Protein 6ZMB (pdb70)

Radius of gyration: 22.96 Å; Cα contacts (8 Å, |Δi|>4): 533; chains: 2; bounding box: 63×50×47 Å

Organism: Pseudomonas putida (NCBI:txid303)

Nearest PDB structures (foldseek):
  6zmb-assembly1_B  TM=1.005E+00  e=4.692E-27  Pseudomonas putida KT2440
  2itb-assembly1_B  TM=9.977E-01  e=9.093E-25  Pseudomonas putida KT2440
  8fhc-assembly1_A  TM=9.819E-01  e=8.764E-17  gamma proteobacterium HdN1
  8fhb-assembly1_A  TM=9.103E-01  e=1.667E-10  Synechococcus sp. RCC307
  5ux1-assembly1_A  TM=9.449E-01  e=4.009E-09  Synechococcus sp. CC9605

Structure (mmCIF, N/CA/C/O backbone):
data_6ZMB
#
_entry.id   6ZMB
#
_cell.length_a   116.797
_cell.length_b   50.929
_cell.length_c   76.258
_cell.angle_alpha   90.000
_cell.angle_beta   91.000
_cell.angle_gamma   90.000
#
_symmetry.space_group_name_H-M   'C 1 2 1'
#
loop_
_entity.id
_entity.type
_entity.pdbx_description
1 polymer 'tRNA hydroxylase'
2 non-polymer 'FE (III) ION'
3 non-polymer 'CHLORIDE ION'
4 non-polymer 'CALCIUM ION'
5 non-polymer 2-AMINO-2-HYDROXYMETHYL-PROPANE-1,3-DIOL
6 non-polymer DI(HYDROXYETHYL)ETHER
7 non-polymer 'TETRAETHYLENE GLYCOL'
8 non-polymer 'TRIETHYLENE GLYCOL'
9 non-polymer 1-(2-METHOXY-ETHOXY)-2-{2-[2-(2-METHOXY-ETHOXY]-ETHOXY}-ETHANE
10 water water
#
loop_
_atom_site.group_PDB
_atom_site.id
_atom_site.type_symbol
_atom_site.label_atom_id
_atom_site.label_alt_id
_atom_site.label_comp_id
_atom_site.label_asym_id
_atom_site.label_entity_id
_atom_site.label_seq_id
_atom_site.pdbx_PDB_ins_code
_atom_site.Cartn_x
_atom_site.Cartn_y
_atom_site.Cartn_z
_atom_site.occupancy
_atom_site.B_iso_or_equiv
_atom_site.auth_seq_id
_atom_site.auth_comp_id
_atom_site.auth_asym_id
_atom_site.auth_atom_id
_atom_site.pdbx_PDB_model_num
ATOM 1 N N . LEU A 1 2 ? 7.170 -39.445 35.909 1.00 62.32 3 LEU B N 1
ATOM 2 C CA . LEU A 1 2 ? 7.924 -38.241 36.185 1.00 58.80 3 LEU B CA 1
ATOM 3 C C . LEU A 1 2 ? 7.907 -37.286 35.000 1.00 66.01 3 LEU B C 1
ATOM 4 O O . LEU A 1 2 ? 8.269 -36.110 35.138 1.00 64.32 3 LEU B O 1
ATOM 9 N N . ILE A 1 3 ? 7.475 -37.804 33.854 1.00 51.56 4 ILE B N 1
ATOM 10 C CA . ILE A 1 3 ? 7.361 -37.004 32.632 1.00 56.58 4 ILE B CA 1
ATOM 11 C C . ILE A 1 3 ? 8.760 -36.721 32.094 1.00 48.03 4 ILE B C 1
ATOM 12 O O . ILE A 1 3 ? 9.509 -35.931 32.690 1.00 51.45 4 ILE B O 1
ATOM 17 N N . PRO A 1 4 ? 9.156 -37.344 30.986 1.00 47.39 5 PRO B N 1
ATOM 18 C CA . PRO A 1 4 ? 10.485 -37.073 30.417 1.00 45.33 5 PRO B CA 1
ATOM 19 C C . PRO A 1 4 ? 10.563 -35.675 29.819 1.00 51.68 5 PRO B C 1
ATOM 20 O O . PRO A 1 4 ? 9.550 -35.041 29.511 1.00 52.28 5 PRO B O 1
ATOM 24 N N . GLU A 1 5 ? 11.793 -35.188 29.657 1.00 40.98 6 GLU B N 1
ATOM 25 C CA . GLU A 1 5 ? 11.954 -33.923 28.957 1.00 41.76 6 GLU B CA 1
ATOM 26 C C . GLU A 1 5 ? 11.607 -34.122 27.480 1.00 28.56 6 GLU B C 1
ATOM 27 O O . GLU A 1 5 ? 11.456 -35.247 27.004 1.00 31.63 6 GLU B O 1
ATOM 33 N N . ILE A 1 6 ? 11.444 -33.004 26.767 1.00 35.34 7 ILE B N 1
ATOM 34 C CA . ILE A 1 6 ? 10.845 -33.014 25.429 1.00 29.16 7 ILE B CA 1
ATOM 35 C C . ILE A 1 6 ? 11.704 -33.809 24.452 1.00 28.09 7 ILE B C 1
ATOM 36 O O . ILE A 1 6 ? 11.213 -34.696 23.740 1.00 28.74 7 ILE B O 1
ATOM 41 N N . ASP A 1 7 ? 12.992 -33.491 24.388 1.00 29.70 8 ASP B N 1
ATOM 42 C CA . ASP A 1 7 ? 13.856 -34.174 23.432 1.00 32.53 8 ASP B CA 1
ATOM 43 C C . ASP A 1 7 ? 14.013 -35.654 23.765 1.00 31.65 8 ASP B C 1
ATOM 44 O O . ASP A 1 7 ? 14.148 -36.477 22.856 1.00 33.32 8 ASP B O 1
ATOM 49 N N . ALA A 1 8 ? 14.006 -36.006 25.053 1.00 31.54 9 ALA B N 1
ATOM 50 C CA . ALA A 1 8 ? 14.002 -37.413 25.458 1.00 32.24 9 ALA B CA 1
ATOM 51 C C . ALA A 1 8 ? 12.732 -38.125 24.999 1.00 33.85 9 ALA B C 1
ATOM 52 O O . ALA A 1 8 ? 12.776 -39.251 24.486 1.00 29.72 9 ALA B O 1
ATOM 54 N N . PHE A 1 9 ? 11.581 -37.486 25.199 1.00 32.33 10 PHE B N 1
ATOM 55 C CA . PHE A 1 9 ? 10.307 -38.100 24.845 1.00 30.47 10 PHE B CA 1
ATOM 56 C C . PHE A 1 9 ? 10.192 -38.331 23.343 1.00 26.74 10 PHE B C 1
ATOM 57 O O . PHE A 1 9 ? 9.621 -39.340 22.909 1.00 33.13 10 PHE B O 1
ATOM 65 N N . LEU A 1 10 ? 10.732 -37.419 22.537 1.00 29.72 11 LEU B N 1
ATOM 66 C CA . LEU A 1 10 ? 10.553 -37.480 21.091 1.00 22.41 11 LEU B CA 1
ATOM 67 C C . LEU A 1 10 ? 11.581 -38.395 20.439 1.00 29.72 11 LEU B C 1
ATOM 68 O O . LEU A 1 10 ? 12.701 -38.569 20.930 1.00 29.39 11 LEU B O 1
ATOM 73 N N . GLY A 1 11 ? 11.180 -38.978 19.316 1.00 29.51 12 GLY B N 1
ATOM 74 C CA . GLY A 1 11 ? 12.023 -39.899 18.581 1.00 29.55 12 GLY B CA 1
ATOM 75 C C . GLY A 1 11 ? 13.041 -39.266 17.666 1.00 30.86 12 GLY B C 1
ATOM 76 O O . GLY A 1 11 ? 13.952 -39.964 17.228 1.00 32.99 12 GLY B O 1
ATOM 77 N N . CYS A 1 12 ? 12.942 -37.977 17.362 1.00 29.63 13 CYS B N 1
ATOM 78 C CA . CYS A 1 12 ? 13.919 -37.384 16.460 1.00 28.79 13 CYS B CA 1
ATOM 79 C C . CYS A 1 12 ? 13.826 -35.875 16.577 1.00 31.37 13 CYS B C 1
ATOM 80 O O . CYS A 1 12 ? 12.806 -35.348 17.037 1.00 30.21 13 CYS B O 1
ATOM 83 N N . PRO A 1 13 ? 14.859 -35.154 16.166 1.00 26.06 14 PRO B N 1
ATOM 84 C CA . PRO A 1 13 ? 14.763 -33.696 16.110 1.00 24.75 14 PRO B CA 1
ATOM 85 C C . PRO A 1 13 ? 14.015 -33.275 14.862 1.00 29.37 14 PRO B C 1
ATOM 86 O O . PRO A 1 13 ? 13.845 -34.052 13.921 1.00 30.34 14 PRO B O 1
ATOM 90 N N . THR A 1 14 ? 13.557 -32.028 14.874 1.00 28.46 15 THR B N 1
ATOM 91 C CA . THR A 1 14 ? 13.045 -31.445 13.640 1.00 26.82 15 THR B CA 1
ATOM 92 C C . THR A 1 14 ? 14.192 -31.376 12.645 1.00 29.32 15 THR B C 1
ATOM 93 O O . THR A 1 14 ? 15.275 -30.896 12.996 1.00 26.52 15 THR B O 1
ATOM 97 N N . PRO A 1 15 ? 14.018 -31.876 11.434 1.00 26.95 16 PRO B N 1
ATOM 98 C CA . PRO A 1 15 ? 15.130 -31.872 10.481 1.00 24.01 16 PRO B CA 1
ATOM 99 C C . PRO A 1 15 ? 15.427 -30.476 9.967 1.00 29.99 16 PRO B C 1
ATOM 100 O O . PRO A 1 15 ? 14.531 -29.650 9.791 1.00 28.35 16 PRO B O 1
ATOM 104 N N . ASP A 1 16 ? 16.716 -30.230 9.684 1.00 23.98 17 ASP B N 1
ATOM 105 C CA . ASP A 1 16 ? 17.114 -28.946 9.124 1.00 29.49 17 ASP B CA 1
ATOM 106 C C . ASP A 1 16 ? 16.325 -28.623 7.867 1.00 26.25 17 ASP B C 1
ATOM 107 O O . ASP A 1 16 ? 15.975 -27.463 7.625 1.00 31.89 17 ASP B O 1
ATOM 112 N N . ALA A 1 17 ? 16.068 -29.635 7.039 1.00 28.52 18 ALA B N 1
ATOM 113 C CA . ALA A 1 17 ? 15.380 -29.394 5.775 1.00 32.23 18 ALA B CA 1
ATOM 114 C C . ALA A 1 17 ? 13.961 -28.882 5.997 1.00 28.04 18 ALA B C 1
ATOM 115 O O . ALA A 1 17 ? 13.444 -28.118 5.171 1.00 28.17 18 ALA B O 1
ATOM 117 N N . TRP A 1 18 ? 13.312 -29.280 7.103 1.00 30.65 19 TRP B N 1
ATOM 118 C CA . TRP A 1 18 ? 11.992 -28.724 7.383 1.00 26.99 19 TRP B CA 1
ATOM 119 C C . TRP A 1 18 ? 12.099 -27.254 7.768 1.00 28.62 19 TRP B C 1
ATOM 120 O O . TRP A 1 18 ? 11.289 -26.428 7.329 1.00 29.12 19 TRP B O 1
ATOM 131 N N . ILE A 1 19 ? 13.085 -26.914 8.603 1.00 24.72 20 ILE B N 1
ATOM 132 C CA . ILE A 1 19 ? 13.279 -25.522 8.998 1.00 24.27 20 ILE B CA 1
ATOM 133 C C . ILE A 1 19 ? 13.514 -24.643 7.779 1.00 29.70 20 ILE B C 1
ATOM 134 O O . ILE A 1 19 ? 12.969 -23.535 7.674 1.00 27.66 20 ILE B O 1
ATOM 139 N N . GLU A 1 20 ? 14.349 -25.104 6.852 1.00 32.47 21 GLU B N 1
ATOM 140 C CA . GLU A 1 20 ? 14.577 -24.334 5.640 1.00 32.66 21 GLU B CA 1
ATOM 141 C C . GLU A 1 20 ? 13.273 -24.113 4.886 1.00 30.30 21 GLU B C 1
ATOM 142 O O . GLU A 1 20 ? 12.966 -22.987 4.480 1.00 30.86 21 GLU B O 1
ATOM 148 N N . ALA A 1 21 ? 12.477 -25.175 4.722 1.00 32.16 22 ALA B N 1
ATOM 149 C CA . ALA A 1 21 ? 11.202 -25.044 4.021 1.00 32.47 22 ALA B CA 1
ATOM 150 C C . ALA A 1 21 ? 10.260 -24.091 4.745 1.00 30.74 22 ALA B C 1
ATOM 151 O O . ALA A 1 21 ? 9.570 -23.284 4.108 1.00 30.30 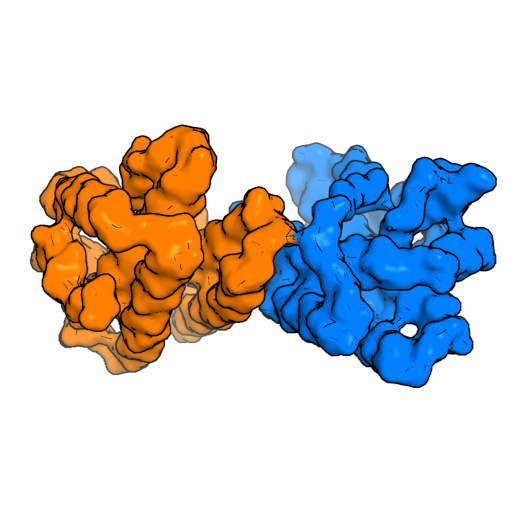22 ALA B O 1
ATOM 153 N N . ALA A 1 22 ? 10.221 -24.154 6.078 1.00 27.96 23 ALA B N 1
ATOM 154 C CA . ALA A 1 22 ? 9.306 -23.289 6.816 1.00 31.38 23 ALA B CA 1
ATOM 155 C C . ALA A 1 22 ? 9.707 -21.823 6.709 1.00 30.86 23 ALA B C 1
ATOM 156 O O . ALA A 1 22 ? 8.846 -20.946 6.588 1.00 28.13 23 ALA B O 1
ATOM 158 N N . LEU A 1 23 ? 11.008 -21.528 6.748 1.00 28.78 24 LEU B N 1
ATOM 159 C CA . LEU A 1 23 ? 11.430 -20.133 6.694 1.00 29.67 24 LEU B CA 1
ATOM 160 C C . LEU A 1 23 ? 11.153 -19.515 5.331 1.00 32.77 24 LEU B C 1
ATOM 161 O O . LEU A 1 23 ? 10.970 -18.296 5.231 1.00 34.33 24 LEU B O 1
ATOM 166 N N . ALA A 1 24 ? 11.110 -20.338 4.283 1.00 27.23 25 ALA B N 1
ATOM 167 C CA . ALA A 1 24 ? 10.836 -19.865 2.933 1.00 34.28 25 ALA B CA 1
ATOM 168 C C . ALA A 1 24 ? 9.353 -19.693 2.648 1.00 36.20 25 ALA B C 1
ATOM 169 O O . ALA A 1 24 ? 8.992 -19.081 1.636 1.00 31.52 25 ALA B O 1
ATOM 171 N N . ASP A 1 25 ? 8.475 -20.201 3.508 1.00 33.55 26 ASP B N 1
ATOM 172 C CA . ASP A 1 25 ? 7.054 -20.043 3.293 1.00 28.29 26 ASP B CA 1
ATOM 173 C C . ASP A 1 25 ? 6.409 -19.833 4.657 1.00 31.03 26 ASP B C 1
ATOM 174 O O . ASP A 1 25 ? 5.673 -20.677 5.153 1.00 33.71 26 ASP B O 1
ATOM 179 N N . GLN A 1 26 ? 6.692 -18.678 5.254 1.00 29.78 27 GLN B N 1
ATOM 180 C CA . GLN A 1 26 ? 6.144 -18.398 6.577 1.00 31.41 27 GLN B CA 1
ATOM 181 C C . GLN A 1 26 ? 4.657 -18.096 6.538 1.00 33.61 27 GLN B C 1
ATOM 182 O O . GLN A 1 26 ? 4.000 -18.195 7.577 1.00 32.63 27 GLN B O 1
ATOM 188 N N . GLU A 1 27 ? 4.107 -17.733 5.375 1.00 33.28 28 GLU B N 1
ATOM 189 C CA . GLU A 1 27 ? 2.669 -17.504 5.295 1.00 37.90 28 GLU B CA 1
ATOM 190 C C . GLU A 1 27 ? 1.900 -18.811 5.444 1.00 31.30 28 GLU B C 1
ATOM 191 O O . GLU A 1 27 ? 0.933 -18.891 6.213 1.00 30.49 28 GLU B O 1
ATOM 197 N N . THR A 1 28 ? 2.321 -19.856 4.735 1.00 25.78 29 THR B N 1
ATOM 198 C CA . THR A 1 28 ? 1.678 -21.154 4.921 1.00 29.80 29 THR B CA 1
ATOM 199 C C . THR A 1 28 ? 1.912 -21.681 6.327 1.00 34.06 29 THR B C 1
ATOM 200 O O . THR A 1 28 ? 1.006 -22.261 6.943 1.00 33.06 29 THR B O 1
ATOM 204 N N . LEU A 1 29 ? 3.113 -21.471 6.859 1.00 31.07 30 LEU B N 1
ATOM 205 C CA . LEU A 1 29 ? 3.387 -21.880 8.236 1.00 28.31 30 LEU B CA 1
ATOM 206 C C . LEU A 1 29 ? 2.409 -21.239 9.213 1.00 27.32 30 LEU B C 1
ATOM 207 O O . LEU A 1 29 ? 1.821 -21.922 10.061 1.00 29.62 30 LEU B O 1
ATOM 212 N N A LEU A 1 30 ? 2.216 -19.924 9.099 0.42 29.41 31 LEU B N 1
ATOM 213 N N B LEU A 1 30 ? 2.239 -19.917 9.130 0.58 29.41 31 LEU B N 1
ATOM 214 C CA A LEU A 1 30 ? 1.385 -19.201 10.055 0.42 29.38 31 LEU B CA 1
ATOM 215 C CA B LEU A 1 30 ? 1.369 -19.232 10.083 0.58 29.34 31 LEU B CA 1
ATOM 216 C C A LEU A 1 30 ? -0.085 -19.581 9.927 0.42 28.81 31 LEU B C 1
ATOM 217 C C B LEU A 1 30 ? -0.071 -19.702 9.947 0.58 28.74 31 LEU B C 1
ATOM 218 O O A LEU A 1 30 ? -0.814 -19.576 10.925 0.42 25.31 31 LEU B O 1
ATOM 219 O O B LEU A 1 30 ? -0.767 -19.887 10.951 0.58 24.73 31 LEU B O 1
ATOM 228 N N . ILE A 1 31 ? -0.539 -19.908 8.717 1.00 30.11 32 ILE B N 1
ATOM 229 C CA . ILE A 1 31 ? -1.927 -20.317 8.537 1.00 30.46 32 ILE B CA 1
ATOM 230 C C . ILE A 1 31 ? -2.145 -21.727 9.061 1.00 27.94 32 ILE B C 1
ATOM 231 O O . ILE A 1 31 ? -3.141 -21.992 9.746 1.00 28.14 32 ILE B O 1
ATOM 236 N N . ASP A 1 32 ? -1.229 -22.658 8.768 1.00 27.43 33 ASP B N 1
ATOM 237 C CA . ASP A 1 32 ? -1.419 -24.001 9.315 1.00 27.47 33 ASP B CA 1
ATOM 238 C C . ASP A 1 32 ? -1.252 -24.011 10.827 1.00 26.33 33 ASP B C 1
ATOM 239 O O . ASP A 1 32 ? -1.964 -24.754 11.519 1.00 29.16 33 ASP B O 1
ATOM 244 N N . HIS A 1 33 ? -0.343 -23.184 11.354 1.00 25.66 34 HIS B N 1
ATOM 245 C CA . HIS A 1 33 ? -0.251 -22.981 12.802 1.00 26.51 34 HIS B CA 1
ATOM 246 C C . HIS A 1 33 ? -1.592 -22.537 13.381 1.00 28.67 34 HIS B C 1
ATOM 247 O O . HIS A 1 33 ? -2.098 -23.140 14.330 1.00 23.44 34 HIS B O 1
ATOM 254 N N . LYS A 1 34 ? -2.185 -21.481 12.817 1.00 25.58 35 LYS B N 1
ATOM 255 C CA . LYS A 1 34 ? -3.529 -21.056 13.230 1.00 24.21 35 LYS B CA 1
ATOM 256 C C . LYS A 1 34 ? -4.530 -22.219 13.217 1.00 30.65 35 LYS B C 1
ATOM 257 O O . LYS A 1 34 ? -5.330 -22.396 14.156 1.00 25.70 35 LYS B O 1
ATOM 263 N N . ASN A 1 35 ? -4.512 -23.018 12.147 1.00 26.17 36 ASN B N 1
ATOM 264 C CA . ASN A 1 35 ? -5.430 -24.147 12.038 1.00 27.60 36 ASN B CA 1
ATOM 265 C C . ASN A 1 35 ? -5.125 -25.227 13.059 1.00 26.87 36 ASN B C 1
ATOM 266 O O . ASN A 1 35 ? -6.054 -25.887 13.556 1.00 29.01 36 ASN B O 1
ATOM 271 N N . CYS A 1 36 ? -3.852 -25.394 13.413 1.00 24.85 37 CYS B N 1
ATOM 272 C CA . CYS A 1 36 ? -3.501 -26.383 14.428 1.00 21.66 37 CYS B CA 1
ATOM 273 C C . CYS A 1 36 ? -4.002 -25.965 15.798 1.00 25.92 37 CYS B C 1
ATOM 274 O O . CYS A 1 36 ? -4.406 -26.819 16.593 1.00 26.56 37 CYS B O 1
ATOM 277 N N . GLU A 1 37 ? -3.929 -24.670 16.116 1.00 22.40 38 GLU B N 1
ATOM 278 C CA . GLU A 1 37 ? -4.487 -24.227 17.398 1.00 21.88 38 GLU B CA 1
ATOM 279 C C . GLU A 1 37 ? -5.971 -24.510 17.441 1.00 25.87 38 GLU B C 1
ATOM 280 O O . GLU A 1 37 ? -6.486 -25.019 18.440 1.00 22.64 38 GLU B O 1
ATOM 286 N N . PHE A 1 38 ? -6.676 -24.195 16.355 1.00 25.40 39 PHE B N 1
ATOM 287 C CA . PHE A 1 38 ? -8.105 -24.485 16.283 1.00 30.33 39 PHE B CA 1
ATOM 288 C C . PHE A 1 38 ? -8.369 -25.977 16.417 1.00 25.54 39 PHE B C 1
ATOM 289 O O . PHE A 1 38 ? -9.284 -26.402 17.134 1.00 27.76 39 PHE B O 1
ATOM 297 N N . LYS A 1 39 ? -7.602 -26.790 15.696 1.00 22.63 40 LYS B N 1
ATOM 298 C CA . LYS A 1 39 ? -7.849 -28.221 15.737 1.00 24.56 40 LYS B CA 1
ATOM 299 C C . LYS A 1 39 ? -7.560 -28.804 17.113 1.00 24.21 40 LYS B C 1
ATOM 300 O O . LYS A 1 39 ? -8.210 -29.780 17.506 1.00 26.93 40 LYS B O 1
ATOM 306 N N . ALA A 1 40 ? -6.602 -28.231 17.847 1.00 26.21 41 ALA B N 1
ATOM 307 C CA . ALA A 1 40 ? -6.356 -28.684 19.214 1.00 22.63 41 ALA B CA 1
ATOM 308 C C . ALA A 1 40 ? -7.584 -28.436 20.071 1.00 25.19 41 ALA B C 1
ATOM 309 O O . ALA A 1 40 ? -7.990 -29.300 20.858 1.00 24.93 41 ALA B O 1
ATOM 311 N N . ALA A 1 41 ? -8.197 -27.263 19.914 1.00 22.19 42 ALA B N 1
ATOM 312 C CA . ALA A 1 41 ? -9.416 -26.983 20.672 1.00 22.36 42 ALA B CA 1
ATOM 313 C C . ALA A 1 41 ? -10.545 -27.897 20.226 1.00 27.42 42 ALA B C 1
ATOM 314 O O . ALA A 1 41 ? -11.288 -28.438 21.052 1.00 24.22 42 ALA B O 1
ATOM 316 N N . SER A 1 42 ? -10.699 -28.070 18.914 1.00 25.40 43 SER B N 1
ATOM 317 C CA . SER A 1 42 ? -11.734 -28.952 18.396 1.00 24.17 43 SER B CA 1
ATOM 318 C C . SER A 1 42 ? -11.558 -30.380 18.911 1.00 27.48 43 SER B C 1
ATOM 319 O O . SER A 1 42 ? -12.539 -31.032 19.291 1.00 26.35 43 SER B O 1
ATOM 322 N N . THR A 1 43 ? -10.309 -30.874 18.939 1.00 24.20 44 THR B N 1
ATOM 323 C CA . THR A 1 43 ? -10.026 -32.213 19.457 1.00 20.88 44 THR B CA 1
ATOM 324 C C . THR A 1 43 ? -10.374 -32.307 20.931 1.00 21.19 44 THR B C 1
ATOM 325 O O . THR A 1 43 ? -10.971 -33.297 21.375 1.00 26.49 44 THR B O 1
ATOM 329 N N . ALA A 1 44 ? -10.010 -31.283 21.706 1.00 21.99 45 ALA B N 1
ATOM 330 C CA . ALA A 1 44 ? -10.381 -31.274 23.117 1.00 23.10 45 ALA B CA 1
ATOM 331 C C . ALA A 1 44 ? -11.890 -31.398 23.279 1.00 23.75 45 ALA B C 1
ATOM 332 O O . ALA A 1 44 ? -12.369 -32.161 24.129 1.00 23.19 45 ALA B O 1
ATOM 334 N N . LEU A 1 45 ? -12.666 -30.677 22.466 1.00 25.27 46 LEU B N 1
ATOM 335 C CA . LEU A 1 45 ? -14.123 -30.739 22.633 1.00 23.62 46 LEU B CA 1
ATOM 336 C C . LEU A 1 45 ? -14.678 -32.091 22.189 1.00 24.79 46 LEU B C 1
ATOM 337 O O . LEU A 1 45 ? -15.675 -32.565 22.739 1.00 24.43 46 LEU B O 1
ATOM 342 N N A SER A 1 46 ? -14.046 -32.720 21.194 0.37 23.78 47 SER B N 1
ATOM 343 N N B SER A 1 46 ? -14.050 -32.723 21.195 0.63 23.73 47 SER B N 1
ATOM 344 C CA A SER A 1 46 ? -14.456 -34.059 20.784 0.37 25.73 47 SER B CA 1
ATOM 345 C CA B SER A 1 46 ? -14.465 -34.063 20.792 0.63 25.72 47 SER B CA 1
ATOM 346 C C A SER A 1 46 ? -14.257 -35.057 21.915 0.37 25.89 47 SER B C 1
ATOM 347 C C B SER A 1 46 ? -14.259 -35.060 21.919 0.63 25.90 47 SER B C 1
ATOM 348 O O A SER A 1 46 ? -15.063 -35.980 22.089 0.37 26.70 47 SER B O 1
ATOM 349 O O B SER A 1 46 ? -15.066 -35.982 22.099 0.63 26.73 47 SER B O 1
ATOM 354 N N . LEU A 1 47 ? -13.190 -34.881 22.699 1.00 23.25 48 LEU B N 1
ATOM 355 C CA . LEU A 1 47 ? -12.953 -35.755 23.843 1.00 24.85 48 LEU B CA 1
ATOM 356 C C . LEU A 1 47 ? -14.001 -35.545 24.928 1.00 24.80 48 LEU B C 1
ATOM 357 O O . LEU A 1 47 ? -14.465 -36.513 25.541 1.00 24.54 48 LEU B O 1
ATOM 362 N N . ILE A 1 48 ? -14.362 -34.290 25.196 1.00 24.86 49 ILE B N 1
ATOM 363 C CA . ILE A 1 48 ? -15.458 -34.029 26.146 1.00 22.66 49 ILE B CA 1
ATOM 364 C C . ILE A 1 48 ? -16.738 -34.711 25.686 1.00 26.20 49 ILE B C 1
ATOM 365 O O . ILE A 1 48 ? -17.462 -35.322 26.486 1.00 30.49 49 ILE B O 1
ATOM 370 N N . ALA A 1 49 ? -17.053 -34.595 24.392 1.00 23.94 50 ALA B N 1
ATOM 371 C CA . ALA A 1 49 ? -18.281 -35.182 23.873 1.00 27.33 50 ALA B CA 1
ATOM 372 C C . ALA A 1 49 ? -18.279 -36.697 24.024 1.00 33.85 50 ALA B C 1
ATOM 373 O O . ALA A 1 49 ? -19.309 -37.292 24.358 1.00 31.30 50 ALA B O 1
ATOM 375 N N . LYS A 1 50 ? -17.131 -37.339 23.798 1.00 31.49 51 LYS B N 1
ATOM 376 C CA . LYS A 1 50 ? -17.066 -38.796 23.883 1.00 32.72 51 LYS B CA 1
ATOM 377 C C . LYS A 1 50 ? -17.002 -39.288 25.326 1.00 36.03 51 LYS B C 1
ATOM 378 O O . LYS A 1 50 ? -17.604 -40.315 25.659 1.00 36.02 51 LYS B O 1
ATOM 384 N N . TYR A 1 51 ? -16.277 -38.582 26.192 1.00 29.55 52 TYR B N 1
ATOM 385 C CA . TYR A 1 51 ? -16.101 -39.025 27.568 1.00 32.47 52 TYR B CA 1
ATOM 386 C C . TYR A 1 51 ? -16.877 -38.099 28.496 1.00 28.72 52 TYR B C 1
ATOM 387 O O . TYR A 1 51 ? -16.321 -37.502 29.423 1.00 29.22 52 TYR B O 1
ATOM 396 N N . ASN A 1 52 ? -18.184 -38.012 28.255 1.00 32.28 53 ASN B N 1
ATOM 397 C CA . ASN A 1 52 ? -19.028 -36.930 28.747 1.00 34.23 53 ASN B CA 1
ATOM 398 C C . ASN A 1 52 ? -19.390 -37.041 30.228 1.00 31.42 53 ASN B C 1
ATOM 399 O O . ASN A 1 52 ? -20.041 -36.132 30.748 1.00 33.79 53 ASN B O 1
ATOM 404 N N . THR A 1 53 ? -18.968 -38.094 30.926 1.00 30.73 54 THR B N 1
ATOM 405 C CA . THR A 1 53 ? -19.062 -38.129 32.382 1.00 30.87 54 THR B CA 1
ATOM 406 C C . THR A 1 53 ? -17.703 -38.342 33.052 1.00 35.07 54 THR B C 1
ATOM 407 O O . THR A 1 53 ? -17.657 -38.657 34.245 1.00 39.66 54 THR B O 1
ATOM 411 N N . HIS A 1 54 ? -16.595 -38.173 32.324 1.00 34.64 55 HIS B N 1
ATOM 412 C CA . HIS A 1 54 ? -15.248 -38.225 32.904 1.00 31.90 55 HIS B CA 1
ATOM 413 C C . HIS A 1 54 ? -14.901 -36.828 33.406 1.00 40.45 55 HIS B C 1
ATOM 414 O O . HIS A 1 54 ? -14.379 -36.000 32.660 1.00 35.43 55 HIS B O 1
ATOM 421 N N . LEU A 1 55 ? -15.153 -36.563 34.690 1.00 37.68 56 LEU B N 1
ATOM 422 C CA . LEU A 1 55 ? -15.075 -35.185 35.174 1.00 41.74 56 LEU B CA 1
ATOM 423 C C . LEU A 1 55 ? -13.658 -34.613 35.076 1.00 36.74 56 LEU B C 1
ATOM 424 O O . LEU A 1 55 ? -13.478 -33.451 34.686 1.00 38.84 56 LEU B O 1
ATOM 429 N N . ASP A 1 56 ? -12.639 -35.402 35.421 1.00 38.23 57 ASP B N 1
ATOM 430 C CA . ASP A 1 56 ? -11.260 -34.925 35.307 1.00 36.83 57 ASP B CA 1
ATOM 431 C C . ASP A 1 56 ? -10.931 -34.537 33.871 1.00 32.14 57 ASP B C 1
ATOM 432 O O . ASP A 1 56 ? -10.353 -33.473 33.608 1.00 31.67 57 ASP B O 1
ATOM 437 N N . LEU A 1 57 ? -11.277 -35.414 32.933 1.00 30.40 58 LEU B N 1
ATOM 438 C CA . LEU A 1 57 ? -11.015 -35.134 31.531 1.00 32.83 58 LEU B CA 1
ATOM 439 C C . LEU A 1 57 ? -11.749 -33.878 31.076 1.00 27.86 58 LEU B C 1
ATOM 440 O O . LEU A 1 57 ? -11.164 -33.026 30.396 1.00 31.20 58 LEU B O 1
ATOM 445 N N A ILE A 1 58 ? -13.022 -33.742 31.456 0.64 27.61 59 ILE B N 1
ATOM 446 N N B ILE A 1 58 ? -13.023 -33.731 31.441 0.36 27.66 59 ILE B N 1
ATOM 447 C CA A ILE A 1 58 ? -13.842 -32.666 30.910 0.64 26.99 59 ILE B CA 1
ATOM 448 C CA B ILE A 1 58 ? -13.786 -32.644 30.834 0.36 26.98 59 ILE B CA 1
ATOM 449 C C A ILE A 1 58 ? -13.355 -31.320 31.420 0.64 27.16 59 ILE B C 1
ATOM 450 C C B ILE A 1 58 ? -13.394 -31.295 31.426 0.36 27.16 59 ILE B C 1
ATOM 451 O O A ILE A 1 58 ? -13.295 -30.339 30.674 0.64 24.00 59 ILE B O 1
ATOM 452 O O B ILE A 1 58 ? -13.439 -30.277 30.729 0.36 24.19 59 ILE B O 1
ATOM 461 N N . ASN A 1 59 ? -12.998 -31.254 32.702 1.00 26.27 60 ASN B N 1
ATOM 462 C CA . ASN A 1 59 ? -12.506 -30.006 33.268 1.00 31.25 60 ASN B CA 1
ATOM 463 C C . ASN A 1 59 ? -11.175 -29.599 32.656 1.00 29.71 60 ASN B C 1
ATOM 464 O O . ASN A 1 59 ? -10.977 -28.422 32.328 1.00 30.39 60 ASN B O 1
ATOM 469 N N . MET A 1 60 ? -10.257 -30.556 32.491 1.00 30.10 61 MET B N 1
ATOM 470 C CA . MET A 1 60 ? -8.990 -30.260 31.838 1.00 26.66 61 MET B CA 1
ATOM 471 C C . MET A 1 60 ? -9.201 -29.843 30.390 1.00 29.18 61 MET B C 1
ATOM 472 O O . MET A 1 60 ? -8.610 -28.862 29.926 1.00 28.83 61 MET B O 1
ATOM 477 N N . MET A 1 61 ? -10.027 -30.596 29.657 1.00 27.02 62 MET B N 1
ATOM 478 C CA . MET A 1 61 ? -10.196 -30.342 28.230 1.00 24.62 62 MET B CA 1
ATOM 479 C C . MET A 1 61 ? -10.889 -29.015 27.970 1.00 25.08 62 MET B C 1
ATOM 480 O O . MET A 1 61 ? -10.554 -28.315 27.008 1.00 24.55 62 MET B O 1
ATOM 485 N N . SER A 1 62 ? -11.898 -28.670 28.776 1.00 22.86 63 SER B N 1
ATOM 486 C CA . SER A 1 62 ? -12.563 -27.396 28.564 1.00 24.63 63 SER B CA 1
ATOM 487 C C . SER A 1 62 ? -11.588 -26.236 28.730 1.00 24.34 63 SER B C 1
ATOM 488 O O . SER A 1 62 ? -11.580 -25.306 27.922 1.00 24.06 63 SER B O 1
ATOM 491 N N . ARG A 1 63 ? -10.749 -26.276 29.769 1.00 23.97 64 ARG B N 1
ATOM 492 C CA A ARG A 1 63 ? -9.791 -25.202 29.989 0.53 23.02 64 ARG B CA 1
ATOM 493 C CA B ARG A 1 63 ? -9.807 -25.190 29.976 0.47 23.00 64 ARG B CA 1
ATOM 494 C C . ARG A 1 63 ? -8.701 -25.229 28.928 1.00 21.77 64 ARG B C 1
ATOM 495 O O . ARG A 1 63 ? -8.231 -24.175 28.485 1.00 25.40 64 ARG B O 1
ATOM 510 N N . LEU A 1 64 ? -8.312 -26.427 28.501 1.00 23.10 65 LEU B N 1
ATOM 511 C CA . LEU A 1 64 ? -7.316 -26.536 27.437 1.00 21.63 65 LEU B CA 1
ATOM 512 C C . LEU A 1 64 ? -7.866 -25.973 26.141 1.00 21.65 65 LEU B C 1
ATOM 513 O O . LEU A 1 64 ? -7.160 -25.262 25.413 1.00 25.62 65 LEU B O 1
ATOM 518 N N . ALA A 1 65 ? -9.133 -26.273 25.842 1.00 22.34 66 ALA B N 1
ATOM 519 C CA . ALA A 1 65 ? -9.730 -25.750 24.620 1.00 22.23 66 ALA B CA 1
ATOM 520 C C . ALA A 1 65 ? -9.717 -24.229 24.626 1.00 26.28 66 ALA B C 1
ATOM 521 O O . ALA A 1 65 ? -9.423 -23.607 23.609 1.00 24.75 66 ALA B O 1
ATOM 523 N N . ARG A 1 66 ? -10.013 -23.605 25.772 1.00 21.04 67 ARG B N 1
ATOM 524 C CA . ARG A 1 66 ? -10.005 -22.142 25.823 1.00 21.66 67 ARG B CA 1
ATOM 525 C C . ARG A 1 66 ? -8.613 -21.559 25.576 1.00 23.34 67 ARG B C 1
ATOM 526 O O . ARG A 1 66 ? -8.482 -20.519 24.919 1.00 24.89 67 ARG B O 1
ATOM 534 N N . GLU A 1 67 ? -7.570 -22.172 26.146 1.00 23.25 68 GLU B N 1
ATOM 535 C CA . GLU A 1 67 ? -6.226 -21.670 25.905 1.00 26.66 68 GLU B CA 1
ATOM 536 C C . GLU A 1 67 ? -5.844 -21.810 24.438 1.00 23.09 68 GLU B C 1
ATOM 537 O O . GLU A 1 67 ? -5.166 -20.933 23.885 1.00 27.34 68 GLU B O 1
ATOM 543 N N . GLU A 1 68 ? -6.267 -22.900 23.790 1.00 21.93 69 GLU B N 1
ATOM 544 C CA . GLU A 1 68 ? -5.919 -23.068 22.378 1.00 22.54 69 GLU B CA 1
ATOM 545 C C . GLU A 1 68 ? -6.678 -22.087 21.500 1.00 27.26 69 GLU B C 1
ATOM 546 O O . GLU A 1 68 ? -6.169 -21.656 20.461 1.00 25.82 69 GLU B O 1
ATOM 552 N N . LEU A 1 69 ? -7.899 -21.733 21.888 1.00 22.46 70 LEU B N 1
ATOM 553 C CA . LEU A 1 69 ? -8.641 -20.733 21.130 1.00 21.11 70 LEU B CA 1
ATOM 554 C C . LEU A 1 69 ? -8.026 -19.353 21.311 1.00 23.77 70 LEU B C 1
ATOM 555 O O . LEU A 1 69 ? -8.066 -18.534 20.386 1.00 27.13 70 LEU B O 1
ATOM 560 N N . VAL A 1 70 ? -7.446 -19.077 22.485 1.00 26.53 71 VAL B N 1
ATOM 561 C CA . VAL A 1 70 ? -6.704 -17.831 22.650 1.00 23.72 71 VAL B CA 1
ATOM 562 C C . VAL A 1 70 ? -5.528 -17.809 21.682 1.00 25.05 71 VAL B C 1
ATOM 563 O O . VAL A 1 70 ? -5.320 -16.829 20.957 1.00 28.18 71 VAL B O 1
ATOM 567 N N . HIS A 1 71 ? -4.766 -18.910 21.632 1.00 24.81 72 HIS B N 1
ATOM 568 C CA . HIS A 1 71 ? -3.660 -19.000 20.667 1.00 21.96 72 HIS B CA 1
ATOM 569 C C . HIS A 1 71 ? -4.168 -18.854 19.239 1.00 28.17 72 HIS B C 1
ATOM 570 O O . HIS A 1 71 ? -3.537 -18.179 18.412 1.00 29.35 72 HIS B O 1
ATOM 577 N N . HIS A 1 72 ? -5.298 -19.495 18.926 1.00 27.07 73 HIS B N 1
ATOM 578 C CA . HIS A 1 72 ? -5.920 -19.352 17.608 1.00 27.15 73 HIS B CA 1
ATOM 579 C C . HIS A 1 72 ? -6.154 -17.879 17.264 1.00 27.48 73 HIS B C 1
ATOM 580 O O . HIS A 1 72 ? -5.760 -17.404 16.189 1.00 27.58 73 HIS B O 1
ATOM 587 N N . GLU A 1 73 ? -6.780 -17.134 18.182 1.00 27.13 74 GLU B N 1
ATOM 588 C CA . GLU A 1 73 ? -7.023 -15.710 17.951 1.00 28.78 74 GLU B CA 1
ATOM 589 C C . GLU A 1 73 ? -5.718 -14.915 17.874 1.00 31.06 74 GLU B C 1
ATOM 590 O O . GLU A 1 73 ? -5.606 -13.972 17.079 1.00 31.66 74 GLU B O 1
ATOM 596 N N . GLN A 1 74 ? -4.725 -15.278 18.688 1.00 26.69 75 GLN B N 1
ATOM 597 C CA . GLN A 1 74 ? -3.440 -14.586 18.639 1.00 31.06 75 GLN B CA 1
ATOM 598 C C . GLN A 1 74 ? -2.757 -14.763 17.284 1.00 37.83 75 GLN B C 1
ATOM 599 O O . GLN A 1 74 ? -2.116 -13.827 16.784 1.00 33.76 75 GLN B O 1
ATOM 605 N N . VAL A 1 75 ? -2.871 -15.947 16.667 1.00 31.82 76 VAL B N 1
ATOM 606 C CA . VAL A 1 75 ? -2.257 -16.103 15.344 1.00 29.59 76 VAL B CA 1
ATOM 607 C C . VAL A 1 75 ? -3.036 -15.302 14.311 1.00 34.09 76 VAL B C 1
ATOM 608 O O . VAL A 1 75 ? -2.452 -14.692 13.402 1.00 31.63 76 VAL B O 1
ATOM 612 N N . LEU A 1 76 ? -4.364 -15.284 14.429 1.00 33.47 77 LEU B N 1
ATOM 613 C CA . LEU A 1 76 ? -5.166 -14.492 13.500 1.00 34.92 77 LEU B CA 1
ATOM 614 C C . LEU A 1 76 ? -4.794 -13.018 13.577 1.00 28.98 77 LEU B C 1
ATOM 615 O O . LEU A 1 76 ? -4.776 -12.320 12.558 1.00 33.32 77 LEU B O 1
ATOM 620 N N A ARG A 1 77 ? -4.512 -12.522 14.785 0.34 31.03 78 ARG B N 1
ATOM 621 N N B ARG A 1 77 ? -4.496 -12.523 14.780 0.66 30.84 78 ARG B N 1
ATOM 622 C CA A ARG A 1 77 ? -4.118 -11.126 14.941 0.34 37.06 78 ARG B CA 1
ATOM 623 C CA B ARG A 1 77 ? -4.119 -11.119 14.921 0.66 37.00 78 ARG B CA 1
ATOM 624 C C A ARG A 1 77 ? -2.748 -10.881 14.324 0.34 40.37 78 ARG B C 1
ATOM 625 C C B ARG A 1 77 ? -2.735 -10.869 14.338 0.66 40.37 78 ARG B C 1
ATOM 626 O O A ARG A 1 77 ? -2.515 -9.837 13.702 0.34 44.26 78 ARG B O 1
ATOM 627 O O B ARG A 1 77 ? -2.482 -9.813 13.746 0.66 44.36 78 ARG B O 1
ATOM 642 N N . LEU A 1 78 ? -1.833 -11.840 14.479 1.00 35.96 79 LEU B N 1
ATOM 643 C CA . LEU A 1 78 ? -0.518 -11.721 13.865 1.00 40.78 79 LEU B CA 1
ATOM 644 C C . LEU A 1 78 ? -0.628 -11.765 12.351 1.00 41.50 79 LEU B C 1
ATOM 645 O O . LEU A 1 78 ? 0.068 -11.019 11.649 1.00 48.79 79 LEU B O 1
ATOM 650 N N . MET A 1 79 ? -1.503 -12.628 11.829 1.00 35.51 80 MET B N 1
ATOM 651 C CA . MET A 1 79 ? -1.778 -12.629 10.398 1.00 39.98 80 MET B CA 1
ATOM 652 C C . MET A 1 79 ? -2.306 -11.273 9.937 1.00 46.07 80 MET B C 1
ATOM 653 O O . MET A 1 79 ? -1.895 -10.765 8.887 1.00 45.69 80 MET B O 1
ATOM 658 N N . LYS A 1 80 ? -3.207 -10.661 10.716 1.00 37.61 81 LYS B N 1
ATOM 659 C CA . LYS A 1 80 ? -3.737 -9.355 10.332 1.00 45.15 81 LYS B CA 1
ATOM 660 C C . LYS A 1 80 ? -2.634 -8.303 10.318 1.00 48.05 81 LYS B C 1
ATOM 661 O O . LYS A 1 80 ? -2.545 -7.499 9.383 1.00 53.41 81 LYS B O 1
ATOM 667 N N . ARG A 1 81 ? -1.764 -8.320 11.332 1.00 50.26 82 ARG B N 1
ATOM 668 C CA . ARG A 1 81 ? -0.672 -7.356 11.403 1.00 47.01 82 ARG B CA 1
ATOM 669 C C . ARG A 1 81 ? 0.274 -7.489 10.217 1.00 50.85 82 ARG B C 1
ATOM 670 O O . ARG A 1 81 ? 0.791 -6.487 9.714 1.00 53.80 82 ARG B O 1
ATOM 678 N N . ARG A 1 82 ? 0.520 -8.717 9.764 1.00 39.05 83 ARG B N 1
ATOM 679 C CA . ARG A 1 82 ? 1.500 -8.993 8.726 1.00 46.92 83 ARG B CA 1
ATOM 680 C C . ARG A 1 82 ? 0.881 -9.168 7.347 1.00 49.19 83 ARG B C 1
ATOM 681 O O . ARG A 1 82 ? 1.588 -9.547 6.408 1.00 52.78 83 ARG B O 1
ATOM 689 N N . GLY A 1 83 ? -0.416 -8.916 7.203 1.00 48.83 84 GLY B N 1
ATOM 690 C CA . GLY A 1 83 ? -1.048 -8.994 5.900 1.00 42.99 84 GLY B CA 1
ATOM 691 C C . GLY A 1 83 ? -1.115 -10.377 5.294 1.00 51.26 84 GLY B C 1
ATOM 692 O O . GLY A 1 83 ? -1.169 -10.502 4.066 1.00 44.31 84 GLY B O 1
ATOM 693 N N . VAL A 1 84 ? -1.112 -11.421 6.114 1.00 41.12 85 VAL B N 1
ATOM 694 C CA . VAL A 1 84 ? -1.260 -12.785 5.601 1.00 44.00 85 VAL B CA 1
ATOM 695 C C . VAL A 1 84 ? -2.737 -13.049 5.314 1.00 47.14 85 VAL B C 1
ATOM 696 O O . VAL A 1 84 ? -3.572 -12.898 6.220 1.00 46.88 85 VAL B O 1
ATOM 700 N N . PRO A 1 85 ? -3.090 -13.482 4.108 1.00 51.77 86 PRO B N 1
ATOM 701 C CA . PRO A 1 85 ? -4.502 -13.690 3.779 1.00 51.50 86 PRO B CA 1
ATOM 702 C C . PRO A 1 85 ? -5.066 -14.972 4.374 1.00 52.39 86 PRO B C 1
ATOM 703 O O . PRO A 1 85 ? -4.363 -15.965 4.573 1.00 46.69 86 PRO B O 1
ATOM 707 N N . LEU A 1 86 ? -6.375 -14.937 4.635 1.00 35.66 87 LEU B N 1
ATOM 708 C CA . LEU A 1 86 ? -7.123 -16.111 5.081 1.00 36.86 87 LEU B CA 1
ATOM 709 C C . LEU A 1 86 ? -7.229 -17.086 3.912 1.00 35.79 87 LEU B C 1
ATOM 710 O O . LEU A 1 86 ? -8.239 -17.179 3.211 1.00 47.50 87 LEU B O 1
ATOM 715 N N A ARG A 1 87 ? -6.154 -17.818 3.699 0.19 42.06 88 ARG B N 1
ATOM 716 N N B ARG A 1 87 ? -6.186 -17.813 3.707 0.81 42.29 88 ARG B N 1
ATOM 717 C CA A ARG A 1 87 ? -6.049 -18.774 2.609 0.19 39.80 88 ARG B CA 1
ATOM 718 C CA B ARG A 1 87 ? -6.127 -18.735 2.590 0.81 39.92 88 ARG B CA 1
ATOM 719 C C A ARG A 1 87 ? -6.406 -20.162 3.108 0.19 34.78 88 ARG B C 1
ATOM 720 C C B ARG A 1 87 ? -6.383 -20.154 3.073 0.81 34.61 88 ARG B C 1
ATOM 721 O O A ARG A 1 87 ? -5.912 -20.571 4.169 0.19 36.86 88 ARG B O 1
ATOM 722 O O B ARG A 1 87 ? -5.796 -20.567 4.082 0.81 36.91 88 ARG B O 1
ATOM 737 N N . PRO A 1 88 ? -7.249 -20.915 2.404 1.00 30.56 89 PRO B N 1
ATOM 738 C CA . PRO A 1 88 ? -7.518 -22.297 2.831 1.00 30.81 89 PRO B CA 1
ATOM 739 C C . PRO A 1 88 ? -6.264 -23.158 2.748 1.00 46.73 89 PRO B C 1
ATOM 740 O O . PRO A 1 88 ? -5.586 -23.204 1.716 1.00 37.75 89 PRO B O 1
ATOM 744 N N . VAL A 1 89 ? -5.956 -23.841 3.849 1.00 36.67 90 VAL B N 1
ATOM 745 C CA . VAL A 1 89 ? -4.821 -24.756 3.932 1.00 30.60 90 VAL B CA 1
ATOM 746 C C . VAL A 1 89 ? -5.353 -26.054 4.515 1.00 36.13 90 VAL B C 1
ATOM 747 O O . VAL A 1 89 ? -5.815 -26.081 5.665 1.00 34.07 90 VAL B O 1
ATOM 751 N N . SER A 1 90 ? -5.333 -27.114 3.719 1.00 29.02 91 SER B N 1
ATOM 752 C CA . SER A 1 90 ? -5.878 -28.393 4.136 1.00 36.50 91 SER B CA 1
ATOM 753 C C . SER A 1 90 ? -5.042 -28.993 5.260 1.00 35.97 91 SER B C 1
ATOM 754 O O . SER A 1 90 ? -3.860 -28.689 5.421 1.00 41.49 91 SER B O 1
ATOM 757 N N . ALA A 1 91 ? -5.677 -29.866 6.042 1.00 30.82 92 ALA B N 1
ATOM 758 C CA . ALA A 1 91 ? -4.963 -30.563 7.102 1.00 33.50 92 ALA B CA 1
ATOM 759 C C . ALA A 1 91 ? -3.883 -31.481 6.536 1.00 45.22 92 ALA B C 1
ATOM 760 O O . ALA A 1 91 ? -4.071 -32.146 5.512 1.00 39.15 92 ALA B O 1
ATOM 762 N N . GLY A 1 92 ? -2.746 -31.526 7.227 1.00 39.28 93 GLY B N 1
ATOM 763 C CA . GLY A 1 92 ? -1.678 -32.435 6.874 1.00 40.01 93 GLY B CA 1
ATOM 764 C C . GLY A 1 92 ? -1.931 -33.846 7.371 1.00 38.71 93 GLY B C 1
ATOM 765 O O . GLY A 1 92 ? -2.956 -34.165 7.979 1.00 35.26 93 GLY B O 1
ATOM 766 N N . ARG A 1 93 ? -0.946 -34.703 7.119 1.00 31.46 94 ARG B N 1
ATOM 767 C CA . ARG A 1 93 ? -1.052 -36.131 7.388 1.00 33.07 94 ARG B CA 1
ATOM 768 C C . ARG A 1 93 ? -0.747 -36.510 8.833 1.00 33.40 94 ARG B C 1
ATOM 769 O O . ARG A 1 93 ? -1.018 -37.653 9.219 1.00 37.73 94 ARG B O 1
ATOM 777 N N . TYR A 1 94 ? -0.205 -35.590 9.634 1.00 33.91 95 TYR B N 1
ATOM 778 C CA . TYR A 1 94 ? 0.458 -35.968 10.885 1.00 29.73 95 TYR B CA 1
ATOM 779 C C . TYR A 1 94 ? -0.534 -36.497 11.922 1.00 31.07 95 TYR B C 1
ATOM 780 O O . TYR A 1 94 ? -0.432 -37.648 12.361 1.00 32.88 95 TYR B O 1
ATOM 789 N N . ALA A 1 95 ? -1.496 -35.669 12.335 1.00 34.53 96 ALA B N 1
ATOM 790 C CA . ALA A 1 95 ? -2.388 -36.085 13.417 1.00 34.88 96 ALA B CA 1
ATOM 791 C C . ALA A 1 95 ? -3.212 -37.305 13.018 1.00 39.74 96 ALA B C 1
ATOM 792 O O . ALA A 1 95 ? -3.354 -38.251 13.802 1.00 35.97 96 ALA B O 1
ATOM 794 N N . SER A 1 96 ? -3.734 -37.328 11.791 1.00 37.35 97 SER B N 1
ATOM 795 C CA . SER A 1 96 ? -4.534 -38.486 11.398 1.00 37.71 97 SER B CA 1
ATOM 796 C C . SER A 1 96 ? -3.675 -39.740 11.281 1.00 46.10 97 SER B C 1
ATOM 797 O O . SER A 1 96 ? -4.152 -40.843 11.572 1.00 39.54 97 SER B O 1
ATOM 800 N N . GLY A 1 97 ? -2.405 -39.592 10.889 1.00 38.13 98 GLY B N 1
ATOM 801 C CA . GLY A 1 97 ? -1.508 -40.734 10.889 1.00 41.68 98 GLY B CA 1
ATOM 802 C C . GLY A 1 97 ? -1.302 -41.312 12.278 1.00 42.12 98 GLY B C 1
ATOM 803 O O . GLY A 1 97 ? -1.274 -42.532 12.456 1.00 45.28 98 GLY B O 1
ATOM 804 N N . LEU A 1 98 ? -1.160 -40.444 13.286 1.00 29.41 99 LEU B N 1
ATOM 805 C CA . LEU A 1 98 ? -1.008 -40.936 14.651 1.00 33.88 99 LEU B CA 1
ATOM 806 C C . LEU A 1 98 ? -2.310 -41.538 15.175 1.00 36.49 99 LEU B C 1
ATOM 807 O O . LEU A 1 98 ? -2.287 -42.563 15.866 1.00 37.13 99 LEU B O 1
ATOM 812 N N A ARG A 1 99 ? -3.453 -40.927 14.855 0.34 39.26 100 ARG B N 1
ATOM 813 N N B ARG A 1 99 ? -3.452 -40.916 14.855 0.66 39.22 100 ARG B N 1
ATOM 814 C CA A ARG A 1 99 ? -4.719 -41.430 15.379 0.34 40.65 100 ARG B CA 1
ATOM 815 C CA B ARG A 1 99 ? -4.732 -41.417 15.354 0.66 40.59 100 ARG B CA 1
ATOM 816 C C A ARG A 1 99 ? -5.090 -42.793 14.804 0.34 40.99 100 ARG B C 1
ATOM 817 C C B ARG A 1 99 ? -5.016 -42.830 14.859 0.66 40.91 100 ARG B C 1
ATOM 818 O O A ARG A 1 99 ? -5.961 -43.469 15.360 0.34 43.36 100 ARG B O 1
ATOM 819 O O B ARG A 1 99 ? -5.740 -43.582 15.519 0.66 42.82 100 ARG B O 1
ATOM 834 N N . ARG A 1 100 ? -4.438 -43.221 13.719 1.00 50.58 101 ARG B N 1
ATOM 835 C CA . ARG A 1 100 ? -4.603 -44.588 13.233 1.00 49.76 101 ARG B CA 1
ATOM 836 C C . ARG A 1 100 ? -4.079 -45.618 14.217 1.00 47.76 101 ARG B C 1
ATOM 837 O O . ARG A 1 100 ? -4.455 -46.791 14.131 1.00 50.42 101 ARG B O 1
ATOM 845 N N . LEU A 1 101 ? -3.199 -45.220 15.125 1.00 45.11 102 LEU B N 1
ATOM 846 C CA . LEU A 1 101 ? -2.585 -46.169 16.034 1.00 39.51 102 LEU B CA 1
ATOM 847 C C . LEU A 1 101 ? -3.414 -46.429 17.281 1.00 39.42 102 LEU B C 1
ATOM 848 O O . LEU A 1 101 ? -3.066 -47.330 18.050 1.00 50.08 102 LEU B O 1
ATOM 853 N N . VAL A 1 102 ? -4.482 -45.666 17.513 1.00 43.73 103 VAL B N 1
ATOM 854 C CA . VAL A 1 102 ? -5.229 -45.818 18.755 1.00 44.33 103 VAL B CA 1
ATOM 855 C C . VAL A 1 102 ? -6.063 -47.091 18.698 1.00 46.58 103 VAL B C 1
ATOM 856 O O . VAL A 1 102 ? -6.703 -47.401 17.681 1.00 46.52 103 VAL B O 1
ATOM 860 N N . ARG A 1 103 ? -6.027 -47.857 19.785 1.00 52.31 104 ARG B N 1
ATOM 861 C CA . ARG A 1 103 ? -6.758 -49.111 19.862 1.00 46.66 104 ARG B CA 1
ATOM 862 C C . ARG A 1 103 ? -8.258 -48.846 19.955 1.00 52.50 104 ARG B C 1
ATOM 863 O O . ARG A 1 103 ? -8.700 -47.771 20.360 1.00 46.03 104 ARG B O 1
ATOM 871 N N . ALA A 1 104 ? -9.044 -49.848 19.565 1.00 54.13 105 ALA B N 1
ATOM 872 C CA . ALA A 1 104 ? -10.468 -49.658 19.317 1.00 60.88 105 ALA B CA 1
ATOM 873 C C . ALA A 1 104 ? -11.343 -49.831 20.552 1.00 59.47 105 ALA B C 1
ATOM 874 O O . ALA A 1 104 ? -12.522 -49.462 20.510 1.00 64.97 105 ALA B O 1
ATOM 876 N N . HIS A 1 105 ? -10.802 -50.357 21.646 1.00 57.14 106 HIS B N 1
ATOM 877 C CA . HIS A 1 105 ? -11.591 -50.791 22.791 1.00 61.11 106 HIS B CA 1
ATOM 878 C C . HIS A 1 105 ? -11.236 -49.976 24.028 1.00 55.90 106 HIS B C 1
ATOM 879 O O . HIS A 1 105 ? -10.061 -49.711 24.291 1.00 49.66 106 HIS B O 1
ATOM 886 N N . GLU A 1 106 ? -12.253 -49.587 24.793 1.00 50.84 107 GLU B N 1
ATOM 887 C CA . GLU A 1 106 ? -12.022 -48.881 26.049 1.00 46.87 107 GLU B CA 1
ATOM 888 C C . GLU A 1 106 ? -11.570 -49.875 27.110 1.00 53.96 107 GLU B C 1
ATOM 889 O O . GLU A 1 106 ? -11.969 -51.035 27.070 1.00 65.39 107 GLU B O 1
ATOM 895 N N . PRO A 1 107 ? -10.742 -49.433 28.069 1.00 47.69 108 PRO B N 1
ATOM 896 C CA . PRO A 1 107 ? -10.257 -48.068 28.308 1.00 52.75 108 PRO B CA 1
ATOM 897 C C . PRO A 1 107 ? -8.989 -47.673 27.550 1.00 51.69 108 PRO B C 1
ATOM 898 O O . PRO A 1 107 ? -8.628 -46.495 27.583 1.00 47.92 108 PRO B O 1
ATOM 902 N N . VAL A 1 108 ? -8.316 -48.626 26.897 1.00 52.12 109 VAL B N 1
ATOM 903 C CA . VAL A 1 108 ? -7.041 -48.303 26.265 1.00 51.08 109 VAL B CA 1
ATOM 904 C C . VAL A 1 108 ? -7.221 -47.399 25.053 1.00 50.55 109 VAL B C 1
ATOM 905 O O . VAL A 1 108 ? -6.269 -46.727 24.642 1.00 42.87 109 VAL B O 1
ATOM 909 N N . LYS A 1 109 ? -8.418 -47.364 24.466 1.00 44.18 110 LYS B N 1
ATOM 910 C CA . LYS A 1 109 ? -8.691 -46.398 23.408 1.00 48.57 110 LYS B CA 1
ATOM 911 C C . LYS A 1 109 ? -8.469 -44.971 23.900 1.00 43.00 110 LYS B C 1
ATOM 912 O O . LYS A 1 109 ? -7.791 -44.172 23.242 1.00 37.26 110 LYS B O 1
ATOM 918 N N . LEU A 1 110 ? -9.040 -44.634 25.061 1.00 38.52 111 LEU B N 1
ATOM 919 C CA . LEU A 1 110 ? -8.830 -43.314 25.652 1.00 34.48 111 LEU B CA 1
ATOM 920 C C . LEU A 1 110 ? -7.360 -43.085 25.985 1.00 41.48 111 LEU B C 1
ATOM 921 O O . LEU A 1 110 ? -6.802 -42.022 25.693 1.00 35.47 111 LEU B O 1
ATOM 926 N N . VAL A 1 111 ? -6.721 -44.070 26.616 1.00 37.38 112 VAL B N 1
ATOM 927 C CA . VAL A 1 111 ? -5.306 -43.940 26.957 1.00 35.64 112 VAL B CA 1
ATOM 928 C C . VAL A 1 111 ? -4.476 -43.651 25.708 1.00 34.96 112 VAL B C 1
ATOM 929 O O . VAL A 1 111 ? -3.639 -42.742 25.702 1.00 37.01 112 VAL B O 1
ATOM 933 N N . ASP A 1 112 ? -4.704 -44.410 24.626 1.00 37.91 113 ASP B N 1
ATOM 934 C CA . ASP A 1 112 ? -3.954 -44.183 23.386 1.00 38.67 113 ASP B CA 1
ATOM 935 C C . ASP A 1 112 ? -4.188 -42.777 22.849 1.00 37.72 113 ASP B C 1
ATOM 936 O O . ASP A 1 112 ? -3.266 -42.136 22.333 1.00 31.19 113 ASP B O 1
ATOM 941 N N . THR A 1 113 ? -5.425 -42.287 22.955 1.00 33.57 114 THR B N 1
ATOM 942 C CA . THR A 1 113 ? -5.747 -40.962 22.438 1.00 30.27 114 THR B CA 1
ATOM 943 C C . THR A 1 113 ? -4.984 -39.881 23.186 1.00 26.18 114 THR B C 1
ATOM 944 O O . THR A 1 113 ? -4.496 -38.918 22.580 1.00 28.89 114 THR B O 1
ATOM 948 N N . LEU A 1 114 ? -4.862 -40.029 24.508 1.00 26.15 115 LEU B N 1
ATOM 949 C CA . LEU A 1 114 ? -4.134 -39.053 25.309 1.00 26.25 115 LEU B CA 1
ATOM 950 C C . LEU A 1 114 ? -2.625 -39.104 25.038 1.00 27.01 115 LEU B C 1
ATOM 951 O O . LEU A 1 114 ? -1.962 -38.064 25.047 1.00 26.36 115 LEU B O 1
ATOM 956 N N . VAL A 1 115 ? -2.067 -40.299 24.823 1.00 26.24 116 VAL B N 1
ATOM 957 C CA . VAL A 1 115 ? -0.649 -40.405 24.454 1.00 25.54 116 VAL B CA 1
ATOM 958 C C . VAL A 1 115 ? -0.389 -39.707 23.131 1.00 29.17 116 VAL B C 1
ATOM 959 O O . VAL A 1 115 ? 0.592 -38.968 22.987 1.00 27.16 116 VAL B O 1
ATOM 963 N N . VAL A 1 116 ? -1.266 -39.911 22.145 1.00 28.43 117 VAL B N 1
ATOM 964 C CA . VAL A 1 116 ? -1.108 -39.192 20.889 1.00 26.24 117 VAL B CA 1
ATOM 965 C C . VAL A 1 116 ? -1.108 -37.691 21.139 1.00 26.82 117 VAL B C 1
ATOM 966 O O . VAL A 1 116 ? -0.285 -36.955 20.577 1.00 28.39 117 VAL B O 1
ATOM 970 N N . GLY A 1 117 ? -2.006 -37.219 22.014 1.00 25.77 118 GLY B N 1
ATOM 971 C CA . GLY A 1 117 ? -2.029 -35.802 22.336 1.00 26.40 118 GLY B CA 1
ATOM 972 C C . GLY A 1 117 ? -0.714 -35.310 22.906 1.00 26.26 118 GLY B C 1
ATOM 973 O O . GLY A 1 117 ? -0.254 -34.219 22.574 1.00 25.22 118 GLY B O 1
ATOM 974 N N . ALA A 1 118 ? -0.098 -36.104 23.778 1.00 26.35 119 ALA B N 1
ATOM 975 C CA . ALA A 1 118 ? 1.172 -35.712 24.365 1.00 24.42 119 ALA B CA 1
ATOM 976 C C . ALA A 1 118 ? 2.249 -35.590 23.291 1.00 22.11 119 ALA B C 1
ATOM 977 O O . ALA A 1 118 ? 3.058 -34.658 23.311 1.00 25.88 119 ALA B O 1
ATOM 979 N N . PHE A 1 119 ? 2.251 -36.510 22.329 1.00 23.49 120 PHE B N 1
ATOM 980 C CA . PHE A 1 119 ? 3.244 -36.432 21.267 1.00 22.95 120 PHE B CA 1
ATOM 981 C C . PHE A 1 119 ? 3.043 -35.197 20.402 1.00 26.35 120 PHE B C 1
ATOM 982 O O . PHE A 1 119 ? 4.023 -34.565 19.986 1.00 24.71 120 PHE B O 1
ATOM 990 N N . ILE A 1 120 ? 1.792 -34.878 20.059 1.00 24.47 121 ILE B N 1
ATOM 991 C CA . ILE A 1 120 ? 1.550 -33.701 19.226 1.00 22.82 121 ILE B CA 1
ATOM 992 C C . ILE A 1 120 ? 2.011 -32.439 19.948 1.00 25.86 121 ILE B C 1
ATOM 993 O O . ILE A 1 120 ? 2.691 -31.591 19.367 1.00 27.06 121 ILE B O 1
ATOM 998 N N . GLU A 1 121 ? 1.682 -32.313 21.239 1.00 22.92 122 GLU B N 1
ATOM 999 C CA . GLU A 1 121 ? 2.142 -31.149 21.989 1.00 24.31 122 GLU B CA 1
ATOM 1000 C C . GLU A 1 121 ? 3.660 -31.140 22.139 1.00 25.72 122 GLU B C 1
ATOM 1001 O O . GLU A 1 121 ? 4.287 -30.078 22.066 1.00 25.83 122 GLU B O 1
ATOM 1007 N N . ALA A 1 122 ? 4.266 -32.300 22.401 1.00 27.35 123 ALA B N 1
ATOM 1008 C CA . ALA A 1 122 ? 5.714 -32.332 22.569 1.00 22.89 123 ALA B CA 1
ATOM 1009 C C . ALA A 1 122 ? 6.415 -31.950 21.270 1.00 26.12 123 ALA B C 1
ATOM 1010 O O . ALA A 1 122 ? 7.370 -31.170 21.277 1.00 23.92 123 ALA B O 1
ATOM 1012 N N . ARG A 1 123 ? 5.923 -32.448 20.140 1.00 25.49 124 ARG B N 1
ATOM 1013 C CA . ARG A 1 123 ? 6.549 -32.075 18.878 1.00 25.56 124 ARG B CA 1
ATOM 1014 C C . ARG A 1 123 ? 6.396 -30.584 18.616 1.00 23.90 124 ARG B C 1
ATOM 1015 O O . ARG A 1 123 ? 7.323 -29.940 18.112 1.00 24.80 124 ARG B O 1
ATOM 1023 N N . SER A 1 124 ? 5.223 -30.020 18.941 1.00 23.81 125 SER B N 1
ATOM 1024 C CA . SER A 1 124 ? 5.009 -28.590 18.738 1.00 23.13 125 SER B CA 1
ATOM 1025 C C . SER A 1 124 ? 6.001 -27.779 19.548 1.00 24.12 125 SER B C 1
ATOM 1026 O O . SER A 1 124 ? 6.585 -26.813 19.053 1.00 24.65 125 SER B O 1
ATOM 1029 N N . CYS A 1 125 ? 6.210 -28.171 20.797 1.00 24.60 126 CYS B N 1
ATOM 1030 C CA . CYS A 1 125 ? 7.204 -27.512 21.636 1.00 23.95 126 CYS B CA 1
ATOM 1031 C C . CYS A 1 125 ? 8.596 -27.577 21.001 1.00 25.07 126 CYS B C 1
ATOM 1032 O O . CYS A 1 125 ? 9.246 -26.551 20.802 1.00 26.86 126 CYS B O 1
ATOM 1035 N N . GLU A 1 126 ? 9.049 -28.782 20.644 1.00 20.34 127 GLU B N 1
ATOM 1036 C CA . GLU A 1 126 ? 10.369 -28.938 20.032 1.00 21.86 127 GLU B CA 1
ATOM 1037 C C . GLU A 1 126 ? 10.485 -28.129 18.750 1.00 26.93 127 GLU B C 1
ATOM 1038 O O . GLU A 1 126 ? 11.540 -27.548 18.454 1.00 26.96 127 GLU B O 1
ATOM 1044 N N . ARG A 1 127 ? 9.406 -28.071 17.979 1.00 26.52 128 ARG B N 1
ATOM 1045 C CA . ARG A 1 127 ? 9.496 -27.432 16.680 1.00 25.17 128 ARG B CA 1
ATOM 1046 C C . ARG A 1 127 ? 9.468 -25.913 16.792 1.00 29.70 128 ARG B C 1
ATOM 1047 O O . ARG A 1 127 ? 10.197 -25.226 16.068 1.00 27.87 128 ARG B O 1
ATOM 1055 N N . PHE A 1 128 ? 8.627 -25.374 17.679 1.00 30.05 129 PHE B N 1
ATOM 1056 C CA . PHE A 1 128 ? 8.720 -23.956 18.013 1.00 28.91 129 PHE B CA 1
ATOM 1057 C C . PHE A 1 128 ? 10.145 -23.602 18.440 1.00 28.94 129 PHE B C 1
ATOM 1058 O O . PHE A 1 128 ? 10.719 -22.602 17.990 1.00 30.95 129 PHE B O 1
ATOM 1066 N N . ALA A 1 129 ? 10.724 -24.418 19.324 1.00 27.24 130 ALA B N 1
ATOM 1067 C CA . ALA A 1 129 ? 12.079 -24.165 19.811 1.00 33.20 130 ALA B CA 1
ATOM 1068 C C . ALA A 1 129 ? 13.084 -24.149 18.669 1.00 35.46 130 ALA B C 1
ATOM 1069 O O . ALA A 1 129 ? 14.021 -23.342 18.669 1.00 33.50 130 ALA B O 1
ATOM 1071 N N . ALA A 1 130 ? 12.910 -25.045 17.696 1.00 29.45 131 ALA B N 1
ATOM 1072 C CA . ALA A 1 130 ? 13.823 -25.119 16.561 1.00 31.83 131 ALA B CA 1
ATOM 1073 C C . ALA A 1 130 ? 13.734 -23.892 15.671 1.00 38.09 131 ALA B C 1
ATOM 1074 O O . ALA A 1 130 ? 14.726 -23.531 15.020 1.00 30.48 131 ALA B O 1
ATOM 1076 N N . LEU A 1 131 ? 12.561 -23.258 15.604 1.00 30.03 132 LEU B N 1
ATOM 1077 C CA . LEU A 1 131 ? 12.344 -22.125 14.709 1.00 29.93 132 LEU B CA 1
ATOM 1078 C C . LEU A 1 131 ? 12.766 -20.796 15.307 1.00 32.69 132 LEU B C 1
ATOM 1079 O O . LEU A 1 131 ? 13.242 -19.921 14.570 1.00 34.70 132 LEU B O 1
ATOM 1084 N N . VAL A 1 132 ? 12.592 -20.641 16.624 1.00 30.66 133 VAL B N 1
ATOM 1085 C CA . VAL A 1 132 ? 12.764 -19.337 17.272 1.00 33.23 133 VAL B CA 1
ATOM 1086 C C . VAL A 1 132 ? 14.044 -18.613 16.849 1.00 37.34 133 VAL B C 1
ATOM 1087 O O . VAL A 1 132 ? 13.959 -17.438 16.466 1.00 39.66 133 VAL B O 1
ATOM 1091 N N . PRO A 1 133 ? 15.230 -19.225 16.890 1.00 35.04 134 PRO B N 1
ATOM 1092 C CA . PRO A 1 133 ? 16.448 -18.454 16.569 1.00 37.03 134 PRO B CA 1
ATOM 1093 C C . PRO A 1 133 ? 16.521 -17.961 15.131 1.00 47.58 134 PRO B C 1
ATOM 1094 O O . PRO A 1 133 ? 17.337 -17.074 14.847 1.00 41.98 134 PRO B O 1
ATOM 1098 N N . HIS A 1 134 ? 15.697 -18.481 14.216 1.00 39.15 135 HIS B N 1
ATOM 1099 C CA . HIS A 1 134 ? 15.744 -18.072 12.813 1.00 34.26 135 HIS B CA 1
ATOM 1100 C C . HIS A 1 134 ? 14.666 -17.071 12.422 1.00 42.05 135 HIS B C 1
ATOM 1101 O O . HIS A 1 134 ? 14.658 -16.609 11.272 1.00 38.25 135 HIS B O 1
ATOM 1108 N N . LEU A 1 135 ? 13.752 -16.745 13.327 1.00 41.57 136 LEU B N 1
ATOM 1109 C CA . LEU A 1 135 ? 12.619 -15.884 13.030 1.00 40.90 136 LEU B CA 1
ATOM 1110 C C . LEU A 1 135 ? 12.926 -14.432 13.379 1.00 45.41 136 LEU B C 1
ATOM 1111 O O . LEU A 1 135 ? 13.838 -14.132 14.152 1.00 44.93 136 LEU B O 1
ATOM 1116 N N . ASP A 1 136 ? 12.139 -13.525 12.805 1.00 40.30 137 ASP B N 1
ATOM 1117 C CA . ASP A 1 136 ? 12.222 -12.130 13.215 1.00 47.36 137 ASP B CA 1
ATOM 1118 C C . ASP A 1 136 ? 11.850 -11.998 14.690 1.00 45.17 137 ASP B C 1
ATOM 1119 O O . ASP A 1 136 ? 11.263 -12.905 15.289 1.00 45.19 137 ASP B O 1
ATOM 1124 N N . GLU A 1 137 ? 12.192 -10.842 15.275 1.00 47.41 138 GLU B N 1
ATOM 1125 C CA . GLU A 1 137 ? 12.134 -10.688 16.731 1.00 52.93 138 GLU B CA 1
ATOM 1126 C C . GLU A 1 137 ? 10.724 -10.929 17.267 1.00 45.97 138 GLU B C 1
ATOM 1127 O O . GLU A 1 137 ? 10.535 -11.663 18.244 1.00 49.54 138 GLU B O 1
ATOM 1133 N N . GLU A 1 138 ? 9.722 -10.329 16.631 1.00 50.02 139 GLU B N 1
ATOM 1134 C CA . GLU A 1 138 ? 8.359 -10.393 17.144 1.00 45.87 139 GLU B CA 1
ATOM 1135 C C . GLU A 1 138 ? 7.816 -11.816 17.084 1.00 49.72 139 GLU B C 1
ATOM 1136 O O . GLU A 1 138 ? 7.248 -12.320 18.063 1.00 44.41 139 GLU B O 1
ATOM 1142 N N . LEU A 1 139 ? 8.001 -12.488 15.945 1.00 51.55 140 LEU B N 1
ATOM 1143 C CA . LEU A 1 139 ? 7.473 -13.839 15.791 1.00 50.76 140 LEU B CA 1
ATOM 1144 C C . LEU A 1 139 ? 8.263 -14.838 16.627 1.00 41.74 140 LEU B C 1
ATOM 1145 O O . LEU A 1 139 ? 7.688 -15.775 17.192 1.00 38.96 140 LEU B O 1
ATOM 1150 N N . GLY A 1 140 ? 9.574 -14.644 16.742 1.00 42.70 141 GLY B N 1
ATOM 1151 C CA . GLY A 1 140 ? 10.352 -15.492 17.628 1.00 41.06 141 GLY B CA 1
ATOM 1152 C C . GLY A 1 140 ? 9.930 -15.360 19.079 1.00 38.22 141 GLY B C 1
ATOM 1153 O O . GLY A 1 140 ? 9.850 -16.354 19.807 1.00 39.76 141 GLY B O 1
ATOM 1154 N N . ARG A 1 141 ? 9.646 -14.130 19.521 1.00 36.36 142 ARG B N 1
ATOM 1155 C CA . ARG A 1 141 ? 9.157 -13.932 20.882 1.00 40.14 142 ARG B CA 1
ATOM 1156 C C . ARG A 1 141 ? 7.794 -14.586 21.075 1.00 40.23 142 ARG B C 1
ATOM 1157 O O . ARG A 1 141 ? 7.516 -15.157 22.136 1.00 39.15 142 ARG B O 1
ATOM 1160 N N . PHE A 1 142 ? 6.932 -14.502 20.059 1.00 37.77 143 PHE B N 1
ATOM 1161 C CA . PHE A 1 142 ? 5.619 -15.141 20.115 1.00 34.21 143 PHE B CA 1
ATOM 1162 C C . PHE A 1 142 ? 5.751 -16.653 20.243 1.00 33.87 143 PHE B C 1
ATOM 1163 O O . PHE A 1 142 ? 5.140 -17.275 21.121 1.00 31.83 143 PHE B O 1
ATOM 1171 N N . TYR A 1 143 ? 6.561 -17.258 19.372 1.00 32.42 144 TYR B N 1
ATOM 1172 C CA . TYR A 1 143 ? 6.754 -18.703 19.379 1.00 33.03 144 TYR B CA 1
ATOM 1173 C C . TYR A 1 143 ? 7.475 -19.166 20.635 1.00 36.80 144 TYR B C 1
ATOM 1174 O O . TYR A 1 143 ? 7.184 -20.248 21.163 1.00 39.77 144 TYR B O 1
ATOM 1183 N N . HIS A 1 144 ? 8.427 -18.371 21.127 1.00 34.25 145 HIS B N 1
ATOM 1184 C CA . HIS A 1 144 ? 9.057 -18.706 22.399 1.00 35.20 145 HIS B CA 1
ATOM 1185 C C . HIS A 1 144 ? 8.037 -18.664 23.530 1.00 38.95 145 HIS B C 1
ATOM 1186 O O . HIS A 1 144 ? 8.086 -19.487 24.450 1.00 41.09 145 HIS B O 1
ATOM 1193 N N . GLY A 1 145 ? 7.083 -17.731 23.455 1.00 42.96 146 GLY B N 1
ATOM 1194 C CA . GLY A 1 145 ? 5.989 -17.714 24.417 1.00 33.45 146 GLY B CA 1
ATOM 1195 C C . GLY A 1 145 ? 5.080 -18.930 24.326 1.00 45.10 146 GLY B C 1
ATOM 1196 O O . GLY A 1 145 ? 4.640 -19.461 25.349 1.00 43.68 146 GLY B O 1
ATOM 1197 N N . LEU A 1 146 ? 4.773 -19.382 23.106 1.00 35.53 147 LEU B N 1
ATOM 1198 C CA . LEU A 1 146 ? 3.954 -20.585 22.956 1.00 35.53 147 LEU B CA 1
ATOM 1199 C C . LEU A 1 146 ? 4.703 -21.830 23.395 1.00 43.86 147 LEU B C 1
ATOM 1200 O O . LEU A 1 146 ? 4.084 -22.804 23.843 1.00 34.09 147 LEU B O 1
ATOM 1205 N N A LEU A 1 147 ? 6.031 -21.801 23.253 0.21 38.72 148 LEU B N 1
ATOM 1206 N N B LEU A 1 147 ? 6.029 -21.826 23.254 0.79 38.63 148 LEU B N 1
ATOM 1207 C CA A LEU A 1 147 ? 6.909 -22.894 23.656 0.21 41.26 148 LEU B CA 1
ATOM 1208 C CA B LEU A 1 147 ? 6.848 -22.969 23.642 0.79 41.26 148 LEU B CA 1
ATOM 1209 C C A LEU A 1 147 ? 6.565 -23.417 25.046 0.21 41.45 148 LEU B C 1
ATOM 1210 C C B LEU A 1 147 ? 6.531 -23.440 25.059 0.79 41.52 148 LEU B C 1
ATOM 1211 O O A LEU A 1 147 ? 6.461 -24.629 25.264 0.21 41.56 148 LEU B O 1
ATOM 1212 O O B LEU A 1 147 ? 6.397 -24.645 25.309 0.79 41.70 148 LEU B O 1
ATOM 1221 N N . LYS A 1 148 ? 6.375 -22.505 25.998 1.00 45.42 149 LYS B N 1
ATOM 1222 C CA . LYS A 1 148 ? 6.137 -22.901 27.380 1.00 38.63 149 LYS B CA 1
ATOM 1223 C C . LYS A 1 148 ? 4.748 -23.505 27.582 1.00 34.40 149 LYS B C 1
ATOM 1224 O O . LYS A 1 148 ? 4.588 -24.428 28.391 1.00 38.24 149 LYS B O 1
ATOM 1230 N N . SER A 1 149 ? 3.740 -23.017 26.859 1.00 33.73 150 SER B N 1
ATOM 1231 C CA . SER A 1 149 ? 2.404 -23.593 27.003 1.00 34.42 150 SER B CA 1
ATOM 1232 C C . SER A 1 149 ? 2.357 -25.009 26.437 1.00 33.61 150 SER B C 1
ATOM 1233 O O . SER A 1 149 ? 1.691 -25.888 27.000 1.00 31.35 150 SER B O 1
ATOM 1236 N N . GLU A 1 150 ? 3.069 -25.257 25.329 1.00 30.69 151 GLU B N 1
ATOM 1237 C CA . GLU A 1 150 ? 3.071 -26.602 24.760 1.00 29.16 151 GLU B CA 1
ATOM 1238 C C . GLU A 1 150 ? 3.679 -27.599 25.729 1.00 29.12 151 GLU B C 1
ATOM 1239 O O . GLU A 1 150 ? 3.247 -28.751 25.796 1.00 29.14 151 GLU B O 1
ATOM 1245 N N . ALA A 1 151 ? 4.718 -27.186 26.460 1.00 32.21 152 ALA B N 1
ATOM 1246 C CA . ALA A 1 151 ? 5.336 -28.088 27.422 1.00 29.26 152 ALA B CA 1
ATOM 1247 C C . ALA A 1 151 ? 4.348 -28.470 28.512 1.00 29.23 152 ALA B C 1
ATOM 1248 O O . ALA A 1 151 ? 4.267 -29.637 28.911 1.00 29.77 152 ALA B O 1
ATOM 1250 N N . ARG A 1 152 ? 3.580 -27.496 28.989 1.00 34.02 153 ARG B N 1
ATOM 1251 C CA . ARG A 1 152 ? 2.538 -27.767 29.973 1.00 35.18 153 ARG B CA 1
ATOM 1252 C C . ARG A 1 152 ? 1.457 -28.683 29.405 1.00 34.85 153 ARG B C 1
ATOM 1253 O O . ARG A 1 152 ? 0.959 -29.577 30.103 1.00 33.38 153 ARG B O 1
ATOM 1261 N N . HIS A 1 153 ? 1.078 -28.480 28.136 1.00 30.43 154 HIS B N 1
ATOM 1262 C CA . HIS A 1 153 ? 0.025 -29.308 27.550 1.00 28.60 154 HIS B CA 1
ATOM 1263 C C . HIS A 1 153 ? 0.504 -30.733 27.335 1.00 30.88 154 HIS B C 1
ATOM 1264 O O . HIS A 1 153 ? -0.265 -31.684 27.497 1.00 26.80 154 HIS B O 1
ATOM 1271 N N . TYR A 1 154 ? 1.762 -30.900 26.923 1.00 24.96 155 TYR B N 1
ATOM 1272 C CA . TYR A 1 154 ? 2.302 -32.242 26.782 1.00 26.47 155 TYR B CA 1
ATOM 1273 C C . TYR A 1 154 ? 2.281 -32.962 28.123 1.00 33.12 155 TYR B C 1
ATOM 1274 O O . TYR A 1 154 ? 1.836 -34.112 28.221 1.00 29.00 155 TYR B O 1
ATOM 1283 N N . GLN A 1 155 ? 2.710 -32.272 29.179 1.00 34.42 156 GLN B N 1
ATOM 1284 C CA . GLN A 1 155 ? 2.684 -32.854 30.518 1.00 34.23 156 GLN B CA 1
ATOM 1285 C C . GLN A 1 155 ? 1.269 -33.220 30.939 1.00 30.90 156 GLN B C 1
ATOM 1286 O O . GLN A 1 155 ? 1.053 -34.261 31.575 1.00 36.74 156 GLN B O 1
ATOM 1292 N N . GLY A 1 156 ? 0.294 -32.370 30.605 1.00 31.49 157 GLY B N 1
ATOM 1293 C CA . GLY A 1 156 ? -1.075 -32.630 31.024 1.00 30.22 157 GLY B CA 1
ATOM 1294 C C . GLY A 1 156 ? -1.679 -33.851 30.354 1.00 36.32 157 GLY B C 1
ATOM 1295 O O . GLY A 1 156 ? -2.326 -34.669 31.003 1.00 31.19 157 GLY B O 1
ATOM 1296 N N . TYR A 1 157 ? -1.487 -33.989 29.043 1.00 27.33 158 TYR B N 1
ATOM 1297 C CA . TYR A 1 157 ? -1.994 -35.167 28.347 1.00 31.18 158 TYR B CA 1
ATOM 1298 C C . TYR A 1 157 ? -1.397 -36.448 28.914 1.00 27.66 158 TYR B C 1
ATOM 1299 O O . TYR A 1 157 ? -2.103 -37.439 29.125 1.00 30.75 158 TYR B O 1
ATOM 1308 N N . LEU A 1 158 ? -0.079 -36.458 29.122 1.00 28.93 159 LEU B N 1
ATOM 1309 C CA . LEU A 1 158 ? 0.580 -37.654 29.625 1.00 34.13 159 LEU B CA 1
ATOM 1310 C C . LEU A 1 158 ? 0.154 -37.956 31.058 1.00 35.87 159 LEU B C 1
ATOM 1311 O O . LEU A 1 158 ? -0.043 -39.123 31.417 1.00 39.03 159 LEU B O 1
ATOM 1316 N N . LYS A 1 159 ? -0.015 -36.917 31.882 1.00 37.68 160 LYS B N 1
ATOM 1317 C CA . LYS A 1 159 ? -0.541 -37.121 33.229 1.00 38.55 160 LYS B CA 1
ATOM 1318 C C . LYS A 1 159 ? -1.977 -37.626 33.200 1.00 40.65 160 LYS B C 1
ATOM 1319 O O . LYS A 1 159 ? -2.344 -38.510 33.981 1.00 40.98 160 LYS B O 1
ATOM 1325 N N . LEU A 1 160 ? -2.813 -37.080 32.315 1.00 34.00 161 LEU B N 1
ATOM 1326 C CA . LEU A 1 160 ? -4.175 -37.593 32.222 1.00 33.10 161 LEU B CA 1
ATOM 1327 C C . LEU A 1 160 ? -4.182 -39.034 31.741 1.00 35.18 161 LEU B C 1
ATOM 1328 O O . LEU A 1 160 ? -5.045 -39.818 32.142 1.00 38.00 161 LEU B O 1
ATOM 1333 N N . ALA A 1 161 ? -3.227 -39.404 30.883 1.00 35.95 162 ALA B N 1
ATOM 1334 C CA . ALA A 1 161 ? -3.110 -40.802 30.487 1.00 40.69 162 ALA B CA 1
ATOM 1335 C C . ALA A 1 161 ? -2.876 -41.695 31.703 1.00 50.20 162 ALA B C 1
ATOM 1336 O O . ALA A 1 161 ? -3.469 -42.775 31.811 1.00 40.45 162 ALA B O 1
ATOM 1338 N N . HIS A 1 162 ? -2.026 -41.254 32.638 1.00 44.26 163 HIS B N 1
ATOM 1339 C CA . HIS A 1 162 ? -1.735 -42.073 33.812 1.00 47.48 163 HIS B CA 1
ATOM 1340 C C . HIS A 1 162 ? -2.918 -42.120 34.765 1.00 55.39 163 HIS B C 1
ATOM 1341 O O . HIS A 1 162 ? -3.087 -43.100 35.501 1.00 55.23 163 HIS B O 1
ATOM 1348 N N . ASN A 1 163 ? -3.748 -41.079 34.760 1.00 49.49 164 ASN B N 1
ATOM 1349 C CA . ASN A 1 163 ? -4.961 -41.095 35.560 1.00 45.13 164 ASN B CA 1
ATOM 1350 C C . ASN A 1 163 ? -5.943 -42.159 35.087 1.00 50.10 164 ASN B C 1
ATOM 1351 O O . ASN A 1 163 ? -6.818 -42.560 35.860 1.00 59.27 164 ASN B O 1
ATOM 1356 N N . TYR A 1 164 ? -5.808 -42.651 33.852 1.00 47.66 165 TYR B N 1
ATOM 1357 C CA . TYR A 1 164 ? -6.778 -43.589 33.302 1.00 47.84 165 TYR B CA 1
ATOM 1358 C C . TYR A 1 164 ? -6.185 -44.906 32.821 1.00 45.18 165 TYR B C 1
ATOM 1359 O O . TYR A 1 164 ? -6.943 -45.766 32.360 1.00 55.45 165 TYR B O 1
ATOM 1368 N N . GLY A 1 165 ? -4.864 -45.100 32.909 1.00 45.44 166 GLY B N 1
ATOM 1369 C CA . GLY A 1 165 ? -4.248 -46.307 32.402 1.00 40.85 166 GLY B CA 1
ATOM 1370 C C . GLY A 1 165 ? -3.123 -46.780 33.302 1.00 52.93 166 GLY B C 1
ATOM 1371 O O . GLY A 1 165 ? -2.662 -46.056 34.188 1.00 58.30 166 GLY B O 1
ATOM 1372 N N . ASP A 1 166 ? -2.685 -48.013 33.054 1.00 56.37 167 ASP B N 1
ATOM 1373 C CA . ASP A 1 166 ? -1.608 -48.612 33.831 1.00 59.35 167 ASP B CA 1
ATOM 1374 C C . ASP A 1 166 ? -0.250 -48.189 33.285 1.00 61.14 167 ASP B C 1
ATOM 1375 O O . ASP A 1 166 ? -0.097 -47.914 32.092 1.00 51.99 167 ASP B O 1
ATOM 1380 N N . GLU A 1 167 ? 0.745 -48.154 34.177 1.00 61.62 168 GLU B N 1
ATOM 1381 C CA . GLU A 1 167 ? 2.087 -47.728 33.787 1.00 59.75 168 GLU B CA 1
ATOM 1382 C C . GLU A 1 167 ? 2.633 -48.587 32.653 1.00 59.30 168 GLU B C 1
ATOM 1383 O O . GLU A 1 167 ? 3.171 -48.066 31.669 1.00 58.89 168 GLU B O 1
ATOM 1389 N N . ALA A 1 168 ? 2.492 -49.909 32.768 1.00 60.10 169 ALA B N 1
ATOM 1390 C CA . ALA A 1 168 ? 3.038 -50.800 31.748 1.00 69.17 169 ALA B CA 1
ATOM 1391 C C . ALA A 1 168 ? 2.322 -50.631 30.413 1.00 64.65 169 ALA B C 1
ATOM 1392 O O . ALA A 1 168 ? 2.949 -50.720 29.351 1.00 64.46 169 ALA B O 1
ATOM 1394 N N . ASP A 1 169 ? 1.012 -50.382 30.444 1.00 60.75 170 ASP B N 1
ATOM 1395 C CA . ASP A 1 169 ? 0.245 -50.248 29.210 1.00 58.63 170 ASP B CA 1
ATOM 1396 C C . ASP A 1 169 ? 0.503 -48.916 28.517 1.00 55.83 170 ASP B C 1
ATOM 1397 O O . ASP A 1 169 ? 0.408 -48.831 27.288 1.00 51.42 170 ASP B O 1
ATOM 1402 N N . ILE A 1 170 ? 0.810 -47.868 29.282 1.00 45.68 171 ILE B N 1
ATOM 1403 C CA . ILE A 1 170 ? 1.171 -46.592 28.678 1.00 46.17 171 ILE B CA 1
ATOM 1404 C C . ILE A 1 170 ? 2.571 -46.672 28.083 1.00 48.41 171 ILE B C 1
ATOM 1405 O O . ILE A 1 170 ? 2.841 -46.115 27.012 1.00 43.81 171 ILE B O 1
ATOM 1410 N N . ALA A 1 171 ? 3.473 -47.388 28.759 1.00 49.94 172 ALA B N 1
ATOM 1411 C CA . ALA A 1 171 ? 4.839 -47.553 28.268 1.00 46.99 172 ALA B CA 1
ATOM 1412 C C . ALA A 1 171 ? 4.860 -48.146 26.863 1.00 47.50 172 ALA B C 1
ATOM 1413 O O . ALA A 1 171 ? 5.490 -47.589 25.958 1.00 48.51 172 ALA B O 1
ATOM 1415 N N . ARG A 1 172 ? 4.175 -49.276 26.656 1.00 54.28 173 ARG B N 1
ATOM 1416 C CA . ARG A 1 172 ? 4.138 -49.870 25.319 1.00 56.45 173 ARG B CA 1
ATOM 1417 C C . ARG A 1 172 ? 3.520 -48.916 24.309 1.00 51.44 173 ARG B C 1
ATOM 1418 O O . ARG A 1 172 ? 3.980 -48.825 23.164 1.00 47.45 173 ARG B O 1
ATOM 1426 N N . ARG A 1 173 ? 2.483 -48.188 24.715 1.00 49.83 174 ARG B N 1
ATOM 1427 C CA . ARG A 1 173 ? 1.812 -47.299 23.779 1.00 41.07 174 ARG B CA 1
ATOM 1428 C C . ARG A 1 173 ? 2.723 -46.153 23.355 1.00 33.79 174 ARG B C 1
ATOM 1429 O O . ARG A 1 173 ? 2.770 -45.794 22.173 1.00 38.68 174 ARG B O 1
ATOM 1433 N N . VAL A 1 174 ? 3.416 -45.538 24.316 1.00 39.62 175 VAL B N 1
ATOM 1434 C CA . VAL A 1 174 ? 4.345 -44.453 24.004 1.00 33.83 175 VAL B CA 1
ATOM 1435 C C . VAL A 1 174 ? 5.420 -44.942 23.046 1.00 46.41 175 VAL B C 1
ATOM 1436 O O . VAL A 1 174 ? 5.789 -44.250 22.086 1.00 36.09 175 VAL B O 1
ATOM 1440 N N . GLU A 1 175 ? 5.913 -46.162 23.266 1.00 43.49 176 GLU B N 1
ATOM 1441 C CA . GLU A 1 175 ? 6.940 -46.705 22.383 1.00 44.65 176 GLU B CA 1
ATOM 1442 C C . GLU A 1 175 ? 6.411 -46.870 20.965 1.00 45.31 176 GLU B C 1
ATOM 1443 O O . GLU A 1 175 ? 7.133 -46.617 19.990 1.00 46.33 176 GLU B O 1
ATOM 1449 N N . LEU A 1 176 ? 5.141 -47.261 20.829 1.00 43.12 177 LEU B N 1
ATOM 1450 C CA . LEU A 1 176 ? 4.560 -47.466 19.506 1.00 38.21 177 LEU B CA 1
ATOM 1451 C C . LEU A 1 176 ? 4.316 -46.142 18.793 1.00 40.82 177 LEU B C 1
ATOM 1452 O O . LEU A 1 176 ? 4.598 -46.013 17.596 1.00 33.49 177 LEU B O 1
ATOM 1457 N N . VAL A 1 177 ? 3.777 -45.150 19.503 1.00 34.80 178 VAL B N 1
ATOM 1458 C CA . VAL A 1 177 ? 3.522 -43.858 18.871 1.00 34.48 178 VAL B CA 1
ATOM 1459 C C . VAL A 1 177 ? 4.837 -43.162 18.522 1.00 33.39 178 VAL B C 1
ATOM 1460 O O . VAL A 1 177 ? 4.971 -42.544 17.458 1.00 31.32 178 VAL B O 1
ATOM 1464 N N . ARG A 1 178 ? 5.825 -43.259 19.405 1.00 32.19 179 ARG B N 1
ATOM 1465 C CA . ARG A 1 178 ? 7.103 -42.595 19.168 1.00 29.25 179 ARG B CA 1
ATOM 1466 C C . ARG A 1 178 ? 7.722 -43.054 17.855 1.00 29.89 179 ARG B C 1
ATOM 1467 O O . ARG A 1 178 ? 8.220 -42.233 17.080 1.00 30.09 179 ARG B O 1
ATOM 1475 N N . ALA A 1 179 ? 7.650 -44.357 17.567 1.00 36.15 180 ALA B N 1
ATOM 14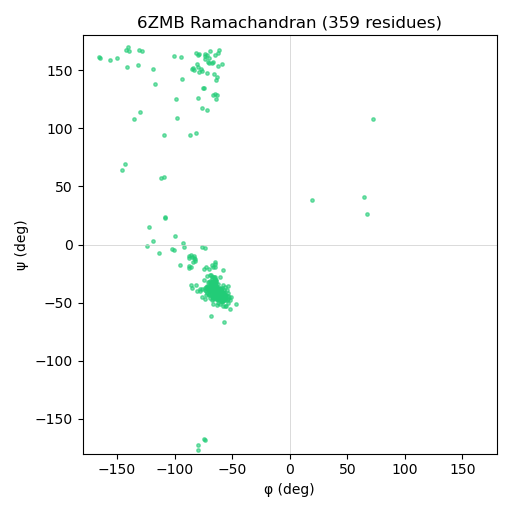76 C CA . ALA A 1 179 ? 8.203 -44.877 16.320 1.00 34.37 180 ALA B CA 1
ATOM 1477 C C . ALA A 1 179 ? 7.456 -44.334 15.111 1.00 33.62 180 ALA B C 1
ATOM 1478 O O . ALA A 1 179 ? 8.071 -43.970 14.102 1.00 31.23 180 ALA B O 1
ATOM 1480 N N . ALA A 1 180 ? 6.127 -44.269 15.190 1.00 33.16 181 ALA B N 1
ATOM 1481 C CA . ALA A 1 180 ? 5.365 -43.782 14.050 1.00 34.04 181 ALA B CA 1
ATOM 1482 C C . ALA A 1 180 ? 5.532 -42.284 13.890 1.00 28.44 181 ALA B C 1
ATOM 1483 O O . ALA A 1 180 ? 5.541 -41.773 12.769 1.00 30.77 181 ALA B O 1
ATOM 1485 N N . GLU A 1 181 ? 5.606 -41.565 15.011 1.00 29.05 182 GLU B N 1
ATOM 1486 C CA . GLU A 1 181 ? 5.764 -40.117 14.961 1.00 27.68 182 GLU B CA 1
ATOM 1487 C C . GLU A 1 181 ? 7.089 -39.741 14.304 1.00 29.15 182 GLU B C 1
ATOM 1488 O O . GLU A 1 181 ? 7.138 -38.868 13.429 1.00 30.74 182 GLU B O 1
ATOM 1494 N N . MET A 1 182 ? 8.173 -40.405 14.711 1.00 29.51 183 MET B N 1
ATOM 1495 C CA . MET A 1 182 ? 9.470 -40.185 14.072 1.00 28.65 183 MET B CA 1
ATOM 1496 C C . MET A 1 182 ? 9.411 -40.444 12.572 1.00 32.71 183 MET B C 1
ATOM 1497 O O . MET A 1 182 ? 10.024 -39.712 11.782 1.00 30.91 183 MET B O 1
ATOM 1502 N N . GLU A 1 183 ? 8.702 -41.493 12.159 1.00 33.93 184 GLU B N 1
ATOM 1503 C CA . GLU A 1 183 ? 8.589 -41.772 10.732 1.00 34.74 184 GLU B CA 1
ATOM 1504 C C . GLU A 1 183 ? 7.852 -40.652 10.011 1.00 34.65 184 GLU B C 1
ATOM 1505 O O . GLU A 1 183 ? 8.267 -40.232 8.926 1.00 36.80 184 GLU B O 1
ATOM 1511 N N . LEU A 1 184 ? 6.767 -40.138 10.606 1.00 33.73 185 LEU B N 1
ATOM 1512 C CA . LEU A 1 184 ? 6.033 -39.043 9.976 1.00 27.39 185 LEU B CA 1
ATOM 1513 C C . LEU A 1 184 ? 6.884 -37.784 9.867 1.00 29.83 185 LEU B C 1
ATOM 1514 O O . LEU A 1 184 ? 6.734 -37.013 8.911 1.00 31.94 185 LEU B O 1
ATOM 1519 N N . ILE A 1 185 ? 7.780 -37.555 10.829 1.00 26.44 186 ILE B N 1
ATOM 1520 C CA . ILE A 1 185 ? 8.574 -36.333 10.828 1.00 22.16 186 ILE B CA 1
ATOM 1521 C C . ILE A 1 185 ? 9.767 -36.465 9.877 1.00 25.23 186 ILE B C 1
ATOM 1522 O O . ILE A 1 185 ? 10.150 -35.489 9.224 1.00 29.83 186 ILE B O 1
ATOM 1527 N N . GLN A 1 186 ? 10.342 -37.660 9.762 1.00 29.57 187 GLN B N 1
ATOM 1528 C CA . GLN A 1 186 ? 11.561 -37.819 8.971 1.00 30.28 187 GLN B CA 1
ATOM 1529 C C . GLN A 1 186 ? 11.307 -38.230 7.532 1.00 40.09 187 GLN B C 1
ATOM 1530 O O . GLN A 1 186 ? 12.199 -38.058 6.693 1.00 44.03 187 GLN B O 1
ATOM 1536 N N A SER A 1 187 ? 10.132 -38.769 7.220 0.41 37.05 188 SER B N 1
ATOM 1537 N N B SER A 1 187 ? 10.128 -38.758 7.220 0.59 37.05 188 SER B N 1
ATOM 1538 C CA A SER A 1 187 ? 9.876 -39.223 5.864 0.41 37.68 188 SER B CA 1
ATOM 1539 C CA B SER A 1 187 ? 9.876 -39.219 5.865 0.59 37.66 188 SER B CA 1
ATOM 1540 C C A SER A 1 187 ? 9.550 -38.043 4.958 0.41 40.50 188 SER B C 1
ATOM 1541 C C B SER A 1 187 ? 9.544 -38.043 4.957 0.59 40.54 188 SER B C 1
ATOM 1542 O O A SER A 1 187 ? 9.173 -36.966 5.430 0.41 39.55 188 SER B O 1
ATOM 1543 O O B SER A 1 187 ? 9.164 -36.966 5.427 0.59 39.55 188 SER B O 1
ATOM 1548 N N . PRO A 1 188 ? 9.720 -38.209 3.648 1.00 38.67 189 PRO B N 1
ATOM 1549 C CA . PRO A 1 188 ? 9.353 -37.135 2.725 1.00 39.68 189 PRO B CA 1
ATOM 1550 C C . PRO A 1 188 ? 7.859 -36.862 2.772 1.00 37.96 189 PRO B C 1
ATOM 1551 O O . PRO A 1 188 ? 7.040 -37.763 2.966 1.00 41.41 189 PRO B O 1
ATOM 1555 N N . ASP A 1 189 ? 7.513 -35.593 2.630 1.00 38.57 190 ASP B N 1
ATOM 1556 C CA . ASP A 1 189 ? 6.134 -35.158 2.665 1.00 47.07 190 ASP B CA 1
ATOM 1557 C C . ASP A 1 189 ? 5.911 -34.260 1.470 1.00 53.72 190 ASP B C 1
ATOM 1558 O O . ASP A 1 189 ? 6.846 -33.635 0.962 1.00 54.89 190 ASP B O 1
ATOM 1563 N N . GLN A 1 190 ? 4.666 -34.190 1.023 1.00 55.63 191 GLN B N 1
ATOM 1564 C CA . GLN A 1 190 ? 4.424 -33.380 -0.156 1.00 62.67 191 GLN B CA 1
ATOM 1565 C C . GLN A 1 190 ? 4.533 -31.898 0.153 1.00 60.62 191 GLN B C 1
ATOM 1566 O O . GLN A 1 190 ? 5.083 -31.142 -0.650 1.00 67.29 191 GLN B O 1
ATOM 1572 N N . GLU A 1 191 ? 4.073 -31.454 1.317 1.00 46.84 192 GLU B N 1
ATOM 1573 C CA . GLU A 1 191 ? 3.999 -30.013 1.500 1.00 49.06 192 GLU B CA 1
ATOM 1574 C C . GLU A 1 191 ? 4.416 -29.592 2.901 1.00 40.51 192 GLU B C 1
ATOM 1575 O O . GLU A 1 191 ? 4.587 -30.409 3.806 1.00 47.71 192 GLU B O 1
ATOM 1581 N N . LEU A 1 192 ? 4.569 -28.283 3.045 1.00 40.48 193 LEU B N 1
ATOM 1582 C CA . LEU A 1 192 ? 4.835 -27.637 4.314 1.00 30.24 193 LEU B CA 1
ATOM 1583 C C . LEU A 1 192 ? 3.579 -27.559 5.171 1.00 34.38 193 LEU B C 1
ATOM 1584 O O . LEU A 1 192 ? 2.577 -26.938 4.790 1.00 33.26 193 LEU B O 1
ATOM 1589 N N . ARG A 1 193 ? 3.632 -28.211 6.325 1.00 28.67 194 ARG B N 1
ATOM 1590 C CA . ARG A 1 193 ? 2.703 -27.974 7.413 1.00 30.57 194 ARG B CA 1
ATOM 1591 C C . ARG A 1 193 ? 3.544 -27.787 8.664 1.00 24.34 194 ARG B C 1
ATOM 1592 O O . ARG A 1 193 ? 4.748 -28.038 8.668 1.00 27.93 194 ARG B O 1
ATOM 1600 N N . PHE A 1 194 ? 2.914 -27.299 9.733 1.00 26.69 195 PHE B N 1
ATOM 1601 C CA . PHE A 1 194 ? 3.668 -27.174 10.966 1.00 26.08 195 PHE B CA 1
ATOM 1602 C C . PHE A 1 194 ? 4.242 -28.525 11.373 1.00 25.23 195 PHE B C 1
ATOM 1603 O O . PHE A 1 194 ? 5.396 -28.612 11.809 1.00 28.96 195 PHE B O 1
ATOM 1611 N N . HIS A 1 195 ? 3.470 -29.598 11.178 1.00 26.21 196 HIS B N 1
ATOM 1612 C CA . HIS A 1 195 ? 3.865 -30.945 11.568 1.00 25.14 196 HIS B CA 1
ATOM 1613 C C . HIS A 1 195 ? 4.191 -31.828 10.370 1.00 29.64 196 HIS B C 1
ATOM 1614 O O . HIS A 1 195 ? 4.109 -33.057 10.471 1.00 26.41 196 HIS B O 1
ATOM 1621 N N . SER A 1 196 ? 4.561 -31.232 9.240 1.00 28.53 197 SER B N 1
ATOM 1622 C CA . SER A 1 196 ? 4.809 -32.036 8.056 1.00 25.81 197 SER B CA 1
ATOM 1623 C C . SER A 1 196 ? 6.187 -32.704 8.114 1.00 32.52 197 SER B C 1
ATOM 1624 O O . SER A 1 196 ? 7.074 -32.318 8.883 1.00 28.90 197 SER B O 1
ATOM 1627 N N . GLY A 1 197 ? 6.361 -33.707 7.260 1.00 30.37 198 GLY B N 1
ATOM 1628 C CA . GLY A 1 197 ? 7.654 -34.321 7.055 1.00 28.15 198 GLY B CA 1
ATOM 1629 C C . GLY A 1 197 ? 8.560 -33.429 6.235 1.00 38.94 198 GLY B C 1
ATOM 1630 O O . GLY A 1 197 ? 8.293 -32.246 6.005 1.00 36.00 198 GLY B O 1
ATOM 1631 N N . ILE A 1 198 ? 9.654 -34.029 5.777 1.00 41.96 199 ILE B N 1
ATOM 1632 C CA . ILE A 1 198 ? 10.669 -33.363 4.965 1.00 47.26 199 ILE B CA 1
ATOM 1633 C C . ILE A 1 198 ? 10.131 -33.191 3.548 1.00 53.53 199 ILE B C 1
ATOM 1634 O O . ILE A 1 198 ? 9.523 -34.122 3.000 1.00 47.72 199 ILE B O 1
ATOM 1639 N N . PRO A 1 199 ? 10.283 -32.025 2.933 1.00 59.55 200 PRO B N 1
ATOM 1640 C CA . PRO A 1 199 ? 9.824 -31.861 1.551 1.00 72.01 200 PRO B CA 1
ATOM 1641 C C . PRO A 1 199 ? 10.710 -32.608 0.563 1.00 70.53 200 PRO B C 1
ATOM 1642 O O . PRO A 1 199 ? 11.841 -33.004 0.858 1.00 62.60 200 PRO B O 1
ATOM 1646 N N . GLN A 1 200 ? 10.164 -32.798 -0.632 1.00 76.48 201 GLN B N 1
ATOM 1647 C CA . GLN A 1 200 ? 10.847 -33.518 -1.698 1.00 68.79 201 GLN B CA 1
ATOM 1648 C C . GLN A 1 200 ? 11.819 -32.613 -2.450 1.00 72.87 201 GLN B C 1
ATOM 1649 O O . GLN A 1 200 ? 13.022 -32.615 -2.183 1.00 80.85 201 GLN B O 1
ATOM 1655 N N . SER B 1 1 ? -33.241 -0.548 13.824 1.00 83.06 2 SER C N 1
ATOM 1656 C CA . SER B 1 1 ? -32.207 -1.321 14.503 1.00 82.32 2 SER C CA 1
ATOM 1657 C C . SER B 1 1 ? -32.358 -2.802 14.189 1.00 71.87 2 SER C C 1
ATOM 1658 O O . SER B 1 1 ? -31.414 -3.578 14.329 1.00 76.21 2 SER C O 1
ATOM 1661 N N . LEU B 1 2 ? -33.570 -3.158 13.759 1.00 73.72 3 LEU C N 1
ATOM 1662 C CA . LEU B 1 2 ? -34.068 -4.516 13.534 1.00 67.77 3 LEU C CA 1
ATOM 1663 C C . LEU B 1 2 ? -33.291 -5.629 14.227 1.00 59.81 3 LEU C C 1
ATOM 1664 O O . LEU B 1 2 ? -33.102 -6.715 13.669 1.00 59.18 3 LEU C O 1
ATOM 1669 N N . ILE B 1 3 ? -32.848 -5.358 15.449 1.00 57.12 4 ILE C N 1
ATOM 1670 C CA . ILE B 1 3 ? -32.640 -6.394 16.450 1.00 46.40 4 ILE C CA 1
ATOM 1671 C C . ILE B 1 3 ? -33.743 -6.177 17.475 1.00 39.80 4 ILE C C 1
ATOM 1672 O O . ILE B 1 3 ? -33.596 -5.337 18.375 1.00 48.29 4 ILE C O 1
ATOM 1677 N N . PRO B 1 4 ? -34.870 -6.874 17.351 1.00 39.26 5 PRO C N 1
ATOM 1678 C CA . PRO B 1 4 ? -35.976 -6.686 18.293 1.00 37.30 5 PRO C CA 1
ATOM 1679 C C . PRO B 1 4 ? -35.562 -7.048 19.710 1.00 41.68 5 PRO C C 1
ATOM 1680 O O . PRO B 1 4 ? -34.506 -7.641 19.952 1.00 38.39 5 PRO C O 1
ATOM 1684 N N . GLU B 1 5 ? -36.418 -6.656 20.658 1.00 38.63 6 GLU C N 1
ATOM 1685 C CA . GLU B 1 5 ? -36.340 -7.176 22.016 1.00 36.99 6 GLU C CA 1
ATOM 1686 C C . GLU B 1 5 ? -36.581 -8.677 21.999 1.00 29.43 6 GLU C C 1
ATOM 1687 O O . GLU B 1 5 ? -37.262 -9.199 21.115 1.00 29.81 6 GLU C O 1
ATOM 1693 N N . ILE B 1 6 ? -36.020 -9.367 23.001 1.00 27.29 7 ILE C N 1
ATOM 1694 C CA . ILE B 1 6 ? -36.116 -10.833 23.082 1.00 27.02 7 ILE C CA 1
ATOM 1695 C C . ILE B 1 6 ? -37.559 -11.297 22.970 1.00 28.27 7 ILE C C 1
ATOM 1696 O O . ILE B 1 6 ? -37.890 -12.171 22.164 1.00 27.16 7 ILE C O 1
ATOM 1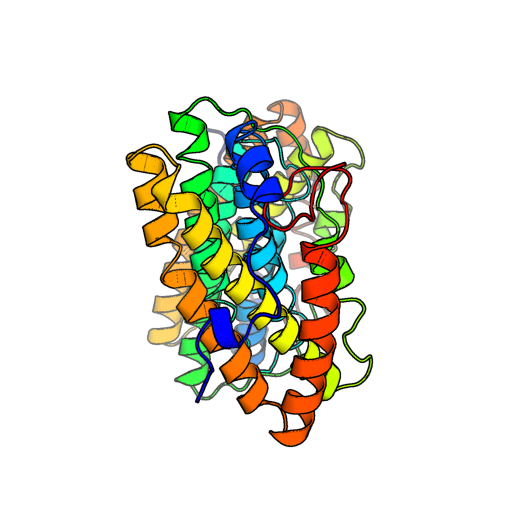701 N N . ASP B 1 7 ? -38.429 -10.767 23.843 1.00 26.90 8 ASP C N 1
ATOM 1702 C CA . ASP B 1 7 ? -39.815 -11.220 23.860 1.00 28.83 8 ASP C CA 1
ATOM 1703 C C . ASP B 1 7 ? -40.517 -10.929 22.543 1.00 25.87 8 ASP C C 1
ATOM 1704 O O . ASP B 1 7 ? -41.377 -11.706 22.121 1.00 31.62 8 ASP C O 1
ATOM 1709 N N . ALA B 1 8 ? -40.169 -9.821 21.895 1.00 31.50 9 ALA C N 1
ATOM 1710 C CA . ALA B 1 8 ? -40.750 -9.509 20.595 1.00 32.75 9 ALA C CA 1
ATOM 1711 C C . ALA B 1 8 ? -40.221 -10.452 19.525 1.00 31.18 9 ALA C C 1
ATOM 1712 O O . ALA B 1 8 ? -40.971 -10.894 18.644 1.00 27.94 9 ALA C O 1
ATOM 1714 N N . PHE B 1 9 ? -38.933 -10.789 19.601 1.00 29.73 10 PHE C N 1
ATOM 1715 C CA . PHE B 1 9 ? -38.349 -11.702 18.623 1.00 27.03 10 PHE C CA 1
ATOM 1716 C C . PHE B 1 9 ? -38.970 -13.091 18.737 1.00 25.56 10 PHE C C 1
ATOM 1717 O O . PHE B 1 9 ? -39.226 -13.757 17.727 1.00 26.13 10 PHE C O 1
ATOM 1725 N N . LEU B 1 10 ? -39.253 -13.532 19.961 1.00 25.55 11 LEU C N 1
ATOM 1726 C CA . LEU B 1 10 ? -39.726 -14.886 20.190 1.00 25.03 11 LEU C CA 1
ATOM 1727 C C . LEU B 1 10 ? -41.227 -15.008 19.955 1.00 27.55 11 LEU C C 1
ATOM 1728 O O . LEU B 1 10 ? -41.997 -14.069 20.183 1.00 30.15 11 LEU C O 1
ATOM 1733 N N . GLY B 1 11 ? -41.638 -16.202 19.533 1.00 26.00 12 GLY C N 1
ATOM 1734 C CA . GLY B 1 11 ? -43.017 -16.475 19.197 1.00 29.02 12 GLY C CA 1
ATOM 1735 C C . GLY B 1 11 ? -43.916 -16.847 20.354 1.00 26.21 12 GLY C C 1
ATOM 1736 O O . GLY B 1 11 ? -45.129 -16.911 20.148 1.00 32.04 12 GLY C O 1
ATOM 1737 N N . CYS B 1 12 ? -43.377 -17.112 21.542 1.00 25.47 13 CYS C N 1
ATOM 1738 C CA . CYS B 1 12 ? -44.221 -17.455 22.684 1.00 30.90 13 CYS C CA 1
ATOM 1739 C C . CYS B 1 12 ? -43.381 -17.351 23.956 1.00 25.18 13 CYS C C 1
ATOM 1740 O O . CYS B 1 12 ? -42.154 -17.329 23.888 1.00 28.32 13 CYS C O 1
ATOM 1743 N N . PRO B 1 13 ? -44.023 -17.244 25.116 1.00 24.93 14 PRO C N 1
ATOM 1744 C CA . PRO B 1 13 ? -43.284 -17.331 26.377 1.00 24.03 14 PRO C CA 1
ATOM 1745 C C . PRO B 1 13 ? -43.043 -18.786 26.721 1.00 22.56 14 PRO C C 1
ATOM 1746 O O . PRO B 1 13 ? -43.662 -19.688 26.159 1.00 24.99 14 PRO C O 1
ATOM 1750 N N . THR B 1 14 ? -42.125 -19.005 27.656 1.00 24.04 15 THR C N 1
ATOM 1751 C CA . THR B 1 14 ? -41.950 -20.341 28.219 1.00 25.17 15 THR C CA 1
ATOM 1752 C C . THR B 1 14 ? -43.224 -20.741 28.959 1.00 25.51 15 THR C C 1
ATOM 1753 O O . THR B 1 14 ? -43.674 -19.998 29.829 1.00 27.91 15 THR C O 1
ATOM 1757 N N . PRO B 1 15 ? -43.827 -21.885 28.642 1.00 23.18 16 PRO C N 1
ATOM 1758 C CA . PRO B 1 15 ? -45.084 -22.263 29.305 1.00 23.76 16 PRO C CA 1
ATOM 1759 C C . PRO B 1 15 ? -44.871 -22.518 30.783 1.00 29.06 16 PRO C C 1
ATOM 1760 O O . PRO B 1 15 ? -43.832 -23.022 31.204 1.00 27.90 16 PRO C O 1
ATOM 1764 N N . ASP B 1 16 ? -45.894 -22.190 31.577 1.00 26.84 17 ASP C N 1
ATOM 1765 C CA . ASP B 1 16 ? -45.844 -22.497 33.001 1.00 25.59 17 ASP C CA 1
ATOM 1766 C C . ASP B 1 16 ? -45.650 -23.983 33.251 1.00 23.77 17 ASP C C 1
ATOM 1767 O O . ASP B 1 16 ? -44.976 -24.366 34.211 1.00 26.91 17 ASP C O 1
ATOM 1772 N N . ALA B 1 17 ? -46.220 -24.835 32.396 1.00 27.92 18 ALA C N 1
ATOM 1773 C CA . ALA B 1 17 ? -46.077 -26.275 32.587 1.00 33.07 18 ALA C CA 1
ATOM 1774 C C . ALA B 1 17 ? -44.630 -26.729 32.429 1.00 29.13 18 ALA C C 1
ATOM 1775 O O . ALA B 1 17 ? -44.210 -27.701 33.071 1.00 28.76 18 ALA C O 1
ATOM 1777 N N . TRP B 1 18 ? -43.843 -26.038 31.600 1.00 24.32 19 TRP C N 1
ATOM 1778 C CA . TRP B 1 18 ? -42.427 -26.378 31.523 1.00 23.74 19 TRP C CA 1
ATOM 1779 C C . TRP B 1 18 ? -41.699 -25.973 32.799 1.00 23.95 19 TRP C C 1
ATOM 1780 O O . TRP B 1 18 ? -40.884 -26.739 33.326 1.00 25.78 19 TRP C O 1
ATOM 1791 N N . ILE B 1 19 ? -41.986 -24.770 33.309 1.00 26.93 20 ILE C N 1
ATOM 1792 C CA . ILE B 1 19 ? -41.377 -24.307 34.558 1.00 25.26 20 ILE C CA 1
ATOM 1793 C C . ILE B 1 19 ? -41.659 -25.290 35.691 1.00 24.58 20 ILE C C 1
ATOM 1794 O O . ILE B 1 19 ? -40.768 -25.640 36.478 1.00 26.79 20 ILE C O 1
ATOM 1799 N N . GLU B 1 20 ? -42.915 -25.735 35.803 1.00 28.13 21 GLU C N 1
ATOM 1800 C CA . GLU B 1 20 ? -43.257 -26.678 36.863 1.00 30.99 21 GLU C CA 1
ATOM 1801 C C . GLU B 1 20 ? -42.448 -27.959 36.735 1.00 32.63 21 GLU C C 1
ATOM 1802 O O . GLU B 1 20 ? -41.939 -28.487 37.732 1.00 31.93 21 GLU C O 1
ATOM 1808 N N . ALA B 1 21 ? -42.286 -28.453 35.507 1.00 29.89 22 ALA C N 1
ATOM 1809 C CA . ALA B 1 21 ? -41.495 -29.657 35.298 1.00 29.71 22 ALA C CA 1
ATOM 1810 C C . ALA B 1 21 ? -40.021 -29.399 35.582 1.00 32.36 22 ALA C C 1
ATOM 1811 O O . ALA B 1 21 ? -39.346 -30.232 36.197 1.00 31.56 22 ALA C O 1
ATOM 1813 N N . ALA B 1 22 ? -39.515 -28.229 35.181 1.00 25.49 23 ALA C N 1
ATOM 1814 C CA . ALA B 1 22 ? -38.107 -27.916 35.408 1.00 23.87 23 ALA C CA 1
ATOM 1815 C C . ALA B 1 22 ? -37.797 -27.815 36.895 1.00 29.09 23 ALA C C 1
ATOM 1816 O O . ALA B 1 22 ? -36.749 -28.290 37.356 1.00 28.08 23 ALA C O 1
ATOM 1818 N N . LEU B 1 23 ? -38.708 -27.222 37.668 1.00 32.35 24 LEU C N 1
ATOM 1819 C CA . LEU B 1 23 ? -38.455 -27.060 39.095 1.00 32.71 24 LEU C CA 1
ATOM 1820 C C . LEU B 1 23 ? -38.483 -28.391 39.825 1.00 30.27 24 LEU C C 1
ATOM 1821 O O . LEU B 1 23 ? -37.840 -28.529 40.871 1.00 35.55 24 LEU C O 1
ATOM 1826 N N . ALA B 1 24 ? -39.211 -29.377 39.296 1.00 29.44 25 ALA C N 1
ATOM 1827 C CA . ALA B 1 24 ? -39.275 -30.696 39.914 1.00 33.69 25 ALA C CA 1
ATOM 1828 C C . ALA B 1 24 ? -38.100 -31.590 39.546 1.00 36.01 25 ALA C C 1
ATOM 1829 O O . ALA B 1 24 ? -37.944 -32.658 40.145 1.00 34.37 25 ALA C O 1
ATOM 1831 N N . ASP B 1 25 ? -37.275 -31.194 38.583 1.00 32.35 26 ASP C N 1
ATOM 1832 C CA . ASP B 1 25 ? -36.090 -31.964 38.215 1.00 31.16 26 ASP C CA 1
ATOM 1833 C C . ASP B 1 25 ? -34.982 -30.998 37.806 1.00 31.37 26 ASP C C 1
ATOM 1834 O O . ASP B 1 25 ? -34.511 -30.985 36.671 1.00 27.88 26 ASP C O 1
ATOM 1839 N N . GLN B 1 26 ? -34.528 -30.187 38.762 1.00 25.22 27 GLN C N 1
ATOM 1840 C CA . GLN B 1 26 ? -33.456 -29.244 38.491 1.00 29.14 27 GLN C CA 1
ATOM 1841 C C . GLN B 1 26 ? -32.135 -29.939 38.227 1.00 27.75 27 GLN C C 1
ATOM 1842 O O . GLN B 1 26 ? -31.221 -29.318 37.672 1.00 30.38 27 GLN C O 1
ATOM 1848 N N . GLU B 1 27 ? -32.003 -31.212 38.612 1.00 27.54 28 GLU C N 1
ATOM 1849 C CA . GLU B 1 27 ? -30.756 -31.924 38.353 1.00 33.27 28 GLU C CA 1
ATOM 1850 C C . GLU B 1 27 ? -30.616 -32.273 36.875 1.00 27.57 28 GLU C C 1
ATOM 1851 O O . GLU B 1 27 ? -29.554 -32.048 36.277 1.00 26.22 28 GLU C O 1
ATOM 1857 N N . THR B 1 28 ? -31.673 -32.817 36.263 1.00 28.07 29 THR C N 1
ATOM 1858 C CA . THR B 1 28 ? -31.651 -32.993 34.807 1.00 26.42 29 THR C CA 1
ATOM 1859 C C . THR B 1 28 ? -31.455 -31.656 34.109 1.00 25.90 29 THR C C 1
ATOM 1860 O O . THR B 1 28 ? -30.702 -31.559 33.129 1.00 27.04 29 THR C O 1
ATOM 1864 N N . LEU B 1 29 ? -32.134 -30.614 34.599 1.00 28.18 30 LEU C N 1
ATOM 1865 C CA . LEU B 1 29 ? -32.009 -29.292 33.994 1.00 27.05 30 LEU C CA 1
ATOM 1866 C C . LEU B 1 29 ? -30.564 -28.811 34.026 1.00 26.16 30 LEU C C 1
ATOM 1867 O O . LEU B 1 29 ? -30.045 -28.319 33.026 1.00 27.00 30 LEU C O 1
ATOM 1872 N N . LEU B 1 30 ? -29.903 -28.931 35.181 1.00 22.58 31 LEU C N 1
ATOM 1873 C CA . LEU B 1 30 ? -28.516 -28.489 35.291 1.00 23.83 31 LEU C CA 1
ATOM 1874 C C . LEU B 1 30 ? -27.595 -29.281 34.381 1.00 26.47 31 LEU C C 1
ATOM 1875 O O . LEU B 1 30 ? -26.724 -28.702 33.717 1.00 26.15 31 LEU C O 1
ATOM 1880 N N . ILE B 1 31 ? -27.760 -30.605 34.342 1.00 26.56 32 ILE C N 1
ATOM 1881 C CA . ILE B 1 31 ? -26.889 -31.419 33.496 1.00 25.55 32 ILE C CA 1
ATOM 1882 C C . ILE B 1 31 ? -27.103 -31.073 32.030 1.00 23.53 32 ILE C C 1
ATOM 1883 O O . ILE B 1 31 ? -26.137 -30.936 31.264 1.00 25.66 32 ILE C O 1
ATOM 1888 N N . ASP B 1 32 ? -28.368 -30.948 31.609 1.00 26.07 33 ASP C N 1
ATOM 1889 C CA . ASP B 1 32 ? -28.632 -30.600 30.212 1.00 25.18 33 ASP C CA 1
ATOM 1890 C C . ASP B 1 32 ? -28.135 -29.196 29.893 1.00 25.18 33 ASP C C 1
ATOM 1891 O O . ASP B 1 32 ? -27.621 -28.945 28.793 1.00 27.29 33 ASP C O 1
ATOM 1896 N N . HIS B 1 33 ? -28.293 -28.270 30.833 1.00 26.05 34 HIS C N 1
ATOM 1897 C CA . HIS B 1 33 ? -27.778 -26.919 30.640 1.00 26.94 34 HIS C CA 1
ATOM 1898 C C . HIS B 1 33 ? -26.272 -26.955 30.417 1.00 23.69 34 HIS C C 1
ATOM 1899 O O . HIS B 1 33 ? -25.753 -26.360 29.466 1.00 24.93 34 HIS C O 1
ATOM 1906 N N . LYS B 1 34 ? -25.557 -27.671 31.280 1.00 24.26 35 LYS C N 1
ATOM 1907 C CA . LYS B 1 34 ? -24.119 -27.837 31.101 1.00 22.51 35 LYS C CA 1
ATOM 1908 C C . LYS B 1 34 ? -23.782 -28.363 29.711 1.00 23.36 35 LYS C C 1
ATOM 1909 O O . LYS B 1 34 ? -22.838 -27.881 29.068 1.00 27.65 35 LYS C O 1
ATOM 1915 N N . ASN B 1 35 ? -24.525 -29.364 29.233 1.00 24.22 36 ASN C N 1
ATOM 1916 C CA . ASN B 1 35 ? -24.254 -29.884 27.896 1.00 29.41 36 ASN C CA 1
ATOM 1917 C C . ASN B 1 35 ? -24.578 -28.859 26.815 1.00 28.40 36 ASN C C 1
ATOM 1918 O O . ASN B 1 35 ? -23.878 -28.801 25.787 1.00 26.57 36 ASN C O 1
ATOM 1923 N N . CYS B 1 36 ? -25.617 -28.050 27.024 1.00 26.26 37 CYS C N 1
ATOM 1924 C CA . CYS B 1 36 ? -25.938 -26.996 26.061 1.00 27.95 37 CYS C CA 1
ATOM 1925 C C . CYS B 1 36 ? -24.826 -25.958 25.961 1.00 24.83 37 CYS C C 1
ATOM 1926 O O . CYS B 1 36 ? -24.543 -25.460 24.864 1.00 27.28 37 CYS C O 1
ATOM 1929 N N . GLU B 1 37 ? -24.208 -25.580 27.095 1.00 24.77 38 GLU C N 1
ATOM 1930 C CA . GLU B 1 37 ? -23.070 -24.665 27.015 1.00 26.29 38 GLU C CA 1
ATOM 1931 C C . GLU B 1 37 ? -21.954 -25.299 26.209 1.00 24.54 38 GLU C C 1
ATOM 1932 O O . GLU B 1 37 ? -21.369 -24.666 25.320 1.00 26.11 38 GLU C O 1
ATOM 1938 N N . PHE B 1 38 ? -21.675 -26.570 26.484 1.00 25.89 39 PHE C N 1
ATOM 1939 C CA . PHE B 1 38 ? -20.707 -27.308 25.682 1.00 27.24 39 PHE C CA 1
ATOM 1940 C C . PHE B 1 38 ? -21.086 -27.296 24.205 1.00 28.50 39 PHE C C 1
ATOM 1941 O O . PHE B 1 38 ? -20.239 -27.037 23.324 1.00 24.59 39 PHE C O 1
ATOM 1949 N N . LYS B 1 39 ? -22.355 -27.599 23.915 1.00 27.71 40 LYS C N 1
ATOM 1950 C CA . LYS B 1 39 ? -22.809 -27.726 22.531 1.00 27.19 40 LYS C CA 1
ATOM 1951 C C . LYS B 1 39 ? -22.792 -26.391 21.807 1.00 25.00 40 LYS C C 1
ATOM 1952 O O . LYS B 1 39 ? -22.612 -26.362 20.584 1.00 28.73 40 LYS C O 1
ATOM 1958 N N . ALA B 1 40 ? -22.956 -25.285 22.531 1.00 27.31 41 ALA C N 1
ATOM 1959 C CA . ALA B 1 40 ? -22.820 -23.975 21.902 1.00 29.94 41 ALA C CA 1
ATOM 1960 C C . ALA B 1 40 ? -21.387 -23.740 21.445 1.00 27.32 41 ALA C C 1
ATOM 1961 O O . ALA B 1 40 ? -21.152 -23.230 20.343 1.00 28.19 41 ALA C O 1
ATOM 1963 N N . ALA B 1 41 ? -20.416 -24.078 22.294 1.00 23.30 42 ALA C N 1
ATOM 1964 C CA . ALA B 1 41 ? -19.018 -23.929 21.897 1.00 21.79 42 ALA C CA 1
ATOM 1965 C C . ALA B 1 41 ? -18.685 -24.831 20.721 1.00 26.20 42 ALA C C 1
ATOM 1966 O O . ALA B 1 41 ? -17.985 -24.411 19.790 1.00 26.06 42 ALA C O 1
ATOM 1968 N N . SER B 1 42 ? -19.142 -26.086 20.754 1.00 24.54 43 SER C N 1
ATOM 1969 C CA . SER B 1 42 ? -18.785 -26.990 19.668 1.00 30.58 43 SER C CA 1
ATOM 1970 C C . SER B 1 42 ? -19.442 -26.576 18.358 1.00 28.39 43 SER C C 1
ATOM 1971 O O . SER B 1 42 ? -18.834 -26.741 17.284 1.00 27.59 43 SER C O 1
ATOM 1974 N N . THR B 1 43 ? -20.655 -26.015 18.429 1.00 26.19 44 THR C N 1
ATOM 1975 C CA . THR B 1 43 ? -21.300 -25.473 17.234 1.00 27.43 44 THR C CA 1
ATOM 1976 C C . THR B 1 43 ? -20.529 -24.277 16.682 1.00 29.19 44 THR C C 1
ATOM 1977 O O . THR B 1 43 ? -20.340 -24.164 15.464 1.00 29.89 44 THR C O 1
ATOM 1981 N N . ALA B 1 44 ? -20.070 -23.378 17.558 1.00 28.41 45 ALA C N 1
ATOM 1982 C CA . ALA B 1 44 ? -19.245 -22.259 17.118 1.00 23.05 45 ALA C CA 1
ATOM 1983 C C . ALA B 1 44 ? -17.987 -22.750 16.402 1.00 24.27 45 ALA C C 1
ATOM 1984 O O . ALA B 1 44 ? -17.621 -22.218 15.351 1.00 28.99 45 ALA C O 1
ATOM 1986 N N . LEU B 1 45 ? -17.305 -23.765 16.968 1.00 24.39 46 LEU C N 1
ATOM 1987 C CA . LEU B 1 45 ? -16.127 -24.315 16.291 1.00 27.12 46 LEU C CA 1
ATOM 1988 C C . LEU B 1 45 ? -16.523 -25.004 14.989 1.00 28.12 46 LEU C C 1
ATOM 1989 O O . LEU B 1 45 ? -15.770 -24.954 14.011 1.00 27.86 46 LEU C O 1
ATOM 1994 N N A SER B 1 46 ? -17.696 -25.648 14.957 0.27 26.91 47 SER C N 1
ATOM 1995 N N B SER B 1 46 ? -17.695 -25.650 14.951 0.73 26.84 47 SER C N 1
ATOM 1996 C CA A SER B 1 46 ? -18.166 -26.268 13.721 0.27 28.91 47 SER C CA 1
ATOM 1997 C CA B SER B 1 46 ? -18.136 -26.269 13.702 0.73 28.86 47 SER C CA 1
ATOM 1998 C C A SER B 1 46 ? -18.342 -25.228 12.626 0.27 29.57 47 SER C C 1
ATOM 1999 C C B SER B 1 46 ? -18.325 -25.220 12.618 0.73 29.55 47 SER C C 1
ATOM 2000 O O A SER B 1 46 ? -18.023 -25.481 11.457 0.27 32.39 47 SER C O 1
ATOM 2001 O O B SER B 1 46 ? -17.983 -25.455 11.449 0.73 32.52 47 SER C O 1
ATOM 2006 N N . LEU B 1 47 ? -18.842 -24.047 12.991 1.00 26.46 48 LEU C N 1
ATOM 2007 C CA . LEU B 1 47 ? -18.995 -22.967 12.023 1.00 30.80 48 LEU C CA 1
ATOM 2008 C C . LEU B 1 47 ? -17.641 -22.462 11.542 1.00 30.15 48 LEU C C 1
ATOM 2009 O O . LEU B 1 47 ? -17.481 -22.177 10.354 1.00 32.52 48 LEU C O 1
ATOM 2014 N N . ILE B 1 48 ? -16.667 -22.316 12.455 1.00 30.66 49 ILE C N 1
ATOM 2015 C CA . ILE B 1 48 ? -15.315 -21.904 12.058 1.00 29.25 49 ILE C CA 1
ATOM 2016 C C . ILE B 1 48 ? -14.738 -22.861 11.021 1.00 31.02 49 ILE C C 1
ATOM 2017 O O . ILE B 1 48 ? -14.131 -22.435 10.031 1.00 30.16 49 ILE C O 1
ATOM 2022 N N . ALA B 1 49 ? -14.869 -24.168 11.257 1.00 28.88 50 ALA C N 1
ATOM 2023 C CA . ALA B 1 49 ? -14.282 -25.135 10.327 1.00 28.91 50 ALA C CA 1
ATOM 2024 C C . ALA B 1 49 ? -14.969 -25.093 8.966 1.00 41.35 50 ALA C C 1
ATOM 2025 O O . ALA B 1 49 ? -14.306 -25.173 7.919 1.00 32.77 50 ALA C O 1
ATOM 2027 N N . LYS B 1 50 ? -16.297 -24.950 8.957 1.00 31.01 51 LYS C N 1
ATOM 2028 C CA . LYS B 1 50 ? -17.037 -24.957 7.698 1.00 31.54 51 LYS C CA 1
ATOM 2029 C C . LYS B 1 50 ? -16.842 -23.660 6.920 1.00 35.56 51 LYS C C 1
ATOM 2030 O O . LYS B 1 50 ? -16.733 -23.681 5.690 1.00 42.80 51 LYS C O 1
ATOM 2036 N N . TYR B 1 51 ? -16.804 -22.522 7.614 1.00 28.40 52 TYR C N 1
ATOM 2037 C CA . TYR B 1 51 ? -16.700 -21.209 6.985 1.00 30.81 52 TYR C CA 1
ATOM 2038 C C . TYR B 1 51 ? -15.331 -20.615 7.309 1.00 37.01 52 TYR C C 1
ATOM 2039 O O . TYR B 1 51 ? -15.208 -19.514 7.861 1.00 34.26 52 TYR C O 1
ATOM 2048 N N . ASN B 1 52 ? -14.289 -21.355 6.931 1.00 38.65 53 ASN C N 1
ATOM 2049 C CA . ASN B 1 52 ? -12.910 -21.121 7.343 1.00 37.12 53 ASN C CA 1
ATOM 2050 C C . ASN B 1 52 ? -12.259 -19.912 6.671 1.00 36.49 53 ASN C C 1
ATOM 2051 O O . ASN B 1 52 ? -11.110 -19.590 6.999 1.00 40.40 53 ASN C O 1
ATOM 2056 N N . THR B 1 53 ? -12.940 -19.229 5.753 1.00 35.69 54 THR C N 1
ATOM 2057 C CA . THR B 1 53 ? -12.439 -17.973 5.217 1.00 38.69 54 THR C CA 1
ATOM 2058 C C . THR B 1 53 ? -13.365 -16.800 5.498 1.00 40.18 54 THR C C 1
ATOM 2059 O O . THR B 1 53 ? -13.077 -15.683 5.056 1.00 38.57 54 THR C O 1
ATOM 2063 N N . HIS B 1 54 ? -14.458 -17.012 6.231 1.00 33.72 55 HIS C N 1
ATOM 2064 C CA . HIS B 1 54 ? -15.324 -15.916 6.661 1.00 35.93 55 HIS C CA 1
ATOM 2065 C C . HIS B 1 54 ? -14.689 -15.279 7.890 1.00 47.82 55 HIS C C 1
ATOM 2066 O O . HIS B 1 54 ? -14.900 -15.736 9.018 1.00 38.82 55 HIS C O 1
ATOM 2073 N N . LEU B 1 55 ? -13.931 -14.198 7.684 1.00 30.57 56 LEU C N 1
ATOM 2074 C CA . LEU B 1 55 ? -13.092 -13.673 8.760 1.00 32.16 56 LEU C CA 1
ATOM 2075 C C . LEU B 1 55 ? -13.912 -13.119 9.926 1.00 37.15 56 LEU C C 1
ATOM 2076 O O . LEU B 1 55 ? -13.574 -13.362 11.091 1.00 39.73 56 LEU C O 1
ATOM 2081 N N . ASP B 1 56 ? -14.962 -12.344 9.639 1.00 36.20 57 ASP C N 1
ATOM 2082 C CA . ASP B 1 56 ? -15.789 -11.796 10.718 1.00 38.86 57 ASP C CA 1
ATOM 2083 C C . ASP B 1 56 ? -16.433 -12.902 11.546 1.00 37.25 57 ASP C C 1
ATOM 2084 O O . ASP B 1 56 ? -16.542 -12.786 12.775 1.00 39.35 57 ASP C O 1
ATOM 2089 N N . LEU B 1 57 ? -16.901 -13.966 10.886 1.00 33.52 58 LEU C N 1
ATOM 2090 C CA . LEU B 1 57 ? -17.471 -15.100 11.609 1.00 37.89 58 LEU C CA 1
ATOM 2091 C C . LEU B 1 57 ? -16.430 -15.766 12.504 1.00 36.18 58 LEU C C 1
ATOM 2092 O O . LEU B 1 57 ? -16.703 -16.074 13.668 1.00 30.98 58 LEU C O 1
ATOM 2097 N N . ILE B 1 58 ? -15.220 -15.979 11.988 1.00 28.25 59 ILE C N 1
ATOM 2098 C CA . ILE B 1 58 ? -14.223 -16.726 12.748 1.00 25.66 59 ILE C CA 1
ATOM 2099 C C . ILE B 1 58 ? -13.821 -15.960 13.998 1.00 31.04 59 ILE C C 1
ATOM 2100 O O . ILE B 1 58 ? -13.689 -16.534 15.088 1.00 32.08 59 ILE C O 1
ATOM 2105 N N . ASN B 1 59 ? -13.638 -14.648 13.870 1.00 28.09 60 ASN C N 1
ATOM 2106 C CA . ASN B 1 59 ? -13.246 -13.861 15.027 1.00 29.77 60 ASN C CA 1
ATOM 2107 C C . ASN B 1 59 ? -14.348 -13.865 16.086 1.00 26.56 60 ASN C C 1
ATOM 2108 O O . ASN B 1 59 ? -14.062 -13.989 17.282 1.00 33.93 60 ASN C O 1
ATOM 2113 N N . MET B 1 60 ? -15.609 -13.754 15.662 1.00 28.20 61 MET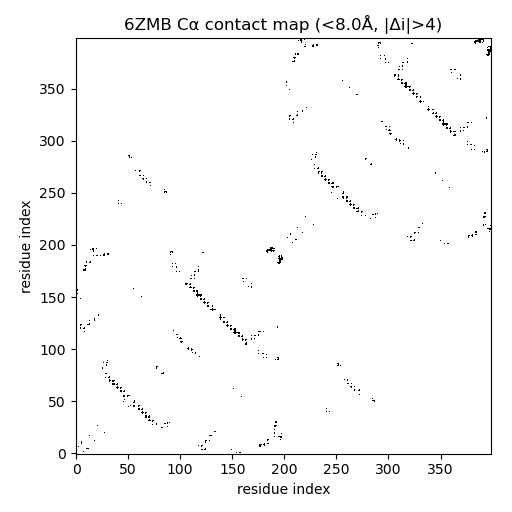 C N 1
ATOM 2114 C CA . MET B 1 60 ? -16.703 -13.807 16.632 1.00 29.81 61 MET C CA 1
ATOM 2115 C C . MET B 1 60 ? -16.818 -15.188 17.267 1.00 30.79 61 MET C C 1
ATOM 2116 O O . MET B 1 60 ? -16.919 -15.308 18.494 1.00 29.75 61 MET C O 1
ATOM 2121 N N . MET B 1 61 ? -16.863 -16.235 16.442 1.00 28.13 62 MET C N 1
ATOM 2122 C CA . MET B 1 61 ? -17.114 -17.583 16.942 1.00 25.71 62 MET C CA 1
ATOM 2123 C C . MET B 1 61 ? -16.003 -18.084 17.851 1.00 25.70 62 MET C C 1
ATOM 2124 O O . MET B 1 61 ? -16.265 -18.907 18.731 1.00 26.13 62 MET C O 1
ATOM 2129 N N . SER B 1 62 ? -14.749 -17.684 17.605 1.00 24.58 63 SER C N 1
ATOM 2130 C CA . SER B 1 62 ? -13.673 -18.131 18.479 1.00 25.34 63 SER C CA 1
ATOM 2131 C C . SER B 1 62 ? -13.849 -17.558 19.880 1.00 25.80 63 SER C C 1
ATOM 2132 O O . SER B 1 62 ? -13.733 -18.281 20.876 1.00 29.31 63 SER C O 1
ATOM 2135 N N . ARG B 1 63 ? -14.151 -16.260 19.974 1.00 28.43 64 ARG C N 1
ATOM 2136 C CA . ARG B 1 63 ? -14.404 -15.655 21.280 1.00 26.47 64 ARG C CA 1
ATOM 2137 C C . ARG B 1 63 ? -15.683 -16.203 21.903 1.00 24.50 64 ARG C C 1
ATOM 2138 O O . ARG B 1 63 ? -15.744 -16.401 23.126 1.00 23.39 64 ARG C O 1
ATOM 2146 N N . LEU B 1 64 ? -16.710 -16.439 21.085 1.00 25.91 65 LEU C N 1
ATOM 2147 C CA . LEU B 1 64 ? -17.969 -16.967 21.613 1.00 27.95 65 LEU C CA 1
ATOM 2148 C C . LEU B 1 64 ? -17.758 -18.354 22.196 1.00 24.52 65 LEU C C 1
ATOM 2149 O O . LEU B 1 64 ? -18.248 -18.662 23.285 1.00 26.39 65 LEU C O 1
ATOM 2154 N N . ALA B 1 65 ? -16.985 -19.194 21.492 1.00 25.37 66 ALA C N 1
ATOM 2155 C CA . ALA B 1 65 ? -16.703 -20.537 21.986 1.00 23.91 66 ALA C CA 1
ATOM 2156 C C . ALA B 1 65 ? -16.001 -20.486 23.336 1.00 25.53 66 ALA C C 1
ATOM 2157 O O . ALA B 1 65 ? -16.301 -21.295 24.216 1.00 28.30 66 ALA C O 1
ATOM 2159 N N . ARG B 1 66 ? -15.073 -19.534 23.520 1.00 19.89 67 ARG C N 1
ATOM 2160 C CA . ARG B 1 66 ? -14.395 -19.409 24.811 1.00 18.88 67 ARG C CA 1
ATOM 2161 C C . ARG B 1 66 ? -15.379 -19.010 25.904 1.00 23.93 67 ARG C C 1
ATOM 2162 O O . ARG B 1 66 ? -15.342 -19.567 27.003 1.00 23.67 67 ARG C O 1
ATOM 2170 N N . GLU B 1 67 ? -16.245 -18.039 25.622 1.00 23.03 68 GLU C N 1
ATOM 2171 C CA . GLU B 1 67 ? -17.249 -17.632 26.621 1.00 20.52 68 GLU C CA 1
ATOM 2172 C C . GLU B 1 67 ? -18.178 -18.787 26.991 1.00 25.80 68 GLU C C 1
ATOM 2173 O O . GLU B 1 67 ? -18.488 -18.986 28.174 1.00 25.83 68 GLU C O 1
ATOM 2179 N N . GLU B 1 68 ? -18.622 -19.576 26.009 1.00 24.38 69 GLU C N 1
ATOM 2180 C CA . GLU B 1 68 ? -19.493 -20.704 26.328 1.00 23.99 69 GLU C CA 1
ATOM 2181 C C . GLU B 1 68 ? -18.754 -21.794 27.097 1.00 25.04 69 GLU C C 1
ATOM 2182 O O . GLU B 1 68 ? -19.364 -22.486 27.916 1.00 24.04 69 GLU C O 1
ATOM 2188 N N . LEU B 1 69 ? -17.458 -21.978 26.833 1.00 20.80 70 LEU C N 1
ATOM 2189 C CA . LEU B 1 69 ? -16.690 -22.950 27.607 1.00 20.17 70 LEU C CA 1
ATOM 2190 C C . LEU B 1 69 ? -16.518 -22.464 29.039 1.00 21.71 70 LEU C C 1
ATOM 2191 O O . LEU B 1 69 ? -16.540 -23.266 29.983 1.00 24.71 70 LEU C O 1
ATOM 2196 N N . VAL B 1 70 ? -16.362 -21.151 29.229 1.00 22.77 71 VAL C N 1
ATOM 2197 C CA . VAL B 1 70 ? -16.371 -20.624 30.594 1.00 22.03 71 VAL C CA 1
ATOM 2198 C C . VAL B 1 70 ? -17.692 -20.973 31.274 1.00 21.63 71 VAL C C 1
ATOM 2199 O O . VAL B 1 70 ? -17.714 -21.425 32.431 1.00 24.88 71 VAL C O 1
ATOM 2203 N N . HIS B 1 71 ? -18.810 -20.803 30.562 1.00 21.28 72 HIS C N 1
ATOM 2204 C CA . HIS B 1 71 ? -20.110 -21.135 31.170 1.00 24.03 72 HIS C CA 1
ATOM 2205 C C . HIS B 1 71 ? -20.201 -22.625 31.475 1.00 23.05 72 HIS C C 1
ATOM 2206 O O . HIS B 1 71 ? -20.719 -23.026 32.516 1.00 25.13 72 HIS C O 1
ATOM 2213 N N . HIS B 1 72 ? -19.736 -23.456 30.543 1.00 24.74 73 HIS C N 1
ATOM 2214 C CA . HIS B 1 72 ? -19.655 -24.900 30.762 1.00 25.74 73 HIS C CA 1
ATOM 2215 C C . HIS B 1 72 ? -18.912 -25.216 32.060 1.00 26.39 73 HIS C C 1
ATOM 2216 O O . HIS B 1 72 ? -19.395 -25.992 32.892 1.00 21.46 73 HIS C O 1
ATOM 2223 N N . GLU B 1 73 ? -17.753 -24.581 32.268 1.00 21.39 74 GLU C N 1
ATOM 2224 C CA . GLU B 1 73 ? -16.973 -24.831 33.481 1.00 20.11 74 GLU C CA 1
ATOM 2225 C C . GLU B 1 73 ? -17.681 -24.289 34.712 1.00 23.03 74 GLU C C 1
ATOM 2226 O O . GLU B 1 73 ? -17.561 -24.868 35.799 1.00 24.35 74 GLU C O 1
ATOM 2232 N N . GLN B 1 74 ? -18.392 -23.172 34.560 1.00 23.99 75 GLN C N 1
ATOM 2233 C CA . GLN B 1 74 ? -19.129 -22.601 35.687 1.00 25.28 75 GLN C CA 1
ATOM 2234 C C . GLN B 1 74 ? -20.278 -23.507 36.124 1.00 27.23 75 GLN C C 1
ATOM 2235 O O . GLN B 1 74 ? -20.526 -23.657 37.326 1.00 25.27 75 GLN C O 1
ATOM 2241 N N . VAL B 1 75 ? -20.998 -24.118 35.175 1.00 23.28 76 VAL C N 1
ATOM 2242 C CA . VAL B 1 75 ? -22.057 -25.055 35.557 1.00 22.76 76 VAL C CA 1
ATOM 2243 C C . VAL B 1 75 ? -21.451 -26.254 36.268 1.00 23.91 76 VAL C C 1
ATOM 2244 O O . VAL B 1 75 ? -21.985 -26.748 37.267 1.00 25.46 76 VAL C O 1
ATOM 2248 N N . LEU B 1 76 ? -20.330 -26.757 35.747 1.00 24.04 77 LEU C N 1
ATOM 2249 C CA . LEU B 1 76 ? -19.662 -27.877 36.395 1.00 23.98 77 LEU C CA 1
ATOM 2250 C C . LEU B 1 76 ? -19.257 -27.523 37.814 1.00 23.15 77 LEU C C 1
ATOM 2251 O O . LEU B 1 76 ? -19.376 -28.353 38.721 1.00 27.85 77 LEU C O 1
ATOM 2256 N N . ARG B 1 77 ? -18.769 -26.301 38.021 1.00 25.11 78 ARG C N 1
ATOM 2257 C CA . ARG B 1 77 ? -18.343 -25.911 39.362 1.00 28.88 78 ARG C CA 1
ATOM 2258 C C . ARG B 1 77 ? -19.533 -25.830 40.297 1.00 29.34 78 ARG C C 1
ATOM 2259 O O . ARG B 1 77 ? -19.459 -26.259 41.455 1.00 29.72 78 ARG C O 1
ATOM 2265 N N . LEU B 1 78 ? -20.630 -25.261 39.808 1.00 24.69 79 LEU C N 1
ATOM 2266 C CA . LEU B 1 78 ? -21.863 -25.201 40.584 1.00 25.41 79 LEU C CA 1
ATOM 2267 C C . LEU B 1 78 ? -22.398 -26.600 40.872 1.00 31.73 79 LEU C C 1
ATOM 2268 O O . LEU B 1 78 ? -22.836 -26.880 41.995 1.00 31.65 79 LEU C O 1
ATOM 2273 N N . MET B 1 79 ? -22.347 -27.504 39.887 1.00 25.09 80 MET C N 1
ATOM 2274 C CA . MET B 1 79 ? -22.757 -28.886 40.135 1.00 31.62 80 MET C CA 1
ATOM 2275 C C . MET B 1 79 ? -21.894 -29.546 41.208 1.00 37.88 80 MET C C 1
ATOM 2276 O O . MET B 1 79 ? -22.411 -30.259 42.076 1.00 35.75 80 MET C O 1
ATOM 2281 N N . LYS B 1 80 ? -20.579 -29.332 41.164 1.00 30.23 81 LYS C N 1
ATOM 2282 C CA . LYS B 1 80 ? -19.719 -29.925 42.184 1.00 33.69 81 LYS C CA 1
ATOM 2283 C C . LYS B 1 80 ? -20.072 -29.404 43.575 1.00 39.80 81 LYS C C 1
ATOM 2284 O O . LYS B 1 80 ? -20.182 -30.181 44.533 1.00 39.28 81 LYS C O 1
ATOM 2290 N N . ARG B 1 81 ? -20.291 -28.092 43.699 1.00 35.62 82 ARG C N 1
ATOM 2291 C CA . ARG B 1 81 ? -20.597 -27.517 45.007 1.00 38.95 82 ARG C CA 1
ATOM 2292 C C . ARG B 1 81 ? -21.926 -28.021 45.563 1.00 37.13 82 ARG C C 1
ATOM 2293 O O . ARG B 1 81 ? -22.117 -28.058 46.783 1.00 42.20 82 ARG C O 1
ATOM 2301 N N . ARG B 1 82 ? -22.864 -28.398 44.706 1.00 27.49 83 ARG C N 1
ATOM 2302 C CA A ARG B 1 82 ? -24.176 -28.829 45.164 0.47 32.67 83 ARG C CA 1
ATOM 2303 C CA B ARG B 1 82 ? -24.180 -28.831 45.149 0.53 32.66 83 ARG C CA 1
ATOM 2304 C C . ARG B 1 82 ? -24.349 -30.339 45.127 1.00 33.34 83 ARG C C 1
ATOM 2305 O O . ARG B 1 82 ? -25.466 -30.828 45.339 1.00 36.71 83 ARG C O 1
ATOM 2320 N N . GLY B 1 83 ? -23.278 -31.078 44.872 1.00 36.43 84 GLY C N 1
ATOM 2321 C CA . GLY B 1 83 ? -23.344 -32.526 44.828 1.00 39.77 84 GLY C CA 1
ATOM 2322 C C . GLY B 1 83 ? -24.205 -33.080 43.715 1.00 45.02 84 GLY C C 1
ATOM 2323 O O . GLY B 1 83 ? -24.948 -34.047 43.935 1.00 34.95 84 GLY C O 1
ATOM 2324 N N . VAL B 1 84 ? -24.129 -32.500 42.517 1.00 35.96 85 VAL C N 1
ATOM 2325 C CA . VAL B 1 84 ? -24.850 -33.016 41.361 1.00 29.45 85 VAL C CA 1
ATOM 2326 C C . VAL B 1 84 ? -23.874 -33.860 40.549 1.00 32.11 85 VAL C C 1
ATOM 2327 O O . VAL B 1 84 ? -22.947 -33.298 39.946 1.00 28.19 85 VAL C O 1
ATOM 2331 N N . PRO B 1 85 ? -24.014 -35.182 40.525 1.00 29.26 86 PRO C N 1
ATOM 2332 C CA . PRO B 1 85 ? -23.099 -36.005 39.729 1.00 27.56 86 PRO C CA 1
ATOM 2333 C C . PRO B 1 85 ? -23.399 -35.881 38.248 1.00 24.97 86 PRO C C 1
ATOM 2334 O O . PRO B 1 85 ? -24.502 -35.511 37.832 1.00 26.75 86 PRO C O 1
ATOM 2338 N N . LEU B 1 86 ? -22.389 -36.226 37.442 1.00 23.46 87 LEU C N 1
ATOM 2339 C CA . LEU B 1 86 ? -22.620 -36.340 36.016 1.00 27.43 87 LEU C CA 1
ATOM 2340 C C . LEU B 1 86 ? -23.303 -37.659 35.698 1.00 31.23 87 LEU C C 1
ATOM 2341 O O . LEU B 1 86 ? -23.086 -38.673 36.363 1.00 31.29 87 LEU C O 1
ATOM 2346 N N . ARG B 1 87 ? -24.121 -37.638 34.656 1.00 23.80 88 ARG C N 1
ATOM 2347 C CA . ARG B 1 87 ? -24.711 -38.842 34.098 1.00 28.39 88 ARG C CA 1
ATOM 2348 C C . ARG B 1 87 ? -25.066 -38.547 32.651 1.00 30.53 88 ARG C C 1
ATOM 2349 O O . ARG B 1 87 ? -25.174 -37.374 32.270 1.00 28.44 88 ARG C O 1
ATOM 2357 N N . PRO B 1 88 ? -25.206 -39.578 31.816 1.00 28.99 89 PRO C N 1
ATOM 2358 C CA . PRO B 1 88 ? -25.558 -39.358 30.407 1.00 32.65 89 PRO C CA 1
ATOM 2359 C C . PRO B 1 88 ? -26.952 -38.764 30.274 1.00 30.27 89 PRO C C 1
ATOM 2360 O O . PRO B 1 88 ? -27.917 -39.267 30.856 1.00 30.96 89 PRO C O 1
ATOM 2364 N N . VAL B 1 89 ? -27.055 -37.676 29.512 1.00 27.45 90 VAL C N 1
ATOM 2365 C CA . VAL B 1 89 ? -28.347 -37.063 29.214 1.00 26.03 90 VAL C CA 1
ATOM 2366 C C . VAL B 1 89 ? -28.314 -36.753 27.726 1.00 30.97 90 VAL C C 1
ATOM 2367 O O . VAL B 1 89 ? -27.585 -35.853 27.303 1.00 28.92 90 VAL C O 1
ATOM 2371 N N . SER B 1 90 ? -29.073 -37.508 26.935 1.00 32.38 91 SER C N 1
ATOM 2372 C CA . SER B 1 90 ? -29.015 -37.358 25.487 1.00 29.31 91 SER C CA 1
ATOM 2373 C C . SER B 1 90 ? -29.645 -36.035 25.063 1.00 30.02 91 SER C C 1
ATOM 2374 O O . SER B 1 90 ? -30.481 -35.456 25.758 1.00 32.48 91 SER C O 1
ATOM 2377 N N . ALA B 1 91 ? -29.232 -35.559 23.896 1.00 32.15 92 ALA C N 1
ATOM 2378 C CA . ALA B 1 91 ? -29.718 -34.282 23.402 1.00 29.84 92 ALA C CA 1
ATOM 2379 C C . ALA B 1 91 ? -31.214 -34.345 23.166 1.00 37.75 92 ALA C C 1
ATOM 2380 O O . ALA B 1 91 ? -31.759 -35.377 22.762 1.00 36.63 92 ALA C O 1
ATOM 2382 N N . GLY B 1 92 ? -31.888 -33.240 23.436 1.00 34.48 93 GLY C N 1
ATOM 2383 C CA . GLY B 1 92 ? -33.291 -33.146 23.120 1.00 30.85 93 GLY C CA 1
ATOM 2384 C C . GLY B 1 92 ? -33.502 -32.843 21.647 1.00 29.23 93 GLY C C 1
ATOM 2385 O O . GLY B 1 92 ? -32.571 -32.817 20.844 1.00 34.29 93 GLY C O 1
ATOM 2386 N N . ARG B 1 93 ? -34.765 -32.577 21.308 1.00 33.98 94 ARG C N 1
ATOM 2387 C CA . ARG B 1 93 ? -35.219 -32.422 19.928 1.00 34.23 94 ARG C CA 1
ATOM 2388 C C . ARG B 1 93 ? -35.048 -31.014 19.366 1.00 37.69 94 ARG C C 1
ATOM 2389 O O . ARG B 1 93 ? -35.078 -30.849 18.143 1.00 34.55 94 ARG C O 1
ATOM 2397 N N . TYR B 1 94 ? -34.907 -30.002 20.225 1.00 32.41 95 TYR C N 1
ATOM 2398 C CA . TYR B 1 94 ? -35.053 -28.592 19.869 1.00 28.90 95 TYR C CA 1
ATOM 2399 C C . TYR B 1 94 ? -34.113 -28.157 18.756 1.00 27.06 95 TYR C C 1
ATOM 2400 O O . TYR B 1 94 ? -34.569 -27.785 17.670 1.00 32.59 95 TYR C O 1
ATOM 2409 N N . ALA B 1 95 ? -32.808 -28.157 19.037 1.00 29.66 96 ALA C N 1
ATOM 2410 C CA . ALA B 1 95 ? -31.845 -27.629 18.069 1.00 30.43 96 ALA C CA 1
ATOM 2411 C C . ALA B 1 95 ? -31.875 -28.421 16.769 1.00 37.19 96 ALA C C 1
ATOM 2412 O O . ALA B 1 95 ? -31.766 -27.842 15.681 1.00 31.93 96 ALA C O 1
ATOM 2414 N N . SER B 1 96 ? -32.038 -29.742 16.857 1.00 34.79 97 SER C N 1
ATOM 2415 C CA A SER B 1 96 ? -32.124 -30.559 15.649 0.38 40.40 97 SER C CA 1
ATOM 2416 C CA B SER B 1 96 ? -32.118 -30.548 15.641 0.62 40.42 97 SER C CA 1
ATOM 2417 C C . SER B 1 96 ? -33.388 -30.250 14.856 1.00 39.46 97 SER C C 1
ATOM 2418 O O . SER B 1 96 ? -33.378 -30.297 13.619 1.00 46.37 97 SER C O 1
ATOM 2423 N N . GLY B 1 97 ? -34.488 -29.947 15.544 1.00 38.88 98 GLY C N 1
ATOM 2424 C CA . GLY B 1 97 ? -35.703 -29.585 14.840 1.00 39.76 98 GLY C CA 1
ATOM 2425 C C . GLY B 1 97 ? -35.556 -28.264 14.116 1.00 38.29 98 GLY C C 1
ATOM 2426 O O . GLY B 1 97 ? -36.080 -28.087 13.010 1.00 38.98 98 GLY C O 1
ATOM 2427 N N . LEU B 1 98 ? -34.822 -27.325 14.717 1.00 31.85 99 LEU C N 1
ATOM 2428 C CA . LEU B 1 98 ? -34.608 -26.034 14.074 1.00 28.90 99 LEU C CA 1
ATOM 2429 C C . LEU B 1 98 ? -33.652 -26.154 12.896 1.00 32.65 99 LEU C C 1
ATOM 2430 O O . LEU B 1 98 ? -33.853 -25.508 11.861 1.00 33.82 99 LEU C O 1
ATOM 2435 N N . ARG B 1 99 ? -32.595 -26.953 13.040 1.00 35.72 100 ARG C N 1
ATOM 2436 C CA . ARG B 1 99 ? -31.610 -27.044 11.966 1.00 29.50 100 ARG C CA 1
ATOM 2437 C C . ARG B 1 99 ? -32.190 -27.701 10.719 1.00 39.24 100 ARG C C 1
ATOM 2438 O O . ARG B 1 99 ? -31.643 -27.514 9.623 1.00 38.02 100 ARG C O 1
ATOM 2446 N N . ARG B 1 100 ? -33.298 -28.431 10.857 1.00 36.94 101 ARG C N 1
ATOM 2447 C CA . ARG B 1 100 ? -34.006 -28.971 9.699 1.00 45.73 101 ARG C CA 1
ATOM 2448 C C . ARG B 1 100 ? -34.603 -27.880 8.812 1.00 49.99 101 ARG C C 1
ATOM 2449 O O . ARG B 1 100 ? -34.943 -28.156 7.656 1.00 49.48 101 ARG C O 1
ATOM 2457 N N . LEU B 1 101 ? -34.736 -26.651 9.317 1.00 39.89 102 LEU C N 1
ATOM 2458 C CA . LEU B 1 101 ? -35.284 -25.546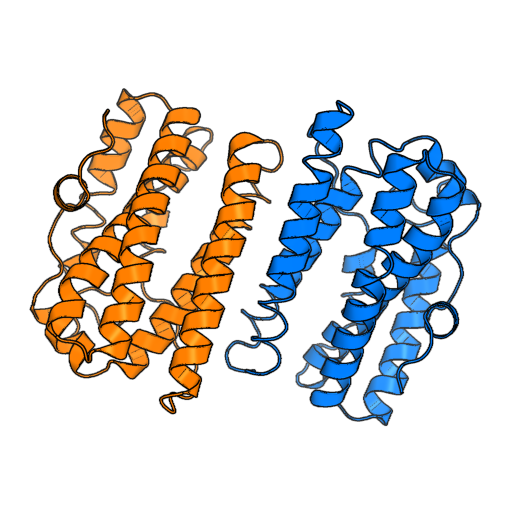 8.538 1.00 41.34 102 LEU C CA 1
ATOM 2459 C C . LEU B 1 101 ? -34.246 -24.855 7.667 1.00 42.13 102 LEU C C 1
ATOM 2460 O O . LEU B 1 101 ? -34.616 -24.073 6.787 1.00 46.59 102 LEU C O 1
ATOM 2465 N N . VAL B 1 102 ? -32.966 -25.093 7.919 1.00 39.76 103 VAL C N 1
ATOM 2466 C CA . VAL B 1 102 ? -31.908 -24.407 7.195 1.00 35.49 103 VAL C CA 1
ATOM 2467 C C . VAL B 1 102 ? -31.935 -24.841 5.737 1.00 39.26 103 VAL C C 1
ATOM 2468 O O . VAL B 1 102 ? -31.981 -26.041 5.435 1.00 37.26 103 VAL C O 1
ATOM 2472 N N . ARG B 1 103 ? -31.953 -23.863 4.832 1.00 39.37 104 ARG C N 1
ATOM 2473 C CA . ARG B 1 103 ? -31.928 -24.135 3.403 1.00 43.54 104 ARG C CA 1
ATOM 2474 C C . ARG B 1 103 ? -30.585 -24.745 3.018 1.00 46.22 104 ARG C C 1
ATOM 2475 O O . ARG B 1 103 ? -29.577 -24.573 3.707 1.00 48.29 104 ARG C O 1
ATOM 2483 N N . ALA B 1 104 ? -30.576 -25.464 1.895 1.00 50.48 105 ALA C N 1
ATOM 2484 C CA . ALA B 1 104 ? -29.486 -26.387 1.597 1.00 54.84 105 ALA C CA 1
ATOM 2485 C C . ALA B 1 104 ? -28.300 -25.758 0.872 1.00 56.75 105 ALA C C 1
ATOM 2486 O O . ALA B 1 104 ? -27.211 -26.345 0.886 1.00 51.51 105 ALA C O 1
ATOM 2488 N N . HIS B 1 105 ? -28.462 -24.594 0.249 1.00 54.50 106 HIS C N 1
ATOM 2489 C CA . HIS B 1 105 ? -27.412 -24.025 -0.584 1.00 58.66 106 HIS C CA 1
ATOM 2490 C C . HIS B 1 105 ? -26.945 -22.681 -0.038 1.00 48.65 106 HIS C C 1
ATOM 2491 O O . HIS B 1 105 ? -27.704 -21.953 0.609 1.00 49.82 106 HIS C O 1
ATOM 2498 N N . GLU B 1 106 ? -25.679 -22.363 -0.297 1.00 43.76 107 GLU C N 1
ATOM 2499 C CA . GLU B 1 106 ? -25.092 -21.098 0.137 1.00 41.71 107 GLU C CA 1
ATOM 2500 C C . GLU B 1 106 ? -25.505 -19.968 -0.803 1.00 48.32 107 GLU C C 1
ATOM 2501 O O . GLU B 1 106 ? -25.755 -20.210 -1.983 1.00 54.48 107 GLU C O 1
ATOM 2507 N N . PRO B 1 107 ? -25.545 -18.722 -0.299 1.00 45.02 108 PRO C N 1
ATOM 2508 C CA . PRO B 1 107 ? -25.129 -18.300 1.040 1.00 44.72 108 PRO C CA 1
ATOM 2509 C C . PRO B 1 107 ? -26.261 -18.290 2.066 1.00 43.05 108 PRO C C 1
ATOM 2510 O O . PRO B 1 107 ? -26.003 -17.927 3.210 1.00 43.89 108 PRO C O 1
ATOM 2514 N N . VAL B 1 108 ? -27.480 -18.680 1.676 1.00 45.85 109 VAL C N 1
ATOM 2515 C CA . VAL B 1 108 ? -28.591 -18.628 2.624 1.00 43.22 109 VAL C CA 1
ATOM 2516 C C . VAL B 1 108 ? -28.509 -19.741 3.658 1.00 42.44 109 VAL C C 1
ATOM 2517 O O . VAL B 1 108 ? -29.124 -19.625 4.725 1.00 43.41 109 VAL C O 1
ATOM 2521 N N . LYS B 1 109 ? -27.785 -20.828 3.375 1.00 36.26 110 LYS C N 1
ATOM 2522 C CA . LYS B 1 109 ? -27.563 -21.838 4.409 1.00 42.55 110 LYS C CA 1
ATOM 2523 C C . LYS B 1 109 ? -26.868 -21.224 5.620 1.00 39.39 110 LYS C C 1
ATOM 2524 O O . LYS B 1 109 ? -27.312 -21.405 6.762 1.00 38.59 110 LYS C O 1
ATOM 2530 N N . LEU B 1 110 ? -25.774 -20.488 5.386 1.00 32.35 111 LEU C N 1
ATOM 2531 C CA . LEU B 1 110 ? -25.086 -19.796 6.474 1.00 34.01 111 LEU C CA 1
ATOM 2532 C C . LEU B 1 110 ? -26.021 -18.825 7.190 1.00 36.61 111 LEU C C 1
ATOM 2533 O O . LEU B 1 110 ? -26.068 -18.788 8.424 1.00 33.37 111 LEU C O 1
ATOM 2538 N N . VAL B 1 111 ? -26.753 -18.014 6.424 1.00 34.63 112 VAL C N 1
ATOM 2539 C CA . VAL B 1 111 ? -27.632 -17.014 7.018 1.00 34.32 112 VAL C CA 1
ATOM 2540 C C . VAL B 1 111 ? -28.682 -17.689 7.878 1.00 29.25 112 VAL C C 1
ATOM 2541 O O . VAL B 1 111 ? -28.947 -17.264 9.011 1.00 33.26 112 VAL C O 1
ATOM 2545 N N . ASP B 1 112 ? -29.271 -18.773 7.371 1.00 32.19 113 ASP C N 1
ATOM 2546 C CA . ASP B 1 112 ? -30.301 -19.483 8.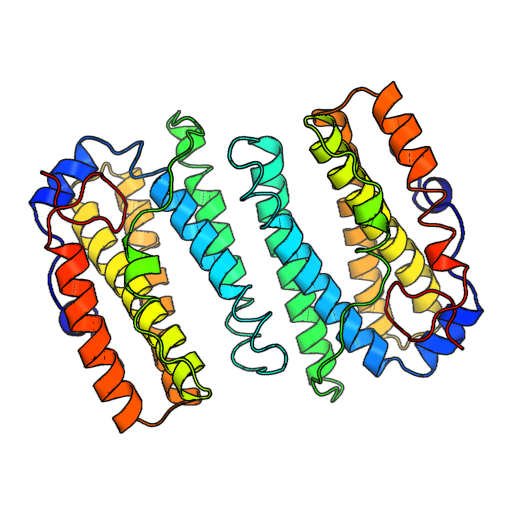119 1.00 32.88 113 ASP C CA 1
ATOM 2547 C C . ASP B 1 112 ? -29.728 -20.115 9.380 1.00 30.52 113 ASP C C 1
ATOM 2548 O O . ASP B 1 112 ? -30.390 -20.147 10.427 1.00 32.93 113 ASP C O 1
ATOM 2553 N N . THR B 1 113 ? -28.515 -20.656 9.280 1.00 33.25 114 THR C N 1
ATOM 2554 C CA . THR B 1 113 ? -27.829 -21.198 10.447 1.00 29.07 114 THR C CA 1
ATOM 2555 C C . THR B 1 113 ? -27.657 -20.136 11.521 1.00 27.80 114 THR C C 1
ATOM 2556 O O . THR B 1 113 ? -27.879 -20.403 12.709 1.00 32.54 114 THR C O 1
ATOM 2560 N N . LEU B 1 114 ? -27.266 -18.926 11.126 1.00 24.48 115 LEU C N 1
ATOM 2561 C CA . LEU B 1 114 ? -27.071 -17.865 12.108 1.00 27.03 115 LEU C CA 1
ATOM 2562 C C . LEU B 1 114 ? -28.404 -17.425 12.706 1.00 26.39 115 LEU C C 1
ATOM 2563 O O . LEU B 1 114 ? -28.476 -17.095 13.892 1.00 28.89 115 LEU C O 1
ATOM 2568 N N . VAL B 1 115 ? -29.458 -17.398 11.894 1.00 24.70 116 VAL C N 1
ATOM 2569 C CA . VAL B 1 115 ? -30.789 -17.089 12.428 1.00 25.92 116 VAL C CA 1
ATOM 2570 C C . VAL B 1 115 ? -31.205 -18.122 13.465 1.00 29.16 116 VAL C C 1
ATOM 2571 O O . VAL B 1 115 ? -31.737 -17.777 14.534 1.00 27.68 116 VAL C O 1
ATOM 2575 N N . VAL B 1 116 ? -30.990 -19.406 13.166 1.00 28.13 117 VAL C N 1
ATOM 2576 C CA . VAL B 1 116 ? -31.322 -20.461 14.123 1.00 29.83 117 VAL C CA 1
ATOM 2577 C C . VAL B 1 116 ? -30.547 -20.263 15.416 1.00 29.78 117 VAL C C 1
ATOM 2578 O O . VAL B 1 116 ? -31.091 -20.426 16.520 1.00 26.51 117 VAL C O 1
ATOM 2582 N N . GLY B 1 117 ? -29.271 -19.900 15.304 1.00 25.59 118 GLY C N 1
ATOM 2583 C CA . GLY B 1 117 ? -28.495 -19.586 16.496 1.00 28.70 118 GLY C CA 1
ATOM 2584 C C . GLY B 1 117 ? -29.094 -18.438 17.290 1.00 30.04 118 GLY C C 1
ATOM 2585 O O . GLY B 1 117 ? -29.150 -18.486 18.519 1.00 28.52 118 GLY C O 1
ATOM 2586 N N . ALA B 1 118 ? -29.562 -17.396 16.597 1.00 28.86 119 ALA C N 1
ATOM 2587 C CA . ALA B 1 118 ? -30.166 -16.266 17.295 1.00 26.64 119 ALA C CA 1
ATOM 2588 C C . ALA B 1 118 ? -31.390 -16.704 18.087 1.00 27.21 119 ALA C C 1
ATOM 2589 O O . ALA B 1 118 ? -31.605 -16.243 19.212 1.00 27.62 119 ALA C O 1
ATOM 2591 N N . PHE B 1 119 ? -32.191 -17.617 17.533 1.00 25.54 120 PHE C N 1
ATOM 2592 C CA . PHE B 1 119 ? -33.384 -18.065 18.253 1.00 25.48 120 PHE C CA 1
ATOM 2593 C C . PHE B 1 119 ? -33.012 -18.915 19.459 1.00 26.35 120 PHE C C 1
ATOM 2594 O O . PHE B 1 119 ? -33.646 -18.808 20.514 1.00 26.15 120 PHE C O 1
ATOM 2602 N N . ILE B 1 120 ? -32.001 -19.780 19.315 1.00 28.56 121 ILE C N 1
ATOM 2603 C CA . ILE B 1 120 ? -31.576 -20.616 20.439 1.00 28.32 121 ILE C CA 1
ATOM 2604 C C . ILE B 1 120 ? -31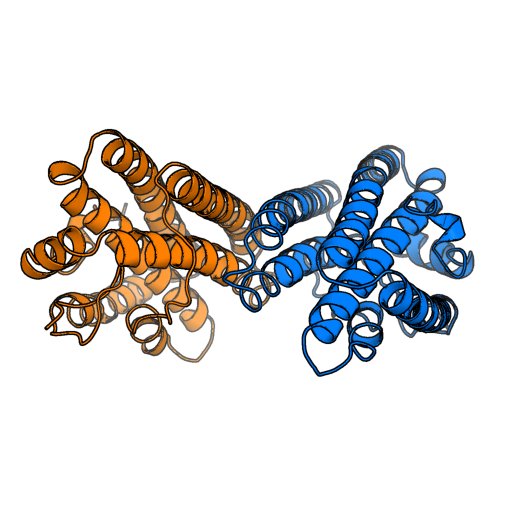.108 -19.737 21.594 1.00 25.97 121 ILE C C 1
ATOM 2605 O O . ILE B 1 120 ? -31.458 -19.975 22.759 1.00 26.58 121 ILE C O 1
ATOM 2610 N N . GLU B 1 121 ? -30.328 -18.695 21.285 1.00 22.94 122 GLU C N 1
ATOM 2611 C CA . GLU B 1 121 ? -29.827 -17.800 22.331 1.00 26.93 122 GLU C CA 1
ATOM 2612 C C . GLU B 1 121 ? -30.950 -16.959 22.926 1.00 21.91 122 GLU C C 1
ATOM 2613 O O . GLU B 1 121 ? -30.989 -16.738 24.144 1.00 24.38 122 GLU C O 1
ATOM 2619 N N . ALA B 1 122 ? -31.848 -16.441 22.078 1.00 21.71 123 ALA C N 1
ATOM 2620 C CA . ALA B 1 122 ? -32.974 -15.667 22.591 1.00 29.00 123 ALA C CA 1
ATOM 2621 C C . ALA B 1 122 ? -33.866 -16.512 23.489 1.00 23.56 123 ALA C C 1
ATOM 2622 O O . ALA B 1 122 ? -34.296 -16.048 24.554 1.00 23.27 123 ALA C O 1
ATOM 2624 N N . ARG B 1 123 ? -34.157 -17.753 23.087 1.00 22.22 124 ARG C N 1
ATOM 2625 C CA . ARG B 1 123 ? -34.965 -18.623 23.935 1.00 26.25 124 ARG C CA 1
ATOM 2626 C C . ARG B 1 123 ? -34.266 -18.893 25.255 1.00 24.58 124 ARG C C 1
ATOM 2627 O O . ARG B 1 123 ? -34.897 -18.859 26.319 1.00 22.61 124 ARG C O 1
ATOM 2635 N N . SER B 1 124 ? -32.960 -19.160 25.215 1.00 22.02 125 SER C N 1
ATOM 2636 C CA . SER B 1 124 ? -32.235 -19.376 26.463 1.00 23.04 125 SER C CA 1
ATOM 2637 C C . SER B 1 124 ? -32.395 -18.185 27.393 1.00 23.23 125 SER C C 1
ATOM 2638 O O . SER B 1 124 ? -32.646 -18.352 28.587 1.00 24.76 125 SER C O 1
ATOM 2641 N N . CYS B 1 125 ? -32.265 -16.975 26.853 1.00 23.51 126 CYS C N 1
ATOM 2642 C CA . CYS B 1 125 ? -32.387 -15.771 27.667 1.00 24.78 126 CYS C CA 1
ATOM 2643 C C . CYS B 1 125 ? -33.767 -15.687 28.299 1.00 26.60 126 CYS C C 1
ATOM 2644 O O . CYS B 1 125 ? -33.907 -15.487 29.509 1.00 22.82 126 CYS C O 1
ATOM 2647 N N . GLU B 1 126 ? -34.797 -15.832 27.477 1.00 22.40 127 GLU C N 1
ATOM 2648 C CA . GLU B 1 126 ? -36.173 -15.758 27.978 1.00 21.25 127 GLU C CA 1
ATOM 2649 C C . GLU B 1 126 ? -36.438 -16.825 29.027 1.00 25.16 127 GLU C C 1
ATOM 2650 O O . GLU B 1 126 ? -37.125 -16.573 30.027 1.00 28.04 127 GLU C O 1
ATOM 2656 N N . ARG B 1 127 ? -35.907 -18.025 28.817 1.00 22.60 128 ARG C N 1
ATOM 2657 C CA . ARG B 1 127 ? -36.233 -19.123 29.716 1.00 20.81 128 ARG C CA 1
ATOM 2658 C C . ARG B 1 127 ? -35.480 -19.006 31.031 1.00 22.43 128 ARG C C 1
ATOM 2659 O O . ARG B 1 127 ? -36.039 -19.318 32.082 1.00 22.92 128 ARG C O 1
ATOM 2667 N N . PHE B 1 128 ? -34.213 -18.569 30.996 1.00 25.33 129 PHE C N 1
ATOM 2668 C CA . PHE B 1 128 ? -33.535 -18.212 32.248 1.00 24.28 129 PHE C CA 1
ATOM 2669 C C . PHE B 1 128 ? -34.352 -17.193 33.023 1.00 24.89 129 PHE C C 1
ATOM 2670 O O . PHE B 1 128 ? -34.556 -17.330 34.234 1.00 24.25 129 PHE C O 1
ATOM 2678 N N . ALA B 1 129 ? -34.811 -16.138 32.341 1.00 23.57 130 ALA C N 1
ATOM 2679 C CA . ALA B 1 129 ? -35.600 -15.113 33.026 1.00 27.36 130 ALA C CA 1
ATOM 2680 C C . ALA B 1 129 ? -36.875 -15.696 33.623 1.00 25.61 130 ALA C C 1
ATOM 2681 O O . ALA B 1 129 ? -37.300 -15.289 34.713 1.00 25.52 130 ALA C O 1
ATOM 2683 N N . ALA B 1 130 ? -37.511 -16.649 32.929 1.00 22.95 131 ALA C N 1
ATOM 2684 C CA . ALA B 1 130 ? -38.731 -17.248 33.478 1.00 29.45 131 ALA C CA 1
ATOM 2685 C C . ALA B 1 130 ? -38.439 -18.064 34.729 1.00 28.04 131 ALA C C 1
ATOM 2686 O O . ALA B 1 130 ? -39.294 -18.151 35.626 1.00 25.85 131 ALA C O 1
ATOM 2688 N N . LEU B 1 131 ? -37.227 -18.612 34.834 1.00 24.91 132 LEU C N 1
ATOM 2689 C CA . LEU B 1 131 ? -36.902 -19.551 35.902 1.00 24.87 132 LEU C CA 1
ATOM 2690 C C . LEU B 1 131 ? -36.480 -18.858 37.194 1.00 25.91 132 LEU C C 1
ATOM 2691 O O . LEU B 1 131 ? -36.826 -19.329 38.280 1.00 27.16 132 LEU C O 1
ATOM 2696 N N . VAL B 1 132 ? -35.737 -17.758 37.107 1.00 28.64 133 VAL C N 1
ATOM 2697 C CA . VAL B 1 132 ? -34.999 -17.272 38.276 1.00 23.50 133 VAL C CA 1
ATOM 2698 C C . VAL B 1 132 ? -35.907 -16.799 39.416 1.00 27.21 133 VAL C C 1
ATOM 2699 O O . VAL B 1 132 ? -35.460 -16.889 40.569 1.00 29.67 133 VAL C O 1
ATOM 2703 N N . PRO B 1 133 ? -37.146 -16.314 39.201 1.00 27.29 134 PRO C N 1
ATOM 2704 C CA . PRO B 1 133 ? -38.004 -16.012 40.371 1.00 23.67 134 PRO C CA 1
ATOM 2705 C C . PRO B 1 133 ? -38.244 -17.199 41.269 1.00 34.59 134 PRO C C 1
ATOM 2706 O O . PRO B 1 133 ? -38.602 -17.010 42.446 1.00 31.50 134 PRO C O 1
ATOM 2710 N N . HIS B 1 134 ? -38.089 -18.413 40.743 1.00 28.74 135 HIS C N 1
ATOM 2711 C CA . HIS B 1 134 ? -38.450 -19.648 41.424 1.00 28.34 135 HIS C CA 1
ATOM 2712 C C . HIS B 1 134 ? -37.261 -20.382 42.007 1.00 32.58 135 HIS C C 1
ATOM 2713 O O . HIS B 1 134 ? -37.449 -21.423 42.642 1.00 27.74 135 HIS C O 1
ATOM 2720 N N . LEU B 1 135 ? -36.046 -19.896 41.777 1.00 30.10 136 LEU C N 1
ATOM 2721 C CA . LEU B 1 135 ? -34.830 -20.596 42.152 1.00 29.87 136 LEU C CA 1
ATOM 2722 C C . LEU B 1 135 ? -34.240 -20.034 43.442 1.00 28.99 136 LEU C C 1
ATOM 2723 O O . LEU B 1 135 ? -34.553 -18.915 43.862 1.00 28.48 136 LEU C O 1
ATOM 2728 N N . ASP B 1 136 ? -33.368 -20.829 44.058 1.00 28.93 137 ASP C N 1
ATOM 2729 C CA . ASP B 1 136 ? -32.594 -20.364 45.199 1.00 29.68 137 ASP C CA 1
ATOM 2730 C C . ASP B 1 136 ? -31.635 -19.250 44.783 1.00 33.86 137 ASP C C 1
ATOM 2731 O O . ASP B 1 136 ? -31.333 -19.054 43.603 1.00 37.72 137 ASP C O 1
ATOM 2736 N N . GLU B 1 137 ? -31.138 -18.525 45.790 1.00 30.05 138 GLU C N 1
ATOM 2737 C CA . GLU B 1 137 ? -30.403 -17.296 45.533 1.00 30.96 138 GLU C CA 1
ATOM 2738 C C . GLU B 1 137 ? -29.181 -17.551 44.659 1.00 28.54 138 GLU C C 1
ATOM 2739 O O . GLU B 1 137 ? -28.933 -16.820 43.698 1.00 32.21 138 GLU C O 1
ATOM 2745 N N . GLU B 1 138 ? -28.383 -18.565 45.012 1.00 31.36 139 GLU C N 1
ATOM 2746 C CA . GLU B 1 138 ? -27.127 -18.818 44.301 1.00 30.22 139 GLU C CA 1
ATOM 2747 C C . GLU B 1 138 ? -27.390 -19.205 42.852 1.00 28.04 139 GLU C C 1
ATOM 2748 O O . GLU B 1 138 ? -26.751 -18.683 41.932 1.00 32.37 139 GLU C O 1
ATOM 2754 N N . LEU B 1 139 ? -28.326 -20.129 42.635 1.00 33.30 140 LEU C N 1
ATOM 2755 C CA . LEU B 1 139 ? -28.667 -20.527 41.273 1.00 33.40 140 LEU C CA 1
ATOM 2756 C C . LEU B 1 139 ? -29.248 -19.358 40.491 1.00 32.49 140 LEU C C 1
ATOM 2757 O O . LEU B 1 139 ? -28.886 -19.139 39.331 1.00 30.51 140 LEU C O 1
ATOM 2762 N N . GLY B 1 140 ? -30.153 -18.595 41.110 1.00 28.45 141 GLY C N 1
ATOM 2763 C CA . GLY B 1 140 ? -30.742 -17.456 40.420 1.00 31.01 141 GLY C CA 1
ATOM 2764 C C . GLY B 1 140 ? -29.715 -16.417 40.004 1.00 29.36 141 GLY C C 1
ATOM 2765 O O . GLY B 1 140 ? -29.810 -15.840 38.921 1.00 25.73 141 GLY C O 1
ATOM 2766 N N . ARG B 1 141 ? -28.747 -16.132 40.884 1.00 26.07 142 ARG C N 1
ATOM 2767 C CA . ARG B 1 141 ? -27.691 -15.185 40.572 1.00 31.08 142 ARG C CA 1
ATOM 2768 C C . ARG B 1 141 ? -26.878 -15.671 39.390 1.00 23.17 142 ARG C C 1
ATOM 2769 O O . ARG B 1 141 ? -26.564 -14.897 38.479 1.00 28.63 142 ARG C O 1
ATOM 2777 N N . PHE B 1 142 ? -26.576 -16.970 39.369 1.00 24.92 143 PHE C N 1
ATOM 2778 C CA . PHE B 1 142 ? -25.764 -17.524 38.284 1.00 25.44 143 PHE C CA 1
ATOM 2779 C C . PHE B 1 142 ? -26.532 -17.461 36.975 1.00 24.99 143 PHE C C 1
ATOM 2780 O O . PHE B 1 142 ? -26.018 -16.969 35.960 1.00 26.42 143 PHE C O 1
ATOM 2788 N N . TYR B 1 143 ? -27.793 -17.902 36.997 1.00 29.89 144 TYR C N 1
ATOM 2789 C CA . TYR B 1 143 ? -28.606 -17.884 35.785 1.00 23.00 144 TYR C CA 1
ATOM 2790 C C . TYR B 1 143 ? -28.855 -16.466 35.295 1.00 25.97 144 TYR C C 1
ATOM 2791 O O . TYR B 1 143 ? -29.010 -16.244 34.090 1.00 27.95 144 TYR C O 1
ATOM 2800 N N . HIS B 1 144 ? -28.927 -15.490 36.201 1.00 24.63 145 HIS C N 1
ATOM 2801 C CA . HIS B 1 144 ? -29.098 -14.114 35.742 1.00 26.83 145 HIS C CA 1
ATOM 2802 C C . HIS B 1 144 ? -27.865 -13.626 34.970 1.00 26.75 145 HIS C C 1
ATOM 2803 O O . HIS B 1 144 ? -28.001 -12.946 33.944 1.00 31.72 145 HIS C O 1
ATOM 2810 N N . GLY B 1 145 ? -26.654 -13.950 35.436 1.00 27.13 146 GLY C N 1
ATOM 2811 C CA . GLY B 1 145 ? -25.463 -13.619 34.653 1.00 27.79 146 GLY C CA 1
ATOM 2812 C C . GLY B 1 145 ? -25.469 -14.268 33.281 1.00 35.85 146 GLY C C 1
ATOM 2813 O O . GLY B 1 145 ? -25.036 -13.667 32.284 1.00 33.17 146 GLY C O 1
ATOM 2814 N N . LEU B 1 146 ? -25.953 -15.507 33.204 1.00 27.01 147 LEU C N 1
ATOM 2815 C CA . LEU B 1 146 ? -26.006 -16.177 31.908 1.00 27.69 147 LEU C CA 1
ATOM 2816 C C . LEU B 1 146 ? -27.028 -15.523 30.996 1.00 29.47 147 LEU C C 1
ATOM 2817 O O . LEU B 1 146 ? -26.790 -15.373 29.796 1.00 25.44 147 LEU C O 1
ATOM 2822 N N . LEU B 1 147 ? -28.186 -15.156 31.546 1.00 28.31 148 LEU C N 1
ATOM 2823 C CA . LEU B 1 147 ? -29.238 -14.505 30.775 1.00 27.78 148 LEU C CA 1
ATOM 2824 C C . LEU B 1 147 ? -28.718 -13.274 30.052 1.00 28.59 148 LEU C C 1
ATOM 2825 O O . LEU B 1 147 ? -29.059 -13.033 28.886 1.00 28.61 148 LEU C O 1
ATOM 2830 N N . LYS B 1 148 ? -27.885 -12.478 30.728 1.00 29.41 149 LYS C N 1
ATOM 2831 C CA . LYS B 1 148 ? -27.340 -11.282 30.095 1.00 27.75 149 LYS C CA 1
ATOM 2832 C C . LYS B 1 148 ? -26.409 -11.636 28.938 1.00 26.64 149 LYS C C 1
ATOM 2833 O O . LYS B 1 148 ? -26.404 -10.955 27.904 1.00 33.80 149 LYS C O 1
ATOM 2837 N N . SER B 1 149 ? -25.609 -12.688 29.095 1.00 29.85 150 SER C N 1
ATOM 2838 C CA . SER B 1 149 ? -24.721 -13.077 27.999 1.00 27.03 150 SER C CA 1
ATOM 2839 C C . SER B 1 149 ? -25.527 -13.601 26.817 1.00 28.06 150 SER C C 1
ATOM 2840 O O . SER B 1 149 ? -25.182 -13.345 25.659 1.00 29.60 150 SER C O 1
ATOM 2843 N N . GLU B 1 150 ? -26.627 -14.311 27.092 1.00 27.24 151 GLU C N 1
ATOM 2844 C CA . GLU B 1 150 ? -27.474 -14.816 26.013 1.00 25.68 151 GLU C CA 1
ATOM 2845 C C . GLU B 1 150 ? -28.054 -13.687 25.186 1.00 31.37 151 GLU C C 1
ATOM 2846 O O . GLU B 1 150 ? -28.155 -13.805 23.962 1.00 28.36 151 GLU C O 1
ATOM 2852 N N . ALA B 1 151 ? -28.513 -12.612 25.843 1.00 24.44 152 ALA C N 1
ATOM 2853 C CA . ALA B 1 151 ? -28.970 -11.444 25.095 1.00 30.03 152 ALA C CA 1
ATOM 2854 C C . ALA B 1 151 ? -27.878 -10.942 24.151 1.00 28.09 152 ALA C C 1
ATOM 2855 O O . ALA B 1 151 ? -28.149 -10.622 22.986 1.00 31.22 152 ALA C O 1
ATOM 2857 N N . ARG B 1 152 ? -26.637 -10.876 24.629 1.00 28.62 153 ARG C N 1
ATOM 2858 C CA . ARG B 1 152 ? -25.544 -10.448 23.761 1.00 27.91 153 ARG C CA 1
ATOM 2859 C C . ARG B 1 152 ? -25.338 -11.419 22.609 1.00 32.49 153 ARG C C 1
ATOM 2860 O O . ARG B 1 152 ? -25.075 -10.999 21.476 1.00 29.94 153 ARG C O 1
ATOM 2868 N N . HIS B 1 153 ? -25.430 -12.724 22.879 1.00 26.30 154 HIS C N 1
ATOM 2869 C CA . HIS B 1 153 ? -25.167 -13.710 21.827 1.00 23.02 154 HIS C CA 1
ATOM 2870 C C . HIS B 1 153 ? -26.277 -13.719 20.789 1.00 30.60 154 HIS C C 1
ATOM 2871 O O . HIS B 1 153 ? -26.025 -13.933 19.599 1.00 28.59 154 HIS C O 1
ATOM 2878 N N . TYR B 1 154 ? -27.517 -13.509 21.229 1.00 24.50 155 TYR C N 1
ATOM 2879 C CA . TYR B 1 154 ? -28.624 -13.351 20.293 1.00 24.25 155 TYR C CA 1
ATOM 2880 C C . TYR B 1 154 ? -28.361 -12.190 19.349 1.00 27.30 155 TYR C C 1
ATOM 2881 O O . TYR B 1 154 ? -28.507 -12.317 18.124 1.00 29.11 155 TYR C O 1
ATOM 2890 N N . GLN B 1 155 ? -27.941 -11.052 19.905 1.00 29.42 156 GLN C N 1
ATOM 2891 C CA . GLN B 1 155 ? -27.666 -9.885 19.081 1.00 29.55 156 GLN C CA 1
ATOM 2892 C C . GLN B 1 155 ? -26.520 -10.173 18.129 1.00 28.42 156 GLN C C 1
ATOM 2893 O O . GLN B 1 155 ? -26.585 -9.841 16.938 1.00 33.87 156 GLN C O 1
ATOM 2899 N N . GLY B 1 156 ? -25.483 -10.846 18.635 1.00 29.90 157 GLY C N 1
ATOM 2900 C CA . GLY B 1 156 ? -24.331 -11.169 17.805 1.00 28.24 157 GLY C CA 1
ATOM 2901 C C . GLY B 1 156 ? -24.655 -12.103 16.655 1.00 29.58 157 GLY C C 1
ATOM 2902 O O . GLY B 1 156 ? -24.153 -11.921 15.542 1.00 32.87 157 GLY C O 1
ATOM 2903 N N . TYR B 1 157 ? -25.450 -13.143 16.913 1.00 29.57 158 TYR C N 1
ATOM 2904 C CA . TYR B 1 157 ? -25.879 -14.026 15.828 1.00 29.43 158 TYR C CA 1
ATOM 2905 C C . TYR B 1 157 ? -26.697 -13.266 14.793 1.00 31.60 158 TYR C C 1
ATOM 2906 O O . TYR B 1 157 ? -26.486 -13.421 13.588 1.00 29.09 158 TYR C O 1
ATOM 2915 N N . LEU B 1 158 ? -27.667 -12.463 15.245 1.00 34.27 159 LEU C N 1
ATOM 2916 C CA . LEU B 1 158 ? -28.493 -11.712 14.298 1.00 30.94 159 LEU C CA 1
ATOM 2917 C C . LEU B 1 158 ? -27.664 -10.695 13.523 1.00 42.12 159 LEU C C 1
ATOM 2918 O O . LEU B 1 158 ? -27.861 -10.514 12.314 1.00 39.31 159 LEU C O 1
ATOM 2923 N N . LYS B 1 159 ? -26.727 -10.024 14.199 1.00 36.55 160 LYS C N 1
ATOM 2924 C CA . LYS B 1 159 ? -25.850 -9.084 13.505 1.00 41.30 160 LYS C CA 1
ATOM 2925 C C . LYS B 1 159 ? -25.004 -9.793 12.460 1.00 40.47 160 LYS C C 1
ATOM 2926 O O . LYS B 1 159 ? -24.797 -9.266 11.361 1.00 39.53 160 LYS C O 1
ATOM 2932 N N . LEU B 1 160 ? -24.507 -10.992 12.779 1.00 32.20 161 LEU C N 1
ATOM 2933 C CA . LEU B 1 160 ? -23.720 -11.739 11.801 1.00 33.13 161 LEU C CA 1
ATOM 2934 C C . LEU B 1 160 ? -24.590 -12.193 10.630 1.00 37.92 161 LEU C C 1
ATOM 2935 O O . LEU B 1 160 ? -24.140 -12.172 9.478 1.00 39.79 161 LEU C O 1
ATOM 2940 N N . ALA B 1 161 ? -25.849 -12.575 10.894 1.00 30.51 162 ALA C N 1
ATOM 2941 C CA . ALA B 1 161 ? -26.759 -12.920 9.799 1.00 29.60 162 ALA C CA 1
ATOM 2942 C C . ALA B 1 161 ? -26.924 -11.750 8.833 1.00 41.29 162 ALA C C 1
ATOM 2943 O O . ALA B 1 161 ? -26.869 -11.929 7.610 1.00 40.78 162 ALA C O 1
ATOM 2945 N N . HIS B 1 162 ? -27.108 -10.535 9.364 1.00 39.00 163 HIS C N 1
ATOM 2946 C CA . HIS B 1 162 ? -27.222 -9.372 8.487 1.00 42.65 163 HIS C CA 1
ATOM 2947 C C . HIS B 1 162 ? -25.905 -9.049 7.799 1.00 44.15 163 HIS C C 1
ATOM 2948 O O . HIS B 1 162 ? -25.904 -8.534 6.676 1.00 37.87 163 HIS C O 1
ATOM 2955 N N . ASN B 1 163 ? -24.780 -9.333 8.452 1.00 37.44 164 ASN C N 1
ATOM 2956 C CA . ASN B 1 163 ? -23.485 -9.093 7.829 1.00 35.60 164 ASN C CA 1
ATOM 2957 C C . ASN B 1 163 ? -23.321 -9.897 6.547 1.00 44.20 164 ASN C C 1
ATOM 2958 O O . ASN B 1 163 ? -22.588 -9.479 5.642 1.00 51.08 164 ASN C O 1
ATOM 2963 N N . TYR B 1 164 ? -23.984 -11.044 6.444 1.00 40.36 165 TYR C N 1
ATOM 2964 C CA . TYR B 1 164 ? -23.842 -11.899 5.279 1.00 44.36 165 TYR C CA 1
ATOM 2965 C C . TYR B 1 164 ? -25.108 -12.025 4.446 1.00 43.09 165 TYR C C 1
ATOM 2966 O O . TYR B 1 164 ? -25.051 -12.621 3.365 1.00 45.17 165 TYR C O 1
ATOM 2975 N N . GLY B 1 165 ? -26.243 -11.482 4.908 1.00 40.36 166 GLY C N 1
ATOM 2976 C CA . GLY B 1 165 ? -27.511 -11.686 4.245 1.00 44.35 166 GLY C CA 1
ATOM 2977 C C . GLY B 1 165 ? -28.229 -10.375 3.974 1.00 39.57 166 GLY C C 1
ATOM 2978 O O . GLY B 1 165 ? -27.870 -9.315 4.498 1.00 45.78 166 GLY C O 1
ATOM 2979 N N . ASP B 1 166 ? -29.253 -10.469 3.133 1.00 35.72 167 ASP C N 1
ATOM 2980 C CA . ASP B 1 166 ? -30.050 -9.314 2.752 1.00 42.73 167 ASP C CA 1
ATOM 2981 C C . ASP B 1 166 ? -31.266 -9.214 3.663 1.00 51.09 167 ASP C C 1
ATOM 2982 O O . ASP B 1 166 ? -31.857 -10.232 4.031 1.00 46.36 167 ASP C O 1
ATOM 2987 N N . GLU B 1 167 ? -31.637 -7.972 4.006 1.00 48.81 168 GLU C N 1
ATOM 2988 C CA . GLU B 1 167 ? -32.655 -7.722 5.027 1.00 55.71 168 GLU C CA 1
ATOM 2989 C C . GLU B 1 167 ? -33.946 -8.479 4.756 1.00 47.54 168 GLU C C 1
ATOM 2990 O O . GLU B 1 167 ? -34.528 -9.072 5.672 1.00 46.41 168 GLU C O 1
ATOM 29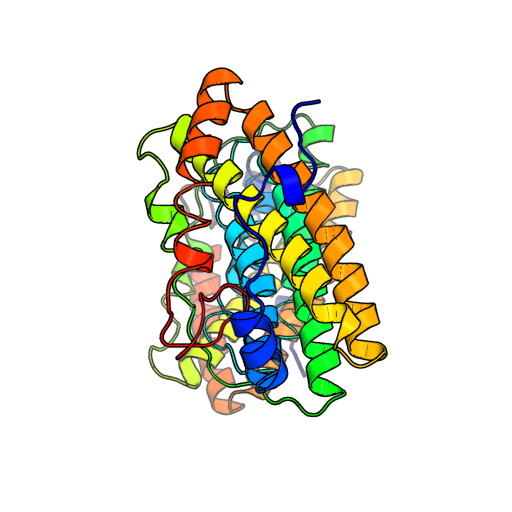94 N N . ALA B 1 168 ? -34.417 -8.462 3.507 1.00 48.87 169 ALA C N 1
ATOM 2995 C CA . ALA B 1 168 ? -35.711 -9.060 3.198 1.00 55.65 169 ALA C CA 1
ATOM 2996 C C . ALA B 1 168 ? -35.670 -10.575 3.338 1.00 52.75 169 ALA C C 1
ATOM 2997 O O . ALA B 1 168 ? -36.635 -11.188 3.805 1.00 52.49 169 ALA C O 1
ATOM 2999 N N . ASP B 1 169 ? -34.557 -11.193 2.949 1.00 40.98 170 ASP C N 1
ATOM 3000 C CA . ASP B 1 169 ? -34.457 -12.645 3.019 1.00 41.15 170 ASP C CA 1
ATOM 3001 C C . ASP B 1 169 ? -34.343 -13.130 4.460 1.00 47.91 170 ASP C C 1
ATOM 3002 O O . ASP B 1 169 ? -34.957 -14.139 4.831 1.00 50.71 170 ASP C O 1
ATOM 3007 N N . ILE B 1 170 ? -33.547 -12.438 5.280 1.00 40.69 171 ILE C N 1
ATOM 3008 C CA . ILE B 1 170 ? -33.490 -12.753 6.708 1.00 34.50 171 ILE C CA 1
ATOM 3009 C C . ILE B 1 170 ? -34.872 -12.623 7.323 1.00 39.49 171 ILE C C 1
ATOM 3010 O O . ILE B 1 170 ? -35.327 -13.504 8.061 1.00 38.21 171 ILE C O 1
ATOM 3015 N N . ALA B 1 171 ? -35.565 -11.523 7.009 1.00 40.81 172 ALA C N 1
ATOM 3016 C CA . ALA B 1 171 ? -36.852 -11.233 7.634 1.00 45.47 172 ALA C CA 1
ATOM 3017 C C . ALA B 1 171 ? -37.830 -12.389 7.490 1.00 45.92 172 ALA C C 1
ATOM 3018 O O . ALA B 1 171 ? -38.615 -12.655 8.406 1.00 44.19 172 ALA C O 1
ATOM 3020 N N . ARG B 1 172 ? -37.805 -13.102 6.361 1.00 43.81 173 ARG C N 1
ATOM 3021 C CA . ARG B 1 172 ? -38.734 -14.221 6.230 1.00 50.42 173 ARG C CA 1
ATOM 3022 C C . ARG B 1 172 ? -38.128 -15.563 6.616 1.00 46.87 173 ARG C C 1
ATOM 3023 O O . ARG B 1 172 ? -38.876 -16.517 6.857 1.00 45.82 173 ARG C O 1
ATOM 3026 N N . ARG B 1 173 ? -36.803 -15.670 6.681 1.00 36.70 174 ARG C N 1
ATOM 3027 C CA . ARG B 1 173 ? -36.217 -16.785 7.412 1.00 34.26 174 ARG C CA 1
ATOM 3028 C C . ARG B 1 173 ? -36.652 -16.740 8.875 1.00 32.25 174 ARG C C 1
ATOM 3029 O O . ARG B 1 173 ? -37.082 -17.749 9.450 1.00 34.08 174 ARG C O 1
ATOM 3034 N N . VAL B 1 174 ? -36.548 -15.562 9.483 1.00 32.41 175 VAL C N 1
ATOM 3035 C CA . VAL B 1 174 ? -36.934 -15.396 10.880 1.00 26.63 175 VAL C CA 1
ATOM 3036 C C . VAL B 1 174 ? -38.398 -15.778 11.082 1.00 41.33 175 VAL C C 1
ATOM 3037 O O . VAL B 1 174 ? -38.754 -16.445 12.063 1.00 35.07 175 VAL C O 1
ATOM 3041 N N . GLU B 1 175 ? -39.269 -15.378 10.152 1.00 35.34 176 GLU C N 1
ATOM 3042 C CA . GLU B 1 175 ? -40.690 -15.669 10.311 1.00 37.85 176 GLU C CA 1
ATOM 3043 C C . GLU B 1 175 ? -40.953 -17.171 10.288 1.00 40.14 176 GLU C C 1
ATOM 3044 O O . GLU B 1 175 ? -41.798 -17.667 11.042 1.00 36.73 176 GLU C O 1
ATOM 3050 N N . LEU B 1 176 ? -40.208 -17.918 9.478 1.00 35.67 177 LEU C N 1
ATOM 3051 C CA . LEU B 1 176 ? -40.399 -19.365 9.419 1.00 32.94 177 LEU C CA 1
ATOM 3052 C C . LEU B 1 176 ? -39.797 -20.071 10.632 1.00 32.74 177 LEU C C 1
ATOM 3053 O O . LEU B 1 176 ? -40.444 -20.948 11.222 1.00 37.09 177 LEU C O 1
ATOM 3058 N N . VAL B 1 177 ? -38.572 -19.709 11.028 1.00 31.52 178 VAL C N 1
ATOM 3059 C CA . VAL B 1 177 ? -37.970 -20.324 12.212 1.00 30.05 178 VAL C CA 1
ATOM 3060 C C . VAL B 1 177 ? -38.810 -20.015 13.450 1.00 32.86 178 VAL C C 1
ATOM 3061 O O . VAL B 1 177 ? -39.033 -20.886 14.304 1.00 31.90 178 VAL C O 1
ATOM 3065 N N A ARG B 1 178 ? -39.294 -18.774 13.559 0.46 33.37 179 ARG C N 1
ATOM 3066 N N B ARG B 1 178 ? -39.286 -18.770 13.562 0.54 33.36 179 ARG C N 1
ATOM 3067 C CA A ARG B 1 178 ? -40.097 -18.376 14.716 0.46 32.37 179 ARG C CA 1
ATOM 3068 C CA B ARG B 1 178 ? -40.102 -18.364 14.709 0.54 32.37 179 ARG C CA 1
ATOM 3069 C C A ARG B 1 178 ? -41.337 -19.252 14.875 0.46 30.96 179 ARG C C 1
ATOM 3070 C C B ARG B 1 178 ? -41.333 -19.253 14.873 0.54 30.94 179 ARG C C 1
ATOM 3071 O O A ARG B 1 178 ? -41.704 -19.629 15.998 0.46 29.83 179 ARG C O 1
ATOM 3072 O O B ARG B 1 178 ? -41.692 -19.634 15.996 0.54 29.84 179 ARG C O 1
ATOM 3087 N N . ALA B 1 179 ? -42.001 -19.590 13.767 1.00 33.23 180 ALA C N 1
ATOM 3088 C CA . ALA B 1 179 ? -43.185 -20.440 13.855 1.00 34.66 180 ALA C CA 1
ATOM 3089 C C . ALA B 1 179 ? -42.811 -21.857 14.272 1.00 31.91 180 ALA C C 1
ATOM 3090 O O . ALA B 1 179 ? -43.499 -22.471 15.092 1.00 32.33 180 ALA C O 1
ATOM 3092 N N . ALA B 1 180 ? -41.709 -22.385 13.738 1.00 32.30 181 ALA C N 1
ATOM 3093 C CA . ALA B 1 180 ? -41.261 -23.713 14.147 1.00 29.15 181 ALA C CA 1
ATOM 3094 C C . ALA B 1 180 ? -40.796 -23.715 15.596 1.00 27.65 181 ALA C C 1
ATOM 3095 O O . ALA B 1 180 ? -41.062 -24.668 16.341 1.00 33.47 181 ALA C O 1
ATOM 3097 N N . GLU B 1 181 ? -40.111 -22.651 16.009 1.00 27.15 182 GLU C N 1
ATOM 3098 C CA . GLU B 1 181 ? -39.565 -22.599 17.362 1.00 25.45 182 GLU C CA 1
ATOM 3099 C C . GLU B 1 181 ? -40.692 -22.559 18.382 1.00 28.07 182 GLU C C 1
ATOM 3100 O O . GLU B 1 181 ? -40.628 -23.240 19.409 1.00 28.43 182 GLU C O 1
ATOM 3106 N N A MET B 1 182 ? -41.730 -21.764 18.108 0.46 27.73 183 MET C N 1
ATOM 3107 N N B MET B 1 182 ? -41.741 -21.782 18.103 0.54 27.72 183 MET C N 1
ATOM 3108 C CA A MET B 1 182 ? -42.914 -21.752 18.965 0.46 28.21 183 MET C CA 1
ATOM 3109 C CA B MET B 1 182 ? -42.903 -21.758 18.990 0.54 28.18 183 MET C CA 1
ATOM 3110 C C A MET B 1 182 ? -43.516 -23.143 19.089 0.46 29.59 183 MET C C 1
ATOM 3111 C C B MET B 1 182 ? -43.544 -23.137 19.089 0.54 29.57 183 MET C C 1
ATOM 3112 O O A MET B 1 182 ? -43.905 -23.566 20.183 0.46 30.53 183 MET C O 1
ATOM 3113 O O B MET B 1 182 ? -43.977 -23.550 20.170 0.54 30.54 183 MET C O 1
ATOM 3122 N N . GLU B 1 183 ? -43.601 -23.871 17.971 1.00 30.98 184 GLU C N 1
ATOM 3123 C CA . GLU B 1 183 ? -44.201 -25.206 17.988 1.00 31.36 184 GLU C CA 1
ATOM 3124 C C . GLU B 1 183 ? -43.395 -26.172 18.844 1.00 28.85 184 GLU C C 1
ATOM 3125 O O . GLU B 1 183 ? -43.965 -26.970 19.596 1.00 32.89 184 GLU C O 1
ATOM 3131 N N . LEU B 1 184 ? -42.066 -26.124 18.745 1.00 30.13 185 LEU C N 1
ATOM 3132 C CA . LEU B 1 184 ? -41.241 -26.999 19.571 1.00 30.58 185 LEU C CA 1
ATOM 3133 C C . LEU B 1 184 ? -41.383 -26.670 21.055 1.00 27.79 185 LEU C C 1
ATOM 3134 O O . LEU B 1 184 ? -41.319 -27.569 21.902 1.00 30.36 185 LEU C O 1
ATOM 3139 N N . ILE B 1 185 ? -41.619 -25.403 21.382 1.00 26.42 186 ILE C N 1
ATOM 3140 C CA . ILE B 1 185 ? -41.703 -24.984 22.778 1.00 26.68 186 ILE C CA 1
ATOM 3141 C C . ILE B 1 185 ? -43.077 -25.290 23.366 1.00 35.18 186 ILE C C 1
ATOM 3142 O O . ILE B 1 185 ? -43.189 -25.739 24.518 1.00 28.90 186 ILE C O 1
ATOM 3147 N N . GLN B 1 186 ? -44.138 -25.078 22.587 1.00 29.36 187 GLN C N 1
ATOM 3148 C CA . GLN B 1 186 ? -45.493 -25.236 23.113 1.00 33.45 187 GLN C CA 1
ATOM 3149 C C . GLN B 1 186 ? -46.030 -26.656 23.004 1.00 37.25 187 GLN C C 1
ATOM 3150 O O . GLN B 1 186 ? -46.969 -26.999 23.727 1.00 40.58 187 GLN C O 1
ATOM 3156 N N . SER B 1 187 ? -45.477 -27.490 22.127 1.00 33.88 188 SER C N 1
ATOM 3157 C CA . SER B 1 187 ? -46.043 -28.815 21.944 1.00 37.64 188 SER C CA 1
ATOM 3158 C C . SER B 1 187 ? -45.575 -29.767 23.041 1.00 39.67 188 SER C C 1
ATOM 3159 O O . SER B 1 187 ? -44.540 -29.539 23.683 1.00 35.71 188 SER C O 1
ATOM 3162 N N . PRO B 1 188 ? -46.356 -30.816 23.314 1.00 38.36 189 PRO C N 1
ATOM 3163 C CA . PRO B 1 188 ? -45.945 -31.799 24.320 1.00 39.01 189 PRO C CA 1
ATOM 3164 C C . PRO B 1 188 ? -44.615 -32.443 23.968 1.00 39.54 189 PRO C C 1
ATOM 3165 O O . PRO B 1 188 ? -44.217 -32.515 22.801 1.00 36.62 189 PRO C O 1
ATOM 3169 N N . ASP B 1 189 ? -43.931 -32.920 25.004 1.00 42.15 190 ASP C N 1
ATOM 3170 C CA . ASP B 1 189 ? -42.606 -33.506 24.883 1.00 40.67 190 ASP C CA 1
ATOM 3171 C C . ASP B 1 189 ? -42.510 -34.691 25.832 1.00 36.10 190 ASP C C 1
ATOM 3172 O O . ASP B 1 189 ? -43.187 -34.734 26.862 1.00 48.94 190 ASP C O 1
ATOM 3177 N N . GLN B 1 190 ? -41.654 -35.646 25.486 1.00 44.93 191 GLN C N 1
ATOM 3178 C CA . GLN B 1 190 ? -41.504 -36.874 26.254 1.00 49.30 191 GLN C CA 1
ATOM 3179 C C . GLN B 1 190 ? -40.413 -36.796 27.317 1.00 50.24 191 GLN C C 1
ATOM 3180 O O . GLN B 1 190 ? -40.225 -37.762 28.062 1.00 56.76 191 GLN C O 1
ATOM 3186 N N . GLU B 1 191 ? -39.695 -35.679 27.406 1.00 41.48 192 GLU C N 1
ATOM 3187 C CA . GLU B 1 191 ? -38.537 -35.567 28.281 1.00 34.14 192 GLU C CA 1
ATOM 3188 C C . GLU B 1 191 ? -38.406 -34.115 28.721 1.00 39.61 192 GLU C C 1
ATOM 3189 O O . GLU B 1 191 ? -38.959 -33.208 28.093 1.00 40.91 192 GLU C O 1
ATOM 3195 N N . LEU B 1 192 ? -37.682 -33.901 29.816 1.00 31.68 193 LEU C N 1
ATOM 3196 C CA . LEU B 1 192 ? -37.322 -32.558 30.248 1.00 30.83 193 LEU C CA 1
ATOM 3197 C C . LEU B 1 192 ? -35.898 -32.253 29.797 1.00 23.44 193 LEU C C 1
ATOM 3198 O O . LEU B 1 192 ? -34.964 -33.005 30.096 1.00 28.91 193 LEU C O 1
ATOM 3203 N N . ARG B 1 193 ? -35.744 -31.149 29.078 1.00 24.18 194 ARG C N 1
ATOM 3204 C CA . ARG B 1 193 ? -34.451 -30.606 28.697 1.00 26.22 194 ARG C CA 1
ATOM 3205 C C . ARG B 1 193 ? -34.559 -29.099 28.854 1.00 30.44 194 ARG C C 1
ATOM 3206 O O . ARG B 1 193 ? -35.657 -28.560 28.991 1.00 25.18 194 ARG C O 1
ATOM 3214 N N . PHE B 1 194 ? -33.421 -28.403 28.827 1.00 24.54 195 PHE C N 1
ATOM 3215 C CA . PHE B 1 194 ? -33.502 -26.950 28.958 1.00 24.04 195 PHE C CA 1
ATOM 3216 C C . PHE B 1 194 ? -34.404 -26.357 27.878 1.00 28.08 195 PHE C C 1
ATOM 3217 O O . PHE B 1 194 ? -35.184 -25.439 28.148 1.00 25.13 195 PHE C O 1
ATOM 3225 N N . HIS B 1 195 ? -34.367 -26.914 26.664 1.00 25.56 196 HIS C N 1
ATOM 3226 C CA . HIS B 1 195 ? -35.165 -26.410 25.551 1.00 21.94 196 HIS C CA 1
ATOM 3227 C C . HIS B 1 195 ? -36.323 -27.338 25.168 1.00 26.90 196 HIS C C 1
ATOM 3228 O O . HIS B 1 195 ? -36.828 -27.269 24.037 1.00 26.48 196 HIS C O 1
ATOM 3235 N N . SER B 1 196 ? -36.775 -28.188 26.083 1.00 30.13 197 SER C N 1
ATOM 3236 C CA . SER B 1 196 ? -37.812 -29.148 25.732 1.00 32.89 197 SER C CA 1
ATOM 3237 C C . SER B 1 196 ? -39.164 -28.459 25.599 1.00 33.52 197 SER C C 1
ATOM 3238 O O . SER B 1 196 ? -39.374 -27.336 26.067 1.00 26.29 197 SER C O 1
ATOM 3241 N N . GLY B 1 197 ? -40.086 -29.149 24.939 1.00 31.64 198 GLY C N 1
ATOM 3242 C CA . GLY B 1 197 ? -41.470 -28.766 25.000 1.00 26.01 198 GLY C CA 1
ATOM 3243 C C . GLY B 1 197 ? -42.030 -29.130 26.363 1.00 35.99 198 GLY C C 1
ATOM 3244 O O . GLY B 1 197 ? -41.318 -29.488 27.303 1.00 34.89 198 GLY C O 1
ATOM 3245 N N . ILE B 1 198 ? -43.349 -29.058 26.452 1.00 36.10 199 ILE C N 1
ATOM 3246 C CA . ILE B 1 198 ? -44.043 -29.342 27.705 1.00 44.23 199 ILE C CA 1
ATOM 3247 C C . ILE B 1 198 ? -43.997 -30.835 28.009 1.00 46.48 199 ILE C C 1
ATOM 3248 O O . ILE B 1 198 ? -44.556 -31.633 27.245 1.00 46.03 199 ILE C O 1
ATOM 3253 N N . PRO B 1 199 ? -43.346 -31.260 29.092 1.00 46.51 200 PRO C N 1
ATOM 3254 C CA . PRO B 1 199 ? -43.207 -32.696 29.353 1.00 53.62 200 PRO C CA 1
ATOM 3255 C C . PRO B 1 199 ? -44.519 -33.311 29.816 1.00 63.53 200 PRO C C 1
ATOM 3256 O O . PRO B 1 199 ? -45.463 -32.622 30.207 1.00 66.70 200 PRO C O 1
ATOM 3260 N N . GLN B 1 200 ? -44.568 -34.638 29.753 1.00 70.25 201 GLN C N 1
ATOM 3261 C CA . GLN B 1 200 ? -45.774 -35.376 30.095 1.00 70.44 201 GLN C CA 1
ATOM 3262 C C . GLN B 1 200 ? -45.450 -36.546 31.015 1.00 71.28 201 GLN C C 1
ATOM 3263 O O . GLN B 1 200 ? -44.801 -37.507 30.603 1.00 82.31 201 GLN C O 1
#

InterPro domains:
  IPR009078 Ferritin-like superfamily [SSF47240] (5-200)
  IPR010386 tRNA-hydroxylase MiaE [PF06175] (4-197)
  IPR010386 tRNA-hydroxylase MiaE [PIRSF020736] (3-201)
  IPR010386 tRNA-hydroxylase MiaE [PTHR42637] (56-202)
  IPR010386 tRNA-hydroxylase MiaE [cd07910] (10-187)
  IPR012347 Ferritin-like [G3DSA:1.20.1260.10] (1-205)

B-factor: mean 37.07, std 11.69, range [18.88, 92.64]

Secondary structure (DSSP, 8-state):
----HHHHSSSPPPHHHHHHHHH-HHHHHHHHHHHHHHHHHHHHHHHHHTTT-HHHHHHHHHHHHHHHHHHHHHHHHHHHHT---------SHHHHHHTTS-SSTTHHHHHHHHHHHHHHHHHHHHHHHHGGGS-HHHHHHHHHHHHHHHHHHHHHHHHHHHHS-HHHHHHHHHHHHHHHHHHHHSEESS--TT--EE-/-----HHHHSSSPPPHHHHHHHHHTHHHHHHHHHHHHHHHHHHHHHHHHHTTT-HHHHHHHHHHHHHHHHHHHHHHHHHHHTT---------SHHHHHHTTS-SSTTHHHHHHHHHHHHHHHHHHHHHHHHGGGS-HHHHHHHHHHHHHHHHHHHHHHHHHHHHS-HHHHHHHHHHHHHHHHHHHHSEESS--TT--EE-

Sequence (399 aa):
LIPEIDAFLGCPTPDAWIEAALADQETLLLIDHKNCEFKAASTALSSLIAKYNTHLDLIINMMSRRLAREELVHHEQVLRRLMKRRGVPLRRPVSAGRYASGLRRRLVRAHEPVKLVDTLVVGAFIEARSCERFAALVPHLDEELGRFYHGLLLKSEARHYQGYLKLAHNYGDEADIARRVELVRAAEMELIQSSPDQELRFHSGIPQSLIPEIDAFLGCPTPDAWIEAALADQETLLIDHKNCEFKAASTALSSLIAKYNTHLDLINMMSRLAREELVHHEQVLRLMKRRRGVPLRPVSAGRYASSGLRRLVRAHEPVKLVDTLVVGAFIEARSCERFAALVPHLDEELGRFYHGLLKSEARHYQGYLKLAHNYGDEADIARRVELVRRAAEMMELIQSPDQELRFHSGIPQ

Foldseek 3Di:
DDDALVVLAQDAQDPLLLVQCVVCVLQALLLLLVVLQVLLVVLVVVCVVPVPPVVSNVVSNVSSVVSVVVSVVSVVVCVVVVRDNDDDDDFDQLVLQLVLQDDDPPSNVLLNLLSQLNVLSNLLSLLVVNLVVDPDVVSVVSVVVSVVSRVRSVVSNVVSVVGDDPVSSVVSSVVSNVSLVCQADPEFPGRHSSGHRHD/DPPDDLVVLAQDAQDPLLLVVCVVCVLQALQLVLVVLVVLLVVLVVCCVVPVPPVVSVVVSVVSSVVSVVVSVVSVVVCVVVVRDHDDDDDDCQLVLLLVLQDDDPDSNVLLVLLSQLNVLSNLLSLLVVRLVPDDDVVSVSSPVSSVVSSVSSVVSNVVSVVGDDPVVSVVSSVVSNVSLVCQADPEFCDRYSSGHRYD

Solvent-accessible surface area: 17424 Å² total; per-residue (Å²): 213,34,55,127,14,106,72,2,12,20,12,95,9,23,108,42,0,20,121,26,0,52,94,55,64,79,9,1,5,0,3,2,12,29,24,8,20,70,25,0,44,34,0,6,61,11,6,54,108,14,61,55,61,51,79,0,0,28,52,0,0,97,15,0,63,45,3,0,52,12,1,33,56,0,11,106,1,4,163,180,83,61,17,75,38,94,90,18,78,71,24,76,8,38,64,13,0,75,193,52,39,77,93,109,86,87,23,56,4,2,2,18,0,0,0,5,0,0,25,12,0,0,5,9,18,0,1,46,24,0,37,103,104,21,64,155,68,4,6,92,27,0,90,33,8,32,132,7,9,25,128,10,2,72,17,13,7,121,13,0,75,84,53,19,104,132,72,42,5,34,150,7,15,83,107,1,64,56,26,0,61,107,31,0,78,39,97,14,142,52,18,27,3,16,3,0,42,42,173,141,135,36,46,137,28,110,71,3,12,23,13,96,9,24,108,48,0,17,124,27,0,52,93,50,46,90,12,0,4,2,3,4,5,29,26,7,19,74,25,0,35,34,0,6,60,11,8,57,117,15,60,63,57,78,80,0,3,47,31,0,0,133,10,0,62,46,3,0,54,13,1,11,79,0,3,113,4,2,126,141,87,63,18,99,33,98,108,20,81,67,20,74,8,35,69,10,0,91,204,42,33,93,76,144,82,90,40,46,3,2,1,21,0,0,0,7,0,0,26,12,0,0,6,9,17,0,2,46,25,0,33,103,97,22,64,157,70,0,10,192,28,0,96,43,5,28,90,5,10,23,128,8,3,80,19,14,3,134,13,0,59,84,62,20,112,112,85,51,3,50,78,10,12,96,99,0,64,56,24,0,68,109,32,0,82,29,90,9,168,44,20,29,3,17,3,0,35,30,165